Protein AF-0000000078998685 (afdb_homodimer)

Secondary structure (DSSP, 8-state):
--HHHHHHHHHHHHHS-HHHHHHHHTS-HHHHHHHHHHHHHHHTS--EEEETTEEEE-HHHHHHHHHHHHHHHHHHHHHHHHHHHHSSS-PPEEEEEETTS-HHHHHHHHHHHHHHTTTS-EEEEEE-HHHHHHHHHTTS-SEEEEESS-PPTTSEEEEEEEEEEEEEEEE-GGGGGG--EEEEEPTTSTHHHHHHHHHHHTHHHHTT-EEEEESSHHHHHHHHHHTTEEEEEEHHHHHHTTPEEEEEEEEEEEEEEEESS-SS-HHHHHHHHHHS----------/--HHHHHHHHHHHHHS-HHHHHHHHTS-HHHHHHHHHHHHHHHTS--EEEETTEEEE-HHHHHHHHHHHHHHHHHHHHHHHHHHHHSSS-PPEEEEEETTS-HHHHHHHHHHHHHHTTTS-EEEEEE-HHHHHHHHHTTS-SEEEEESS-PPTTSEEEEEEEEEEEEEEEE-GGGGGG--EEEEEPTTSTHHHHHHHHHHHTHHHHTT-EEEEESSHHHHHHHHHHTTEEEEEEHHHHHHTTPEEEEEEEEEEEEEEEESS-SS-HHHHHHHHHHS----------

Sequence (572 aa):
MDIKVLRNLLKTAQMGSLTCAAEEANITIQALAAQLNKAEEYFGFKIFNRNNKGVVLTSEGKDLLPYIMNVVKTSEHLRLKAEQLKKSTTTPIRIALNSTFSVDTNKKIINFMIDKLSDYSVIFSTSESPENLVKIAKDETDIAVVLGGNVPPGFYSIKLTGLNIKVIAACSADSASAATTLVQPLAECPYSASFDKFTARHKPLLQEASVIFSGSELITVSLMKSFSSIGIISQDLAQANGLNILPGFEDVLDVHLIMKEPILTEHDLESFYNNVVHLPEIPLTAMDIKVLRNLLKTAQMGSLTCAAEEANITIQALAAQLNKAEEYFGFKIFNRNNKGVVLTSEGKDLLPYIMNVVKTSEHLRLKAEQLKKSTTTPIRIALNSTFSVDTNKKIINFMIDKLSDYSVIFSTSESPENLVKIAKDETDIAVVLGGNVPPGFYSIKLTGLNIKVIAACSADSASAATTLVQPLAECPYSASFDKFTARHKPLLQEASVIFSGSELITVSLMKSFSSIGIISQDLAQANGLNILPGFEDVLDVHLIMKEPILTEHDLESFYNNVVHLPEIPLTA

Organism: Cronobacter sakazakii (strain ATCC BAA-894) (NCBI:txid290339)

Solvent-accessible surface area (backbone atoms only — not comparable to full-atom values): 30996 Å² total; per-residue (Å²): 134,57,69,66,52,55,50,50,51,52,41,27,63,65,50,29,23,61,63,57,26,13,60,72,67,69,50,50,51,66,58,48,50,50,47,52,50,51,50,22,59,73,71,68,48,64,39,61,45,78,55,98,89,30,35,42,67,29,77,62,22,59,68,45,44,64,56,53,50,48,53,53,17,51,51,48,50,50,54,53,48,51,49,28,66,67,58,82,45,67,73,53,51,31,36,31,39,42,58,85,55,50,55,69,57,46,31,54,52,50,55,50,48,50,61,76,42,60,93,50,54,66,34,42,25,54,36,50,42,59,56,36,54,52,33,43,75,68,67,71,28,51,32,28,30,34,55,36,86,82,69,68,77,75,47,46,72,40,74,43,70,84,48,64,46,50,31,29,38,32,23,35,72,94,24,67,95,56,46,50,27,33,45,40,51,38,83,74,38,63,56,25,63,55,44,52,54,50,48,67,75,41,38,87,80,46,72,80,39,44,76,43,58,22,61,27,70,67,44,39,53,20,47,23,70,70,38,52,18,38,32,64,41,45,47,69,59,38,60,75,67,66,39,38,73,45,83,94,49,74,44,75,33,48,32,28,42,34,18,76,58,50,82,69,53,71,74,73,46,54,63,55,46,72,71,46,72,78,56,77,74,74,74,81,77,127,134,58,68,65,52,55,51,47,52,52,42,28,62,66,51,29,22,62,65,57,27,13,59,74,67,71,50,50,51,67,57,47,50,49,48,53,50,51,50,22,58,71,72,68,46,65,40,60,45,78,54,97,86,30,36,41,68,30,75,60,24,58,68,44,44,63,56,54,48,47,52,54,18,51,50,48,51,49,53,53,50,51,49,29,66,67,57,82,46,67,73,54,51,31,35,30,38,42,58,87,55,50,54,67,56,45,30,54,51,50,54,50,48,49,63,76,42,60,92,50,53,68,34,41,24,54,34,50,42,59,56,34,52,51,33,43,75,69,67,72,30,52,33,29,31,35,56,36,87,80,70,65,76,76,46,46,72,40,71,45,70,83,48,64,46,52,32,28,38,31,24,36,75,93,24,68,96,58,47,49,28,33,44,40,53,38,81,73,38,61,57,25,62,54,44,51,54,49,48,66,75,42,40,88,81,46,70,80,40,43,78,43,58,22,62,27,71,68,43,41,53,18,47,22,70,69,37,53,18,38,32,64,41,45,45,69,59,35,59,75,66,66,38,38,71,46,84,96,50,75,44,75,33,48,32,29,42,34,18,76,59,47,80,69,53,72,75,74,46,53,63,55,48,72,70,46,72,77,57,76,74,72,76,80,77,127

Radius of gyration: 26.83 Å; Cα contacts (8 Å, |Δi|>4): 954; chains: 2; bounding box: 66×77×64 Å

pLDDT: mean 86.34, std 14.98, range [17.3, 98.5]

Structure (mmCIF, N/CA/C/O backbone):
data_AF-0000000078998685-model_v1
#
loop_
_entity.id
_entity.type
_entity.pdbx_description
1 polymer 'HTH lysR-type domain-containing protein'
#
loop_
_atom_site.group_PDB
_atom_site.id
_atom_site.type_symbol
_atom_site.label_atom_id
_atom_site.label_alt_id
_atom_site.label_comp_id
_atom_site.label_asym_id
_atom_site.label_entity_id
_atom_site.label_seq_id
_atom_site.pdbx_PDB_ins_code
_atom_site.Cartn_x
_atom_site.Cartn_y
_atom_site.Cartn_z
_atom_site.occupancy
_atom_site.B_iso_or_equiv
_atom_site.auth_seq_id
_atom_site.auth_comp_id
_atom_site.auth_asym_id
_atom_site.auth_atom_id
_atom_site.pdbx_PDB_model_num
ATOM 1 N N . MET A 1 1 ? -6.52 40 -5.309 1 74.19 1 MET A N 1
ATOM 2 C CA . MET A 1 1 ? -5.547 39.125 -5.922 1 74.19 1 MET A CA 1
ATOM 3 C C . MET A 1 1 ? -6.141 37.719 -6.113 1 74.19 1 MET A C 1
ATOM 5 O O . MET A 1 1 ? -6.871 37.219 -5.25 1 74.19 1 MET A O 1
ATOM 9 N N . ASP A 1 2 ? -5.832 37.125 -7.281 1 83.25 2 ASP A N 1
ATOM 10 C CA . ASP A 1 2 ? -6.355 35.844 -7.684 1 83.25 2 ASP A CA 1
ATOM 11 C C . ASP A 1 2 ? -5.723 34.719 -6.863 1 83.25 2 ASP A C 1
ATOM 13 O O . ASP A 1 2 ? -4.508 34.719 -6.648 1 83.25 2 ASP A O 1
ATOM 17 N N . ILE A 1 3 ? -6.652 33.906 -6.352 1 86.5 3 ILE A N 1
ATOM 18 C CA . ILE A 1 3 ? -6.195 32.781 -5.543 1 86.5 3 ILE A CA 1
ATOM 19 C C . ILE A 1 3 ? -5.16 31.953 -6.324 1 86.5 3 ILE A C 1
ATOM 21 O O . ILE A 1 3 ? -4.238 31.391 -5.734 1 86.5 3 ILE A O 1
ATOM 25 N N . LYS A 1 4 ? -5.258 31.938 -7.598 1 88.06 4 LYS A N 1
ATOM 26 C CA . LYS A 1 4 ? -4.324 31.219 -8.453 1 88.06 4 LYS A CA 1
ATOM 27 C C . LYS A 1 4 ? -2.918 31.797 -8.344 1 88.06 4 LYS A C 1
ATOM 29 O O . LYS A 1 4 ? -1.931 31.062 -8.383 1 88.06 4 LYS A O 1
ATOM 34 N N . VAL A 1 5 ? -2.865 33.094 -8.266 1 89.25 5 VAL A N 1
ATOM 35 C CA . VAL A 1 5 ? -1.575 33.75 -8.141 1 89.25 5 VAL A CA 1
ATOM 36 C C . VAL A 1 5 ? -0.918 33.375 -6.82 1 89.25 5 VAL A C 1
ATOM 38 O O . VAL A 1 5 ? 0.276 33.062 -6.777 1 89.25 5 VAL A O 1
ATOM 41 N N . LEU A 1 6 ? -1.705 33.375 -5.742 1 88.94 6 LEU A N 1
ATOM 42 C CA . LEU A 1 6 ? -1.195 33.031 -4.422 1 88.94 6 LEU A CA 1
ATOM 43 C C . LEU A 1 6 ? -0.735 31.578 -4.395 1 88.94 6 LEU A C 1
ATOM 45 O O . LEU A 1 6 ? 0.296 31.25 -3.797 1 88.94 6 LEU A O 1
ATOM 49 N N . ARG A 1 7 ? -1.451 30.703 -5.082 1 89 7 ARG A N 1
ATOM 50 C CA . ARG A 1 7 ? -1.051 29.312 -5.207 1 89 7 ARG A CA 1
ATOM 51 C C . ARG A 1 7 ? 0.28 29.188 -5.945 1 89 7 ARG A C 1
ATOM 53 O O . ARG A 1 7 ? 1.152 28.422 -5.535 1 89 7 ARG A O 1
ATOM 60 N N . ASN A 1 8 ? 0.403 29.906 -6.957 1 90.19 8 ASN A N 1
ATOM 61 C CA . ASN A 1 8 ? 1.623 29.859 -7.754 1 90.19 8 ASN A CA 1
ATOM 62 C C . ASN A 1 8 ? 2.818 30.422 -6.988 1 90.19 8 ASN A C 1
ATOM 64 O O . ASN A 1 8 ? 3.945 29.953 -7.16 1 90.19 8 ASN A O 1
ATOM 68 N N . LEU A 1 9 ? 2.578 31.469 -6.195 1 91.38 9 LEU A N 1
ATOM 69 C CA . LEU A 1 9 ? 3.619 32 -5.316 1 91.38 9 LEU A CA 1
ATOM 70 C C . LEU A 1 9 ? 4.113 30.922 -4.355 1 91.38 9 LEU A C 1
ATOM 72 O O . LEU A 1 9 ? 5.32 30.734 -4.188 1 91.38 9 LEU A O 1
ATOM 76 N N . LEU A 1 10 ? 3.162 30.203 -3.768 1 87.31 10 LEU A N 1
ATOM 77 C CA . LEU A 1 10 ? 3.512 29.141 -2.836 1 87.31 10 LEU A CA 1
ATOM 78 C C . LEU A 1 10 ? 4.277 28.031 -3.543 1 87.31 10 LEU A C 1
ATOM 80 O O . LEU A 1 10 ? 5.281 27.531 -3.025 1 87.31 10 LEU A O 1
ATOM 84 N N . LYS A 1 11 ? 3.824 27.656 -4.715 1 87.94 11 LYS A N 1
ATOM 85 C CA . LYS A 1 11 ? 4.48 26.609 -5.492 1 87.94 11 LYS A CA 1
ATOM 86 C C . LYS A 1 11 ? 5.902 27.016 -5.871 1 87.94 11 LYS A C 1
ATOM 88 O O . LYS A 1 11 ? 6.82 26.203 -5.828 1 87.94 11 LYS A O 1
ATOM 93 N N . THR A 1 12 ? 6.059 28.234 -6.25 1 89.62 12 THR A N 1
ATOM 94 C CA . THR A 1 12 ? 7.375 28.75 -6.602 1 89.62 12 THR A CA 1
ATOM 95 C C . THR A 1 12 ? 8.32 28.688 -5.402 1 89.62 12 THR A C 1
ATOM 97 O O . THR A 1 12 ? 9.484 28.312 -5.543 1 89.62 12 THR A O 1
ATOM 100 N N . ALA A 1 13 ? 7.828 29.062 -4.285 1 87.69 13 ALA A N 1
ATOM 101 C CA . ALA A 1 13 ? 8.625 29 -3.062 1 87.69 13 ALA A CA 1
ATOM 102 C C . ALA A 1 13 ? 9.039 27.578 -2.748 1 87.69 13 ALA A C 1
ATOM 104 O O . ALA A 1 13 ? 10.164 27.328 -2.316 1 87.69 13 ALA A O 1
ATOM 105 N N . GLN A 1 14 ? 8.117 26.688 -2.98 1 82.88 14 GLN A N 1
ATOM 106 C CA . GLN A 1 14 ? 8.344 25.281 -2.688 1 82.88 14 GLN A CA 1
ATOM 107 C C . GLN A 1 14 ? 9.375 24.688 -3.639 1 82.88 14 GLN A C 1
ATOM 109 O O . GLN A 1 14 ? 10.234 23.906 -3.221 1 82.88 14 GLN A O 1
ATOM 114 N N . MET A 1 15 ? 9.281 25.031 -4.891 1 83.06 15 MET A N 1
ATOM 115 C CA . MET A 1 15 ? 10.109 24.422 -5.922 1 83.06 15 MET A CA 1
ATOM 116 C C . MET A 1 15 ? 11.477 25.094 -5.992 1 83.06 15 MET A C 1
ATOM 118 O O . MET A 1 15 ? 12.453 24.469 -6.422 1 83.06 15 MET A O 1
ATOM 122 N N . GLY A 1 16 ? 11.562 26.281 -5.621 1 86.19 16 GLY A N 1
ATOM 123 C CA . GLY A 1 16 ? 12.797 27.062 -5.707 1 86.19 16 GLY A CA 1
ATOM 124 C C . GLY A 1 16 ? 13.234 27.312 -7.133 1 86.19 16 GLY A C 1
ATOM 125 O O . GLY A 1 16 ? 14.406 27.625 -7.383 1 86.19 16 GLY A O 1
ATOM 126 N N . SER A 1 17 ? 12.375 27.078 -8.07 1 89.5 17 SER A N 1
ATOM 127 C CA . SER A 1 17 ? 12.656 27.219 -9.492 1 89.5 17 SER A CA 1
ATOM 128 C C . SER A 1 17 ? 11.43 27.703 -10.258 1 89.5 17 SER A C 1
ATOM 130 O O . SER A 1 17 ? 10.352 27.141 -10.133 1 89.5 17 SER A O 1
ATOM 132 N N . LEU A 1 18 ? 11.672 28.812 -11.086 1 91.56 18 LEU A N 1
ATOM 133 C CA . LEU A 1 18 ? 10.57 29.344 -11.891 1 91.56 18 LEU A CA 1
ATOM 134 C C . LEU A 1 18 ? 10.141 28.328 -12.945 1 91.56 18 LEU A C 1
ATOM 136 O O . LEU A 1 18 ? 8.945 28.156 -13.211 1 91.56 18 LEU A O 1
ATOM 140 N N . THR A 1 19 ? 11.117 27.672 -13.492 1 91.25 19 THR A N 1
ATOM 141 C CA . THR A 1 19 ? 10.852 26.688 -14.539 1 91.25 19 THR A CA 1
ATOM 142 C C . THR A 1 19 ? 10.023 25.531 -13.992 1 91.25 19 THR A C 1
ATOM 144 O O . THR A 1 19 ? 9 25.172 -14.578 1 91.25 19 THR A O 1
ATOM 147 N N . CYS A 1 20 ? 10.398 25.062 -12.875 1 88.5 20 CYS A N 1
ATOM 148 C CA . CYS A 1 20 ? 9.695 23.922 -12.281 1 88.5 20 CYS A CA 1
ATOM 149 C C . CYS A 1 20 ? 8.297 24.312 -11.82 1 88.5 20 CYS A C 1
ATOM 151 O O . CYS A 1 20 ? 7.344 23.562 -12.016 1 88.5 20 CYS A O 1
ATOM 153 N N . ALA A 1 21 ? 8.266 25.438 -11.281 1 90.56 21 ALA A N 1
ATOM 154 C CA . ALA A 1 21 ? 6.977 25.906 -10.797 1 90.56 21 ALA A CA 1
ATOM 155 C C . ALA A 1 21 ? 6 26.125 -11.953 1 90.56 21 ALA A C 1
ATOM 157 O O . ALA A 1 21 ? 4.816 25.797 -11.844 1 90.56 21 ALA A O 1
ATOM 158 N N . ALA A 1 22 ? 6.441 26.672 -13.055 1 92.94 22 ALA A N 1
ATOM 159 C CA . ALA A 1 22 ? 5.605 26.891 -14.234 1 92.94 22 ALA A CA 1
ATOM 160 C C . ALA A 1 22 ? 5.102 25.562 -14.805 1 92.94 22 ALA A C 1
ATOM 162 O O . ALA A 1 22 ? 3.934 25.438 -15.18 1 92.94 22 ALA A O 1
ATOM 163 N N . GLU A 1 23 ? 5.973 24.609 -14.836 1 89.81 23 GLU A N 1
ATOM 164 C CA . GLU A 1 23 ? 5.613 23.281 -15.312 1 89.81 23 GLU A CA 1
ATOM 165 C C . GLU A 1 23 ? 4.531 22.656 -14.445 1 89.81 23 GLU A C 1
ATOM 167 O O . GLU A 1 23 ? 3.543 22.125 -14.961 1 89.81 23 GLU A O 1
ATOM 172 N N . GLU A 1 24 ? 4.762 22.844 -13.18 1 83.31 24 GLU A N 1
ATOM 173 C CA . GLU A 1 24 ? 3.807 22.281 -12.227 1 83.31 24 GLU A CA 1
ATOM 174 C C . GLU A 1 24 ? 2.449 22.969 -12.336 1 83.31 24 GLU A C 1
ATOM 176 O O . GLU A 1 24 ? 1.407 22.328 -12.172 1 83.31 24 GLU A O 1
ATOM 181 N N . ALA A 1 25 ? 2.494 24.203 -12.594 1 87.19 25 ALA A N 1
ATOM 182 C CA . ALA A 1 25 ? 1.27 25 -12.695 1 87.19 25 ALA A CA 1
ATOM 183 C C . ALA A 1 25 ? 0.682 24.906 -14.102 1 87.19 25 ALA A C 1
ATOM 185 O O . ALA A 1 25 ? -0.416 25.422 -14.352 1 87.19 25 ALA A O 1
ATOM 186 N N . ASN A 1 26 ? 1.418 24.297 -14.984 1 89.44 26 ASN A N 1
ATOM 187 C CA . ASN A 1 26 ? 1.021 24.156 -16.391 1 89.44 26 ASN A CA 1
ATOM 188 C C . ASN A 1 26 ? 0.815 25.516 -17.047 1 89.44 26 ASN A C 1
ATOM 190 O O . ASN A 1 26 ? -0.22 25.75 -17.672 1 89.44 26 ASN A O 1
ATOM 194 N N . ILE A 1 27 ? 1.711 26.453 -16.875 1 90.62 27 ILE A N 1
ATOM 195 C CA . ILE A 1 27 ? 1.747 27.75 -17.531 1 90.62 27 ILE A CA 1
ATOM 196 C C . ILE A 1 27 ? 3.168 28.047 -18.016 1 90.62 27 ILE A C 1
ATOM 198 O O . ILE A 1 27 ? 4.105 27.312 -17.688 1 90.62 27 ILE A O 1
ATOM 202 N N . THR A 1 28 ? 3.338 29.016 -18.781 1 92.75 28 THR A N 1
ATOM 203 C CA . THR A 1 28 ? 4.66 29.391 -19.266 1 92.75 28 THR A CA 1
ATOM 204 C C . THR A 1 28 ? 5.453 30.109 -18.188 1 92.75 28 THR A C 1
ATOM 206 O O . THR A 1 28 ? 4.867 30.703 -17.266 1 92.75 28 THR A O 1
ATOM 209 N N . ILE A 1 29 ? 6.711 29.969 -18.328 1 93.56 29 ILE A N 1
ATOM 210 C CA . ILE A 1 29 ? 7.602 30.656 -17.406 1 93.56 29 ILE A CA 1
ATOM 211 C C . ILE A 1 29 ? 7.309 32.156 -17.422 1 93.56 29 ILE A C 1
ATOM 213 O O . ILE A 1 29 ? 7.316 32.812 -16.375 1 93.56 29 ILE A O 1
ATOM 217 N N . GLN A 1 30 ? 7.02 32.719 -18.547 1 94.06 30 GLN A N 1
ATOM 218 C CA . GLN A 1 30 ? 6.723 34.156 -18.703 1 94.06 30 GLN A CA 1
ATOM 219 C C . GLN A 1 30 ? 5.453 34.531 -17.938 1 94.06 30 GLN A C 1
ATOM 221 O O . GLN A 1 30 ? 5.41 35.562 -17.281 1 94.06 30 GLN A O 1
ATOM 226 N N . ALA A 1 31 ? 4.496 33.688 -18.109 1 93.06 31 ALA A N 1
ATOM 227 C CA . ALA A 1 31 ? 3.227 33.938 -17.422 1 93.06 31 ALA A CA 1
ATOM 228 C C . ALA A 1 31 ? 3.402 33.906 -15.906 1 93.06 31 ALA A C 1
ATOM 230 O O . ALA A 1 31 ? 2.865 34.75 -15.188 1 93.06 31 ALA A O 1
ATOM 231 N N . LEU A 1 32 ? 4.133 32.906 -15.445 1 95.12 32 LEU A N 1
ATOM 232 C CA . LEU A 1 32 ? 4.383 32.781 -14.016 1 95.12 32 LEU A CA 1
ATOM 233 C C . LEU A 1 32 ? 5.164 34 -13.5 1 95.12 32 LEU A C 1
ATOM 235 O O . LEU A 1 32 ? 4.828 34.562 -12.453 1 95.12 32 LEU A O 1
ATOM 239 N N . ALA A 1 33 ? 6.195 34.375 -14.227 1 93.94 33 ALA A N 1
ATOM 240 C CA . ALA A 1 33 ? 7.012 35.531 -13.844 1 93.94 33 ALA A CA 1
ATOM 241 C C . ALA A 1 33 ? 6.164 36.812 -13.758 1 93.94 33 ALA A C 1
ATOM 243 O O . ALA A 1 33 ? 6.316 37.594 -12.828 1 93.94 33 ALA A O 1
ATOM 244 N N . ALA A 1 34 ? 5.309 36.938 -14.711 1 93.94 34 ALA A N 1
ATOM 245 C CA . ALA A 1 34 ? 4.422 38.094 -14.734 1 93.94 34 ALA A CA 1
ATOM 246 C C . ALA A 1 34 ? 3.512 38.125 -13.508 1 93.94 34 ALA A C 1
ATOM 248 O O . ALA A 1 34 ? 3.262 39.156 -12.93 1 93.94 34 ALA A O 1
ATOM 249 N N . GLN A 1 35 ? 2.986 36.969 -13.203 1 93.5 35 GLN A N 1
ATOM 250 C CA . GLN A 1 35 ? 2.141 36.844 -12.023 1 93.5 35 GLN A CA 1
ATOM 251 C C . GLN A 1 35 ? 2.9 37.25 -10.758 1 93.5 35 GLN A C 1
ATOM 253 O O . GLN A 1 35 ? 2.375 37.969 -9.906 1 93.5 35 GLN A O 1
ATOM 258 N N . LEU A 1 36 ? 4.113 36.75 -10.664 1 93.94 36 LEU A N 1
ATOM 259 C CA . LEU A 1 36 ? 4.934 37 -9.484 1 93.94 36 LEU A CA 1
ATOM 260 C C . LEU A 1 36 ? 5.273 38.5 -9.383 1 93.94 36 LEU A C 1
ATOM 262 O O . LEU A 1 36 ? 5.207 39.094 -8.305 1 93.94 36 LEU A O 1
ATOM 266 N N . ASN A 1 37 ? 5.582 39.094 -10.5 1 93.81 37 ASN A N 1
ATOM 267 C CA . ASN A 1 37 ? 5.887 40.5 -10.531 1 93.81 37 ASN A CA 1
ATOM 268 C C . ASN A 1 37 ? 4.68 41.344 -10.109 1 93.81 37 ASN A C 1
ATOM 270 O O . ASN A 1 37 ? 4.816 42.312 -9.344 1 93.81 37 ASN A O 1
ATOM 274 N N . LYS A 1 38 ? 3.611 41 -10.656 1 90.88 38 LYS A N 1
ATOM 275 C CA . LYS A 1 38 ? 2.383 41.719 -10.312 1 90.88 38 LYS A CA 1
ATOM 276 C C . LYS A 1 38 ? 2.074 41.594 -8.82 1 90.88 38 LYS A C 1
ATOM 278 O O . LYS A 1 38 ? 1.61 42.562 -8.203 1 90.88 38 LYS A O 1
ATOM 283 N N . ALA A 1 39 ? 2.234 40.406 -8.297 1 92.5 39 ALA A N 1
ATOM 284 C CA . ALA A 1 39 ? 2.025 40.188 -6.863 1 92.5 39 ALA A CA 1
ATOM 285 C C . ALA A 1 39 ? 2.975 41.062 -6.039 1 92.5 39 ALA A C 1
ATOM 287 O O . ALA A 1 39 ? 2.566 41.656 -5.043 1 92.5 39 ALA A O 1
ATOM 288 N N . GLU A 1 40 ? 4.262 41.125 -6.461 1 93.81 40 GLU A N 1
ATOM 289 C CA . GLU A 1 40 ? 5.254 41.906 -5.75 1 93.81 40 GLU A CA 1
ATOM 290 C C . GLU A 1 40 ? 4.922 43.406 -5.828 1 93.81 40 GLU A C 1
ATOM 292 O O . GLU A 1 40 ? 5.094 44.125 -4.855 1 93.81 40 GLU A O 1
ATOM 297 N N . GLU A 1 41 ? 4.406 43.781 -6.949 1 92.25 41 GLU A N 1
ATOM 298 C CA . GLU A 1 41 ? 3.947 45.156 -7.098 1 92.25 41 GLU A CA 1
ATOM 299 C C . GLU A 1 41 ? 2.771 45.469 -6.172 1 92.25 41 GLU A C 1
ATOM 301 O O . GLU A 1 41 ? 2.709 46.531 -5.559 1 92.25 41 GLU A O 1
ATOM 306 N N . TYR A 1 42 ? 1.879 44.531 -6.145 1 89.25 42 TYR A N 1
ATOM 307 C CA . TYR A 1 42 ? 0.699 44.656 -5.297 1 89.25 42 TYR A CA 1
ATOM 308 C C . TYR A 1 42 ? 1.094 44.812 -3.834 1 89.25 42 TYR A C 1
ATOM 310 O O . TYR A 1 42 ? 0.556 45.688 -3.127 1 89.25 42 TYR A O 1
ATOM 318 N N . PHE A 1 43 ? 2.043 44.031 -3.396 1 90.69 43 PHE A N 1
ATOM 319 C CA . PHE A 1 43 ? 2.449 44.031 -1.996 1 90.69 43 PHE A CA 1
ATOM 320 C C . PHE A 1 43 ? 3.439 45.156 -1.724 1 90.69 43 PHE A C 1
ATOM 322 O O . PHE A 1 43 ? 3.6 45.594 -0.579 1 90.69 43 PHE A O 1
ATOM 329 N N . GLY A 1 44 ? 4.082 45.562 -2.738 1 92.88 44 GLY A N 1
ATOM 330 C CA . GLY A 1 44 ? 4.961 46.688 -2.619 1 92.88 44 GLY A CA 1
ATOM 331 C C . GLY A 1 44 ? 6.391 46.312 -2.266 1 92.88 44 GLY A C 1
ATOM 332 O O . GLY A 1 44 ? 7.191 47.188 -1.907 1 92.88 44 GLY A O 1
ATOM 333 N N . PHE A 1 45 ? 6.68 45.094 -2.219 1 93.12 45 PHE A N 1
ATOM 334 C CA . PHE A 1 45 ? 8.039 44.625 -1.969 1 93.12 45 PHE A CA 1
ATOM 335 C C . PHE A 1 45 ? 8.305 43.312 -2.723 1 93.12 45 PHE A C 1
ATOM 337 O O . PHE A 1 45 ? 7.367 42.625 -3.16 1 93.12 45 PHE A O 1
ATOM 344 N N . LYS A 1 46 ? 9.523 42.969 -2.871 1 94.69 46 LYS A N 1
ATOM 345 C CA . LYS A 1 46 ? 9.922 41.719 -3.52 1 94.69 46 LYS A CA 1
ATOM 346 C C . LYS A 1 46 ? 9.695 40.531 -2.605 1 94.69 46 LYS A C 1
ATOM 348 O O . LYS A 1 46 ? 9.984 40.594 -1.409 1 94.69 46 LYS A O 1
ATOM 353 N N . ILE A 1 47 ? 9.164 39.531 -3.23 1 93.19 47 ILE A N 1
ATOM 354 C CA . ILE A 1 47 ? 8.898 38.312 -2.494 1 93.19 47 ILE A CA 1
ATOM 355 C C . ILE A 1 47 ? 10.016 37.281 -2.766 1 93.19 47 ILE A C 1
ATOM 357 O O . ILE A 1 47 ? 10.391 36.531 -1.881 1 93.19 47 ILE A O 1
ATOM 361 N N . PHE A 1 48 ? 10.586 37.375 -3.971 1 94.69 48 PHE A N 1
ATOM 362 C CA . PHE A 1 48 ? 11.594 36.406 -4.387 1 94.69 48 PHE A CA 1
ATOM 363 C C . PHE A 1 48 ? 12.859 37.125 -4.863 1 94.69 48 PHE A C 1
ATOM 365 O O . PHE A 1 48 ? 12.781 38.188 -5.469 1 94.69 48 PHE A O 1
ATOM 372 N N . ASN A 1 49 ? 13.984 36.562 -4.457 1 92.81 49 ASN A N 1
ATOM 373 C CA . ASN A 1 49 ? 15.25 36.844 -5.129 1 92.81 49 ASN A CA 1
ATOM 374 C C . ASN A 1 49 ? 15.547 35.844 -6.227 1 92.81 49 ASN A C 1
ATOM 376 O O . ASN A 1 49 ? 15.539 34.625 -5.98 1 92.81 49 ASN A O 1
ATOM 380 N N . ARG A 1 50 ? 15.625 36.344 -7.422 1 87.31 50 ARG A N 1
ATOM 381 C CA . ARG A 1 50 ? 15.891 35.5 -8.562 1 87.31 50 ARG A CA 1
ATOM 382 C C . ARG A 1 50 ? 17.359 35.562 -8.977 1 87.31 50 ARG A C 1
ATOM 384 O O . ARG A 1 50 ? 17.891 36.656 -9.203 1 87.31 50 ARG A O 1
ATOM 391 N N . ASN A 1 51 ? 18.062 34.469 -8.766 1 84.19 51 ASN A N 1
ATOM 392 C CA . ASN A 1 51 ? 19.469 34.406 -9.172 1 84.19 51 ASN A CA 1
ATOM 393 C C . ASN A 1 51 ? 19.766 33.188 -10.008 1 84.19 51 ASN A C 1
ATOM 395 O O . ASN A 1 51 ? 18.844 32.469 -10.445 1 84.19 51 ASN A O 1
ATOM 399 N N . ASN A 1 52 ? 21.016 32.938 -10.352 1 82 52 ASN A N 1
ATOM 400 C CA . ASN A 1 52 ? 21.438 31.828 -11.203 1 82 52 ASN A CA 1
ATOM 401 C C . ASN A 1 52 ? 21.203 30.469 -10.539 1 82 52 ASN A C 1
ATOM 403 O O . ASN A 1 52 ? 21.141 29.438 -11.219 1 82 52 ASN A O 1
ATOM 407 N N . LYS A 1 53 ? 21 30.531 -9.273 1 80 53 LYS A N 1
ATOM 408 C CA . LYS A 1 53 ? 20.844 29.281 -8.547 1 80 53 LYS A CA 1
ATOM 409 C C . LYS A 1 53 ? 19.375 28.922 -8.375 1 80 53 LYS A C 1
ATOM 411 O O . LYS A 1 53 ? 19.047 27.828 -7.922 1 80 53 LYS A O 1
ATOM 416 N N . GLY A 1 54 ? 18.562 29.875 -8.758 1 86.88 54 GLY A N 1
ATOM 417 C CA . GLY A 1 54 ? 17.141 29.609 -8.625 1 86.88 54 GLY A CA 1
ATOM 418 C C . GLY A 1 54 ? 16.375 30.781 -8.016 1 86.88 54 GLY A C 1
ATOM 419 O O . GLY A 1 54 ? 16.703 31.938 -8.258 1 86.88 54 GLY A O 1
ATOM 420 N N . VAL A 1 55 ? 15.242 30.484 -7.477 1 90.25 55 VAL A N 1
ATOM 421 C CA . VAL A 1 55 ? 14.359 31.484 -6.867 1 90.25 55 VAL A CA 1
ATOM 422 C C . VAL A 1 55 ? 14.25 31.219 -5.367 1 90.25 55 VAL A C 1
ATOM 424 O O . VAL A 1 55 ? 13.922 30.109 -4.945 1 90.25 55 VAL A O 1
ATOM 427 N N . VAL A 1 56 ? 14.703 32.25 -4.57 1 90.75 56 VAL A N 1
ATOM 428 C CA . VAL A 1 56 ? 14.648 32.094 -3.117 1 90.75 56 VAL A CA 1
ATOM 429 C C . VAL A 1 56 ? 13.812 33.219 -2.523 1 90.75 56 VAL A C 1
ATOM 431 O O . VAL A 1 56 ? 13.805 34.344 -3.053 1 90.75 56 VAL A O 1
ATOM 434 N N . LEU A 1 57 ? 13.203 32.938 -1.415 1 90.62 57 LEU A N 1
ATOM 435 C CA . LEU A 1 57 ? 12.375 33.938 -0.753 1 90.62 57 LEU A CA 1
ATOM 436 C C . LEU A 1 57 ? 13.242 35.062 -0.172 1 90.62 57 LEU A C 1
ATOM 438 O O . LEU A 1 57 ? 14.312 34.781 0.373 1 90.62 57 LEU A O 1
ATOM 442 N N . THR A 1 58 ? 12.789 36.281 -0.265 1 91.31 58 THR A N 1
ATOM 443 C CA . THR A 1 58 ? 13.352 37.375 0.505 1 91.31 58 THR A CA 1
ATOM 444 C C . THR A 1 58 ? 12.938 37.281 1.971 1 91.31 58 THR A C 1
ATOM 446 O O . THR A 1 58 ? 12.148 36.438 2.342 1 91.31 58 THR A O 1
ATOM 449 N N . SER A 1 59 ? 13.539 38.125 2.82 1 91.06 59 SER A N 1
ATOM 450 C CA . SER A 1 59 ? 13.109 38.188 4.215 1 91.06 59 SER A CA 1
ATOM 451 C C . SER A 1 59 ? 11.625 38.531 4.324 1 91.06 59 SER A C 1
ATOM 453 O O . SER A 1 59 ? 10.906 37.906 5.102 1 91.06 59 SER A O 1
ATOM 455 N N . GLU A 1 60 ? 11.211 39.5 3.543 1 90.62 60 GLU A N 1
ATOM 456 C CA . GLU A 1 60 ? 9.797 39.875 3.508 1 90.62 60 GLU A CA 1
ATOM 457 C C . GLU A 1 60 ? 8.938 38.719 2.998 1 90.62 60 GLU A C 1
ATOM 459 O O . GLU A 1 60 ? 7.832 38.5 3.5 1 90.62 60 GLU A O 1
ATOM 464 N N . GLY A 1 61 ? 9.414 38.031 1.969 1 91 61 GLY A N 1
ATOM 465 C CA . GLY A 1 61 ? 8.711 36.875 1.454 1 91 61 GLY A CA 1
ATOM 466 C C . GLY A 1 61 ? 8.5 35.781 2.498 1 91 61 GLY A C 1
ATOM 467 O O . GLY A 1 61 ? 7.414 35.219 2.598 1 91 61 GLY A O 1
ATOM 468 N N . LYS A 1 62 ? 9.531 35.562 3.244 1 89.25 62 LYS A N 1
ATOM 469 C CA . LYS A 1 62 ? 9.461 34.562 4.312 1 89.25 62 LYS A CA 1
ATOM 470 C C . LYS A 1 62 ? 8.406 34.938 5.348 1 89.25 62 LYS A C 1
ATOM 472 O O . LYS A 1 62 ? 7.68 34.094 5.844 1 89.25 62 LYS A O 1
ATOM 477 N N . ASP A 1 63 ? 8.336 36.219 5.648 1 87.94 63 ASP A N 1
ATOM 478 C CA . ASP A 1 63 ? 7.371 36.719 6.629 1 87.94 63 ASP A CA 1
ATOM 479 C C . ASP A 1 63 ? 5.945 36.656 6.086 1 87.94 63 ASP A C 1
ATOM 481 O O . ASP A 1 63 ? 5 36.438 6.844 1 87.94 63 ASP A O 1
ATOM 485 N N . LEU A 1 64 ? 5.785 36.812 4.82 1 87.38 64 LEU A N 1
ATOM 486 C CA . LEU A 1 64 ? 4.473 36.906 4.188 1 87.38 64 LEU A CA 1
ATOM 487 C C . LEU A 1 64 ? 3.92 35.5 3.924 1 87.38 64 LEU A C 1
ATOM 489 O O . LEU A 1 64 ? 2.701 35.312 3.875 1 87.38 64 LEU A O 1
ATOM 493 N N . LEU A 1 65 ? 4.785 34.5 3.773 1 87.75 65 LEU A N 1
ATOM 494 C CA . LEU A 1 65 ? 4.441 33.156 3.275 1 87.75 65 LEU A CA 1
ATOM 495 C C . LEU A 1 65 ? 3.391 32.5 4.164 1 87.75 65 LEU A C 1
ATOM 497 O O . LEU A 1 65 ? 2.412 31.953 3.66 1 87.75 65 LEU A O 1
ATOM 501 N N . PRO A 1 66 ? 3.484 32.688 5.504 1 81.88 66 PRO A N 1
ATOM 502 C CA . PRO A 1 66 ? 2.465 32.031 6.34 1 81.88 66 PRO A CA 1
ATOM 503 C C . PRO A 1 66 ? 1.069 32.625 6.113 1 81.88 66 PRO A C 1
ATOM 505 O O . PRO A 1 66 ? 0.076 31.891 6.191 1 81.88 66 PRO A O 1
ATOM 508 N N . TYR A 1 67 ? 1.01 33.844 5.824 1 83.12 67 TYR A N 1
ATOM 509 C CA . TYR A 1 67 ? -0.273 34.5 5.574 1 83.12 67 TYR A CA 1
ATOM 510 C C . TYR A 1 67 ? -0.845 34.062 4.227 1 83.12 67 TYR A C 1
ATOM 512 O O . TYR A 1 67 ? -2.045 33.812 4.109 1 83.12 67 TYR A O 1
ATOM 520 N N . ILE A 1 68 ? 0.013 34 3.246 1 85.5 68 ILE A N 1
ATOM 521 C CA . ILE A 1 68 ? -0.404 33.531 1.937 1 85.5 68 ILE A CA 1
ATOM 522 C C . ILE A 1 68 ? -0.94 32.094 2.064 1 85.5 68 ILE A C 1
ATOM 524 O O . ILE A 1 68 ? -2.006 31.781 1.531 1 85.5 68 ILE A O 1
ATOM 528 N N . MET A 1 69 ? -0.202 31.281 2.785 1 84.06 69 MET A N 1
ATOM 529 C CA . MET A 1 69 ? -0.595 29.891 3.018 1 84.06 69 MET A CA 1
ATOM 530 C C . MET A 1 69 ? -1.977 29.828 3.658 1 84.06 69 MET A C 1
ATOM 532 O O . MET A 1 69 ? -2.805 29 3.266 1 84.06 69 MET A O 1
ATOM 536 N N . ASN A 1 70 ? -2.229 30.672 4.574 1 81.5 70 ASN A N 1
ATOM 537 C CA . ASN A 1 70 ? -3.514 30.672 5.266 1 81.5 70 ASN A CA 1
ATOM 538 C C . ASN A 1 70 ? -4.66 31.016 4.316 1 81.5 70 ASN A C 1
ATOM 540 O O . ASN A 1 70 ? -5.742 30.438 4.406 1 81.5 70 ASN A O 1
ATOM 544 N N . VAL A 1 71 ? -4.422 32 3.512 1 83.62 71 VAL A N 1
ATOM 545 C CA . VAL A 1 71 ? -5.445 32.375 2.545 1 83.62 71 VAL A CA 1
ATOM 546 C C . VAL A 1 71 ? -5.742 31.219 1.616 1 83.62 71 VAL A C 1
ATOM 548 O O . VAL A 1 71 ? -6.906 30.906 1.353 1 83.62 71 VAL A O 1
ATOM 551 N N . VAL A 1 72 ? -4.695 30.594 1.116 1 85.38 72 VAL A N 1
ATOM 552 C CA . VAL A 1 72 ? -4.863 29.469 0.209 1 85.38 72 VAL A CA 1
ATOM 553 C C . VAL A 1 72 ? -5.57 28.328 0.934 1 85.38 72 VAL A C 1
ATOM 555 O O . VAL A 1 72 ? -6.488 27.703 0.386 1 85.38 72 VAL A O 1
ATOM 558 N N . LYS A 1 73 ? -5.195 28.094 2.143 1 83.75 73 LYS A N 1
ATOM 559 C CA . LYS A 1 73 ? -5.836 27.078 2.973 1 83.75 73 LYS A CA 1
ATOM 560 C C . LYS A 1 73 ? -7.328 27.359 3.129 1 83.75 73 LYS A C 1
ATOM 562 O O . LYS A 1 73 ? -8.156 26.469 2.936 1 83.75 73 LYS A O 1
ATOM 567 N N . THR A 1 74 ? -7.605 28.562 3.49 1 82.38 74 THR A N 1
ATOM 568 C CA . THR A 1 74 ? -8.992 28.938 3.711 1 82.38 74 THR A CA 1
ATOM 569 C C . THR A 1 74 ? -9.805 28.797 2.43 1 82.38 74 THR A C 1
ATOM 571 O O . THR A 1 74 ? -10.969 28.375 2.469 1 82.38 74 THR A O 1
ATOM 574 N N . SER A 1 75 ? -9.211 29.203 1.372 1 81.56 75 SER A N 1
ATOM 575 C CA . SER A 1 75 ? -9.859 29.016 0.079 1 81.56 75 SER A CA 1
ATOM 576 C C . SER A 1 75 ? -10.148 27.547 -0.192 1 81.56 75 SER A C 1
ATOM 578 O O . SER A 1 75 ? -11.203 27.188 -0.728 1 81.56 75 SER A O 1
ATOM 580 N N . GLU A 1 76 ? -9.18 26.719 0.092 1 83.31 76 GLU A N 1
ATOM 581 C CA . GLU A 1 76 ? -9.367 25.281 -0.103 1 83.31 76 GLU A CA 1
ATOM 582 C C . GLU A 1 76 ? -10.492 24.75 0.771 1 83.31 76 GLU A C 1
ATOM 584 O O . GLU A 1 76 ? -11.305 23.938 0.317 1 83.31 76 GLU A O 1
ATOM 589 N N . HIS A 1 77 ? -10.609 25.203 1.949 1 79.06 77 HIS A N 1
ATOM 590 C CA . HIS A 1 77 ? -11.695 24.812 2.836 1 79.06 77 HIS A CA 1
ATOM 591 C C . HIS A 1 77 ? -13.047 25.234 2.266 1 79.06 77 HIS A C 1
ATOM 593 O O . HIS A 1 77 ? -14.031 24.484 2.377 1 79.06 77 HIS A O 1
ATOM 599 N N . LEU A 1 78 ? -13.016 26.391 1.74 1 73.56 78 LEU A N 1
ATOM 600 C CA . LEU A 1 78 ? -14.234 26.859 1.093 1 73.56 78 LEU A CA 1
ATOM 601 C C . LEU A 1 78 ? -14.641 25.922 -0.038 1 73.56 78 LEU A C 1
ATOM 603 O O . LEU A 1 78 ? -15.812 25.547 -0.148 1 73.56 78 LEU A O 1
ATOM 607 N N . ARG A 1 79 ? -13.727 25.578 -0.894 1 78.44 79 ARG A N 1
ATOM 608 C CA . ARG A 1 79 ? -13.984 24.656 -1.996 1 78.44 79 ARG A CA 1
ATOM 609 C C . ARG A 1 79 ? -14.523 23.328 -1.484 1 78.44 79 ARG A C 1
ATOM 611 O O . ARG A 1 79 ? -15.531 22.828 -1.99 1 78.44 79 ARG A O 1
ATOM 618 N N . LEU A 1 80 ? -13.867 22.781 -0.498 1 75.75 80 LEU A N 1
ATOM 619 C CA . LEU A 1 80 ? -14.258 21.5 0.075 1 75.75 80 LEU A CA 1
ATOM 620 C C . LEU A 1 80 ? -15.664 21.578 0.667 1 75.75 80 LEU A C 1
ATOM 622 O O . LEU A 1 80 ? -16.484 20.688 0.468 1 75.75 80 LEU A O 1
ATOM 626 N N . LYS A 1 81 ? -15.938 22.625 1.329 1 75.19 81 LYS A N 1
ATOM 627 C CA . LYS A 1 81 ? -17.25 22.812 1.932 1 75.19 81 LYS A CA 1
ATOM 628 C C . LYS A 1 81 ? -18.328 22.953 0.861 1 75.19 81 LYS A C 1
ATOM 630 O O . LYS A 1 81 ? -19.422 22.391 0.984 1 75.19 81 LYS A O 1
ATOM 635 N N . ALA A 1 82 ? -18.078 23.719 -0.117 1 75.12 82 ALA A N 1
ATOM 636 C CA . ALA A 1 82 ? -19.016 23.891 -1.229 1 75.12 82 ALA A CA 1
ATOM 637 C C . ALA A 1 82 ? -19.344 22.562 -1.88 1 75.12 82 ALA A C 1
ATOM 639 O O . ALA A 1 82 ? -20.5 22.281 -2.197 1 75.12 82 ALA A O 1
ATOM 640 N N . GLU A 1 83 ? -18.297 21.766 -2.102 1 74.88 83 GLU A N 1
ATOM 641 C CA . GLU A 1 83 ? -18.5 20.438 -2.693 1 74.88 83 GLU A CA 1
ATOM 642 C C . GLU A 1 83 ? -19.359 19.547 -1.803 1 74.88 83 GLU A C 1
ATOM 644 O O . GLU A 1 83 ? -20.203 18.797 -2.297 1 74.88 83 GLU A O 1
ATOM 649 N N . GLN A 1 84 ? -19.109 19.672 -0.529 1 70.88 84 GLN A N 1
ATOM 650 C CA . GLN A 1 84 ? -19.891 18.922 0.448 1 70.88 84 GLN A CA 1
ATOM 651 C C . GLN A 1 84 ? -21.375 19.312 0.392 1 70.88 84 GLN A C 1
ATOM 653 O O . GLN A 1 84 ? -22.25 18.453 0.475 1 70.88 84 GLN A O 1
ATOM 658 N N . LEU A 1 85 ? -21.609 20.547 0.247 1 69.56 85 LEU A N 1
ATOM 659 C CA . LEU A 1 85 ? -22.984 21.062 0.254 1 69.56 85 LEU A CA 1
ATOM 660 C C . LEU A 1 85 ? -23.703 20.719 -1.048 1 69.56 85 LEU A C 1
ATOM 662 O O . LEU A 1 85 ? -24.922 20.547 -1.061 1 69.56 85 LEU A O 1
ATOM 666 N N . LYS A 1 86 ? -23.047 20.703 -2.18 1 67.25 86 LYS A N 1
ATOM 667 C CA . LYS A 1 86 ? -23.609 20.375 -3.484 1 67.25 86 LYS A CA 1
ATOM 668 C C . LYS A 1 86 ? -24.062 18.922 -3.539 1 67.25 86 LYS A C 1
ATOM 670 O O . LYS A 1 86 ? -25.125 18.609 -4.094 1 67.25 86 LYS A O 1
ATOM 675 N N . LYS A 1 87 ? -23.094 17.906 -3.426 1 60.94 87 LYS A N 1
ATOM 676 C CA . LYS A 1 87 ? -23.328 16.484 -3.68 1 60.94 87 LYS A CA 1
ATOM 677 C C . LYS A 1 87 ? -24.203 15.859 -2.588 1 60.94 87 LYS A C 1
ATOM 679 O O . LYS A 1 87 ? -24.578 14.695 -2.68 1 60.94 87 LYS A O 1
ATOM 684 N N . SER A 1 88 ? -25.078 16.641 -1.967 1 59.53 88 SER A N 1
ATOM 685 C CA . SER A 1 88 ? -25.828 16.016 -0.888 1 59.53 88 SER A CA 1
ATOM 686 C C . SER A 1 88 ? -25.016 14.898 -0.229 1 59.53 88 SER A C 1
ATOM 688 O O . SER A 1 88 ? -25.469 14.281 0.738 1 59.53 88 SER A O 1
ATOM 690 N N . THR A 1 89 ? -23.875 14.469 -1.011 1 59.16 89 THR A N 1
ATOM 691 C CA . THR A 1 89 ? -23.047 13.445 -0.394 1 59.16 89 THR A CA 1
ATOM 692 C C . THR A 1 89 ? -21.641 13.984 -0.141 1 59.16 89 THR A C 1
ATOM 694 O O . THR A 1 89 ? -21.125 14.789 -0.92 1 59.16 89 THR A O 1
ATOM 697 N N . THR A 1 90 ? -21.203 14.164 1.049 1 63.25 90 THR A N 1
ATOM 698 C CA . THR A 1 90 ? -19.938 14.703 1.54 1 63.25 90 THR A CA 1
ATOM 699 C C . THR A 1 90 ? -18.766 13.891 1.001 1 63.25 90 THR A C 1
ATOM 701 O O . THR A 1 90 ? -18.719 12.672 1.162 1 63.25 90 THR A O 1
ATOM 704 N N . THR A 1 91 ? -18.047 14.422 -0.086 1 80.38 91 THR A N 1
ATOM 705 C CA . THR A 1 91 ? -16.781 13.805 -0.439 1 80.38 91 THR A CA 1
ATOM 706 C C . THR A 1 91 ? -15.805 13.875 0.73 1 80.38 91 THR A C 1
ATOM 708 O O . THR A 1 91 ? -15.484 14.961 1.217 1 80.38 91 THR A O 1
ATOM 711 N N . PRO A 1 92 ? -15.375 12.82 1.263 1 91.19 92 PRO A N 1
ATOM 712 C CA . PRO A 1 92 ? -14.508 12.852 2.445 1 91.19 92 PRO A CA 1
ATOM 713 C C . PRO A 1 92 ? -13.078 13.266 2.117 1 91.19 92 PRO A C 1
ATOM 715 O O . PRO A 1 92 ? -12.641 13.133 0.973 1 91.19 92 PRO A O 1
ATOM 718 N N . ILE A 1 93 ? -12.391 13.906 3.061 1 93.75 93 ILE A N 1
ATOM 719 C CA . ILE A 1 93 ? -10.945 14.094 2.992 1 93.75 93 ILE A CA 1
ATOM 720 C C . ILE A 1 93 ? -10.242 12.766 3.248 1 93.75 93 ILE A C 1
ATOM 722 O O . ILE A 1 93 ? -10.438 12.141 4.293 1 93.75 93 ILE A O 1
ATOM 726 N N . ARG A 1 94 ? -9.484 12.32 2.285 1 96.75 94 ARG A N 1
ATOM 727 C CA . ARG A 1 94 ? -8.758 11.062 2.422 1 96.75 94 ARG A CA 1
ATOM 728 C C . ARG A 1 94 ? -7.367 11.289 2.992 1 96.75 94 ARG A C 1
ATOM 730 O O . ARG A 1 94 ? -6.609 12.117 2.484 1 96.75 94 ARG A O 1
ATOM 737 N N . ILE A 1 95 ? -7.055 10.539 4.062 1 98.06 95 ILE A N 1
ATOM 738 C CA . ILE A 1 95 ? -5.77 10.68 4.742 1 98.06 95 ILE A CA 1
ATOM 739 C C . ILE A 1 95 ? -5.059 9.328 4.773 1 98.06 95 ILE A C 1
ATOM 741 O O . ILE A 1 95 ? -5.551 8.367 5.375 1 98.06 95 ILE A O 1
ATOM 745 N N . ALA A 1 96 ? -3.895 9.211 4.094 1 98.5 96 ALA A N 1
ATOM 746 C CA . ALA A 1 96 ? -3.094 7.988 4.09 1 98.5 96 ALA A CA 1
ATOM 747 C C . ALA A 1 96 ? -1.985 8.055 5.137 1 98.5 96 ALA A C 1
ATOM 749 O O . ALA A 1 96 ? -0.979 8.742 4.941 1 98.5 96 ALA A O 1
ATOM 750 N N . LEU A 1 97 ? -2.146 7.355 6.195 1 98.31 97 LEU A N 1
ATOM 751 C CA . LEU A 1 97 ? -1.106 7.25 7.211 1 98.31 97 LEU A CA 1
ATOM 752 C C . LEU A 1 97 ? -0.013 6.281 6.77 1 98.31 97 LEU A C 1
ATOM 754 O O . LEU A 1 97 ? 0.023 5.867 5.609 1 98.31 97 LEU A O 1
ATOM 758 N N . ASN A 1 98 ? 0.957 6.074 7.617 1 97.88 98 ASN A N 1
ATOM 759 C CA . ASN A 1 98 ? 2.076 5.211 7.258 1 97.88 98 ASN A CA 1
ATOM 760 C C . ASN A 1 98 ? 2.016 3.879 8 1 97.88 98 ASN A C 1
ATOM 762 O O . ASN A 1 98 ? 1.748 3.842 9.203 1 97.88 98 ASN A O 1
ATOM 766 N N . SER A 1 99 ? 2.322 2.812 7.316 1 96.56 99 SER A N 1
ATOM 767 C CA . SER A 1 99 ? 2.131 1.466 7.844 1 96.56 99 SER A CA 1
ATOM 768 C C . SER A 1 99 ? 3.172 1.134 8.906 1 96.56 99 SER A C 1
ATOM 770 O O . SER A 1 99 ? 3.025 0.157 9.641 1 96.56 99 SER A O 1
ATOM 772 N N . THR A 1 100 ? 4.227 1.928 9.047 1 95.19 100 THR A N 1
ATOM 773 C CA . THR A 1 100 ? 5.25 1.701 10.062 1 95.19 100 THR A CA 1
ATOM 774 C C . THR A 1 100 ? 4.734 2.082 11.445 1 95.19 100 THR A C 1
ATOM 776 O O . THR A 1 100 ? 5.293 1.656 12.461 1 95.19 100 THR A O 1
ATOM 779 N N . PHE A 1 101 ? 3.654 2.852 11.516 1 95.56 101 PHE A N 1
ATOM 780 C CA . PHE A 1 101 ? 3.156 3.357 12.789 1 95.56 101 PHE A CA 1
ATOM 781 C C . PHE A 1 101 ? 2.5 2.242 13.594 1 95.56 101 PHE A C 1
ATOM 783 O O . PHE A 1 101 ? 1.819 1.382 13.031 1 95.56 101 PHE A O 1
ATOM 790 N N . SER A 1 102 ? 2.695 2.309 14.891 1 92.62 102 SER A N 1
ATOM 791 C CA . SER A 1 102 ? 1.953 1.44 15.797 1 92.62 102 SER A CA 1
ATOM 792 C C . SER A 1 102 ? 0.478 1.823 15.844 1 92.62 102 SER A C 1
ATOM 794 O O . SER A 1 102 ? 0.101 2.918 15.414 1 92.62 102 SER A O 1
ATOM 796 N N . VAL A 1 103 ? -0.313 0.933 16.359 1 93.06 103 VAL A N 1
ATOM 797 C CA . VAL A 1 103 ? -1.733 1.195 16.578 1 93.06 103 VAL A CA 1
ATOM 798 C C . VAL A 1 103 ? -1.906 2.422 17.469 1 93.06 103 VAL A C 1
ATOM 800 O O . VAL A 1 103 ? -2.752 3.279 17.203 1 93.06 103 VAL A O 1
ATOM 803 N N . ASP A 1 104 ? -1.085 2.557 18.5 1 92 104 ASP A N 1
ATOM 804 C CA . ASP A 1 104 ? -1.171 3.686 19.422 1 92 104 ASP A CA 1
ATOM 805 C C . ASP A 1 104 ? -0.856 5 18.719 1 92 104 ASP A C 1
ATOM 807 O O . ASP A 1 104 ? -1.523 6.012 18.938 1 92 104 ASP A O 1
ATOM 811 N N . THR A 1 105 ? 0.187 5.004 17.922 1 93.88 105 THR A N 1
ATOM 812 C CA . THR A 1 105 ? 0.525 6.191 17.156 1 93.88 105 THR A CA 1
ATOM 813 C C . THR A 1 105 ? -0.612 6.559 16.203 1 93.88 105 THR A C 1
ATOM 815 O O . THR A 1 105 ? -0.983 7.727 16.094 1 93.88 105 THR A O 1
ATOM 818 N N . ASN A 1 106 ? -1.184 5.574 15.508 1 95.88 106 ASN A N 1
ATOM 819 C CA . ASN A 1 106 ? -2.32 5.797 14.625 1 95.88 106 ASN A CA 1
ATOM 820 C C . ASN A 1 106 ? -3.498 6.418 15.367 1 95.88 106 ASN A C 1
ATOM 822 O O . ASN A 1 106 ? -4.109 7.375 14.891 1 95.88 106 ASN A O 1
ATOM 826 N N . LYS A 1 107 ? -3.812 5.895 16.547 1 94.12 107 LYS A N 1
ATOM 827 C CA . LYS A 1 107 ? -4.922 6.414 17.344 1 94.12 107 LYS A CA 1
ATOM 828 C C . LYS A 1 107 ? -4.746 7.902 17.625 1 94.12 107 LYS A C 1
ATOM 830 O O . LYS A 1 107 ? -5.688 8.68 17.484 1 94.12 107 LYS A O 1
ATOM 835 N N . LYS A 1 108 ? -3.562 8.227 18 1 93.5 108 LYS A N 1
ATOM 836 C CA . LYS A 1 108 ? -3.266 9.617 18.344 1 93.5 108 LYS A CA 1
ATOM 837 C C . LYS A 1 108 ? -3.461 10.523 17.125 1 93.5 108 LYS A C 1
ATOM 839 O O . LYS A 1 108 ? -4.086 11.578 17.234 1 93.5 108 LYS A O 1
ATOM 844 N N . ILE A 1 109 ? -2.951 10.109 16 1 95.19 109 ILE A N 1
ATOM 845 C CA . ILE A 1 109 ? -3.041 10.914 14.789 1 95.19 109 ILE A CA 1
ATOM 846 C C . ILE A 1 109 ? -4.496 11 14.328 1 95.19 109 ILE A C 1
ATOM 848 O O . ILE A 1 109 ? -4.98 12.078 13.977 1 95.19 109 ILE A O 1
ATOM 852 N N . ILE A 1 110 ? -5.184 9.867 14.344 1 96.31 110 ILE A N 1
ATOM 853 C CA . ILE A 1 110 ? -6.57 9.789 13.898 1 96.31 110 ILE A CA 1
ATOM 854 C C . ILE A 1 110 ? -7.441 10.711 14.75 1 96.31 110 ILE A C 1
ATOM 856 O O . ILE A 1 110 ? -8.188 11.539 14.219 1 96.31 110 ILE A O 1
ATOM 860 N N . ASN A 1 111 ? -7.344 10.578 16.047 1 93.62 111 ASN A N 1
ATOM 861 C CA . ASN A 1 111 ? -8.141 11.414 16.938 1 93.62 111 ASN A CA 1
ATOM 862 C C . ASN A 1 111 ? -7.84 12.898 16.734 1 93.62 111 ASN A C 1
ATOM 864 O O . ASN A 1 111 ? -8.758 13.719 16.703 1 93.62 111 ASN A O 1
ATOM 868 N N . PHE A 1 112 ? -6.633 13.234 16.594 1 93.75 112 PHE A N 1
ATOM 869 C CA . PHE A 1 112 ? -6.219 14.617 16.375 1 93.75 112 PHE A CA 1
ATOM 870 C C . PHE A 1 112 ? -6.816 15.156 15.078 1 93.75 112 PHE A C 1
ATOM 872 O O . PHE A 1 112 ? -7.359 16.266 15.047 1 93.75 112 PHE A O 1
ATOM 879 N N . MET A 1 113 ? -6.703 14.391 13.984 1 94.88 113 MET A N 1
ATOM 880 C CA . MET A 1 113 ? -7.164 14.828 12.672 1 94.88 113 MET A CA 1
ATOM 881 C C . MET A 1 113 ? -8.688 14.969 12.648 1 94.88 113 MET A C 1
ATOM 883 O O . MET A 1 113 ? -9.219 15.891 12.023 1 94.88 113 MET A O 1
ATOM 887 N N . ILE A 1 114 ? -9.352 14.008 13.281 1 93.75 114 ILE A N 1
ATOM 888 C CA . ILE A 1 114 ? -10.805 14.078 13.352 1 93.75 114 ILE A CA 1
ATOM 889 C C . ILE A 1 114 ? -11.234 15.367 14.055 1 93.75 114 ILE A C 1
ATOM 891 O O . ILE A 1 114 ? -12.18 16.031 13.633 1 93.75 114 ILE A O 1
ATOM 895 N N . ASP A 1 115 ? -10.531 15.703 15.094 1 92.38 115 ASP A N 1
ATOM 896 C CA . ASP A 1 115 ? -10.82 16.922 15.836 1 92.38 115 ASP A CA 1
ATOM 897 C C . ASP A 1 115 ? -10.531 18.156 14.984 1 92.38 115 ASP A C 1
ATOM 899 O O . ASP A 1 115 ? -11.352 19.078 14.906 1 92.38 115 ASP A O 1
ATOM 903 N N . LYS A 1 116 ? -9.406 18.219 14.328 1 91.25 116 LYS A N 1
ATOM 904 C CA . LYS A 1 116 ? -8.961 19.375 13.562 1 91.25 116 LYS A CA 1
ATOM 905 C C . LYS A 1 116 ? -9.812 19.562 12.305 1 91.25 116 LYS A C 1
ATOM 907 O O . LYS A 1 116 ? -10 20.688 11.836 1 91.25 116 LYS A O 1
ATOM 912 N N . LEU A 1 117 ? -10.266 18.453 11.758 1 92.69 117 LEU A N 1
ATOM 913 C CA . LEU A 1 117 ? -11.055 18.469 10.531 1 92.69 117 LEU A CA 1
ATOM 914 C C . LEU A 1 117 ? -12.516 18.109 10.812 1 92.69 117 LEU A C 1
ATOM 916 O O . LEU A 1 117 ? -13.133 17.375 10.039 1 92.69 117 LEU A O 1
ATOM 920 N N . SER A 1 118 ? -13.07 18.562 11.875 1 90.88 118 SER A N 1
ATOM 921 C CA . SER A 1 118 ? -14.383 18.172 12.375 1 90.88 118 SER A CA 1
ATOM 922 C C . SER A 1 118 ? -15.492 18.609 11.422 1 90.88 118 SER A C 1
ATOM 924 O O . SER A 1 118 ? -16.594 18.062 11.445 1 90.88 118 SER A O 1
ATOM 926 N N . ASP A 1 119 ? -15.258 19.547 10.586 1 86.19 119 ASP A N 1
ATOM 927 C CA . ASP A 1 119 ? -16.266 20.062 9.648 1 86.19 119 ASP A CA 1
ATOM 928 C C . ASP A 1 119 ? -16.375 19.156 8.422 1 86.19 119 ASP A C 1
ATOM 930 O O . ASP A 1 119 ? -17.266 19.344 7.59 1 86.19 119 ASP A O 1
ATOM 934 N N . TYR A 1 120 ? -15.508 18.172 8.367 1 87.25 120 TYR A N 1
ATOM 935 C CA . TYR A 1 120 ? -15.445 17.312 7.191 1 87.25 120 TYR A CA 1
ATOM 936 C C . TYR A 1 120 ? -15.555 15.852 7.578 1 87.25 120 TYR A C 1
ATOM 938 O O . TYR A 1 120 ? -15.266 15.477 8.719 1 87.25 120 TYR A O 1
ATOM 946 N N . SER A 1 121 ? -16.031 15.086 6.617 1 90.12 121 SER A N 1
ATOM 947 C CA . SER A 1 121 ? -15.844 13.648 6.738 1 90.12 121 SER A CA 1
ATOM 948 C C . SER A 1 121 ? -14.43 13.234 6.348 1 90.12 121 SER A C 1
ATOM 950 O O . SER A 1 121 ? -13.859 13.766 5.391 1 90.12 121 SER A O 1
ATOM 952 N N . VAL A 1 122 ? -13.875 12.359 7.168 1 94.31 122 VAL A N 1
ATOM 953 C CA . VAL A 1 122 ? -12.5 11.93 6.91 1 94.31 122 VAL A CA 1
ATOM 954 C C . VAL A 1 122 ? -12.445 10.414 6.773 1 94.31 122 VAL A C 1
ATOM 956 O O . VAL A 1 122 ? -13.148 9.695 7.492 1 94.31 122 VAL A O 1
ATOM 959 N N . ILE A 1 123 ? -11.664 9.898 5.852 1 96.81 123 ILE A N 1
ATOM 960 C CA . ILE A 1 123 ? -11.383 8.477 5.699 1 96.81 123 ILE A CA 1
ATOM 961 C C . ILE A 1 123 ? -9.875 8.234 5.797 1 96.81 123 ILE A C 1
ATOM 963 O O . ILE A 1 123 ? -9.094 8.883 5.098 1 96.81 123 ILE A O 1
ATOM 967 N N . PHE A 1 124 ? -9.508 7.312 6.672 1 98.12 124 PHE A N 1
ATOM 968 C CA . PHE A 1 124 ? -8.094 7.016 6.879 1 98.12 124 PHE A CA 1
ATOM 969 C C . PHE A 1 124 ? -7.715 5.703 6.203 1 98.12 124 PHE A C 1
ATOM 971 O O . PHE A 1 124 ? -8.531 4.781 6.121 1 98.12 124 PHE A O 1
ATOM 978 N N . SER A 1 125 ? -6.492 5.605 5.75 1 98 125 SER A N 1
ATOM 979 C CA . SER A 1 125 ? -5.832 4.395 5.27 1 98 125 SER A CA 1
ATOM 980 C C . SER A 1 125 ? -4.359 4.371 5.668 1 98 125 SER A C 1
ATOM 982 O O . SER A 1 125 ? -3.855 5.328 6.262 1 98 125 SER A O 1
ATOM 984 N N . THR A 1 126 ? -3.672 3.256 5.426 1 96.94 126 THR A N 1
ATOM 985 C CA . THR A 1 126 ? -2.232 3.223 5.66 1 96.94 126 THR A CA 1
ATOM 986 C C . THR A 1 126 ? -1.517 2.508 4.516 1 96.94 126 THR A C 1
ATOM 988 O O . THR A 1 126 ? -2.072 1.594 3.904 1 96.94 126 THR A O 1
ATOM 991 N N . SER A 1 127 ? -0.388 2.898 4.172 1 96.94 127 SER A N 1
ATOM 992 C CA . SER A 1 127 ? 0.58 2.287 3.266 1 96.94 127 SER A CA 1
ATOM 993 C C . SER A 1 127 ? 1.996 2.77 3.562 1 96.94 127 SER A C 1
ATOM 995 O O . SER A 1 127 ? 2.205 3.57 4.477 1 96.94 127 SER A O 1
ATOM 997 N N . GLU A 1 128 ? 2.963 2.209 2.857 1 97.19 128 GLU A N 1
ATOM 998 C CA . GLU A 1 128 ? 4.328 2.707 3.016 1 97.19 128 GLU A CA 1
ATOM 999 C C . GLU A 1 128 ? 4.547 3.979 2.201 1 97.19 128 GLU A C 1
ATOM 1001 O O . GLU A 1 128 ? 3.732 4.324 1.345 1 97.19 128 GLU A O 1
ATOM 1006 N N . SER A 1 129 ? 5.625 4.656 2.469 1 97.25 129 SER A N 1
ATOM 1007 C CA . SER A 1 129 ? 5.895 5.977 1.912 1 97.25 129 SER A CA 1
ATOM 1008 C C . SER A 1 129 ? 5.859 5.949 0.387 1 97.25 129 SER A C 1
ATOM 1010 O O . SER A 1 129 ? 5.227 6.805 -0.239 1 97.25 129 SER A O 1
ATOM 1012 N N . PRO A 1 130 ? 6.508 4.945 -0.289 1 95.5 130 PRO A N 1
ATOM 1013 C CA . PRO A 1 130 ? 6.465 4.977 -1.753 1 95.5 130 PRO A CA 1
ATOM 1014 C C . PRO A 1 130 ? 5.047 4.859 -2.305 1 95.5 130 PRO A C 1
ATOM 1016 O O . PRO A 1 130 ? 4.699 5.547 -3.27 1 95.5 130 PRO A O 1
ATOM 1019 N N . GLU A 1 131 ? 4.238 4.059 -1.687 1 96 131 GLU A N 1
ATOM 1020 C CA . GLU A 1 131 ? 2.854 3.916 -2.125 1 96 131 GLU A CA 1
ATOM 1021 C C . GLU A 1 131 ? 2.055 5.184 -1.846 1 96 131 GLU A C 1
ATOM 1023 O O . GLU A 1 131 ? 1.223 5.594 -2.66 1 96 131 GLU A O 1
ATOM 1028 N N . ASN A 1 132 ? 2.254 5.766 -0.683 1 97.06 132 ASN A N 1
ATOM 1029 C CA . ASN A 1 132 ? 1.566 7.008 -0.335 1 97.06 132 ASN A CA 1
ATOM 1030 C C . ASN A 1 132 ? 1.892 8.125 -1.321 1 97.06 132 ASN A C 1
ATOM 1032 O O . ASN A 1 132 ? 1.021 8.922 -1.668 1 97.06 132 ASN A O 1
ATOM 1036 N N . LEU A 1 133 ? 3.141 8.164 -1.769 1 95.75 133 LEU A N 1
ATOM 1037 C CA . LEU A 1 133 ? 3.557 9.18 -2.734 1 95.75 133 LEU A CA 1
ATOM 1038 C C . LEU A 1 133 ? 2.854 8.977 -4.07 1 95.75 133 LEU A C 1
ATOM 1040 O O . LEU A 1 133 ? 2.449 9.945 -4.719 1 95.75 133 LEU A O 1
ATOM 1044 N N . VAL A 1 134 ? 2.705 7.723 -4.43 1 93.88 134 VAL A N 1
ATOM 1045 C CA . VAL A 1 134 ? 1.996 7.41 -5.668 1 93.88 134 VAL A CA 1
ATOM 1046 C C . VAL A 1 134 ? 0.529 7.816 -5.535 1 93.88 134 VAL A C 1
ATOM 1048 O O . VAL A 1 134 ? -0.028 8.453 -6.438 1 93.88 134 VAL A O 1
ATOM 1051 N N . LYS A 1 135 ? -0.128 7.5 -4.406 1 95.75 135 LYS A N 1
ATOM 1052 C CA . LYS A 1 135 ? -1.541 7.785 -4.172 1 95.75 135 LYS A CA 1
ATOM 1053 C C . LYS A 1 135 ? -1.817 9.281 -4.234 1 95.75 135 LYS A C 1
ATOM 1055 O O . LYS A 1 135 ? -2.799 9.719 -4.84 1 95.75 135 LYS A O 1
ATOM 1060 N N . ILE A 1 136 ? -0.94 10.047 -3.631 1 95.56 136 ILE A N 1
ATOM 1061 C CA . ILE A 1 136 ? -1.208 11.477 -3.574 1 95.56 136 ILE A CA 1
ATOM 1062 C C . ILE A 1 136 ? -0.945 12.109 -4.941 1 95.56 136 ILE A C 1
ATOM 1064 O O . ILE A 1 136 ? -1.635 13.047 -5.344 1 95.56 136 ILE A O 1
ATOM 1068 N N . ALA A 1 137 ? 0.065 11.602 -5.633 1 92.25 137 ALA A N 1
ATOM 1069 C CA . ALA A 1 137 ? 0.358 12.094 -6.977 1 92.25 137 ALA A CA 1
ATOM 1070 C C . ALA A 1 137 ? -0.813 11.844 -7.922 1 92.25 137 ALA A C 1
ATOM 1072 O O . ALA A 1 137 ? -1.084 12.648 -8.812 1 92.25 137 ALA A O 1
ATOM 1073 N N . LYS A 1 138 ? -1.561 10.789 -7.672 1 91.56 138 LYS A N 1
ATOM 1074 C CA . LYS A 1 138 ? -2.668 10.391 -8.539 1 91.56 138 LYS A CA 1
ATOM 1075 C C . LYS A 1 138 ? -4 10.891 -7.984 1 91.56 138 LYS A C 1
ATOM 1077 O O . LYS A 1 138 ? -5.066 10.461 -8.438 1 91.56 138 LYS A O 1
ATOM 1082 N N . ASP A 1 139 ? -4.02 11.664 -6.969 1 93.06 139 ASP A N 1
ATOM 1083 C CA . ASP A 1 139 ? -5.199 12.258 -6.34 1 93.06 139 ASP A CA 1
ATOM 1084 C C . ASP A 1 139 ? -6.074 11.18 -5.699 1 93.06 139 ASP A C 1
ATOM 1086 O O . ASP A 1 139 ? -7.301 11.297 -5.691 1 93.06 139 ASP A O 1
ATOM 1090 N N . GLU A 1 140 ? -5.414 10.133 -5.262 1 94.25 140 GLU A N 1
ATOM 1091 C CA . GLU A 1 140 ? -6.145 9.07 -4.582 1 94.25 140 GLU A CA 1
ATOM 1092 C C . GLU A 1 140 ? -6.172 9.297 -3.074 1 94.25 140 GLU A C 1
ATOM 1094 O O . GLU A 1 140 ? -6.863 8.578 -2.348 1 94.25 140 GLU A O 1
ATOM 1099 N N . THR A 1 141 ? -5.422 10.266 -2.572 1 96.38 141 THR A N 1
ATOM 1100 C CA . THR A 1 141 ? -5.453 10.742 -1.194 1 96.38 141 THR A CA 1
ATOM 1101 C C . THR A 1 141 ? -5.18 12.242 -1.136 1 96.38 141 THR A C 1
ATOM 1103 O O . THR A 1 141 ? -4.547 12.797 -2.033 1 96.38 141 THR A O 1
ATOM 1106 N N . ASP A 1 142 ? -5.719 12.898 -0.146 1 95.38 142 ASP A N 1
ATOM 1107 C CA . ASP A 1 142 ? -5.605 14.352 -0.026 1 95.38 142 ASP A CA 1
ATOM 1108 C C . ASP A 1 142 ? -4.453 14.742 0.896 1 95.38 142 ASP A C 1
ATOM 1110 O O . ASP A 1 142 ? -3.84 15.797 0.721 1 95.38 142 ASP A O 1
ATOM 1114 N N . ILE A 1 143 ? -4.223 13.961 1.896 1 96.62 143 ILE A N 1
ATOM 1115 C CA . ILE A 1 143 ? -3.119 14.102 2.842 1 96.62 143 ILE A CA 1
ATOM 1116 C C . ILE A 1 143 ? -2.387 12.766 2.98 1 96.62 143 ILE A C 1
ATOM 1118 O O . ILE A 1 143 ? -3.018 11.711 3.109 1 96.62 143 ILE A O 1
ATOM 1122 N N . ALA A 1 144 ? -1.101 12.75 2.91 1 97.75 144 ALA A N 1
ATOM 1123 C CA . ALA A 1 144 ? -0.317 11.531 3.064 1 97.75 144 ALA A CA 1
ATOM 1124 C C . ALA A 1 144 ? 0.805 11.727 4.082 1 97.75 144 ALA A C 1
ATOM 1126 O O . ALA A 1 144 ? 1.37 12.812 4.191 1 97.75 144 ALA A O 1
ATOM 1127 N N . VAL A 1 145 ? 1.14 10.68 4.789 1 97.5 145 VAL A N 1
ATOM 1128 C CA . VAL A 1 145 ? 2.27 10.672 5.711 1 97.5 145 VAL A CA 1
ATOM 1129 C C . VAL A 1 145 ? 3.445 9.93 5.082 1 97.5 145 VAL A C 1
ATOM 1131 O O . VAL A 1 145 ? 3.301 8.781 4.645 1 97.5 145 VAL A O 1
ATOM 1134 N N . VAL A 1 146 ? 4.562 10.555 5.035 1 97.56 146 VAL A N 1
ATOM 1135 C CA . VAL A 1 146 ? 5.762 9.93 4.484 1 97.56 146 VAL A CA 1
ATOM 1136 C C . VAL A 1 146 ? 6.914 10.062 5.477 1 97.56 146 VAL A C 1
ATOM 1138 O O . VAL A 1 146 ? 6.922 10.969 6.312 1 97.56 146 VAL A O 1
ATOM 1141 N N . LEU A 1 147 ? 7.812 9.109 5.375 1 97.44 147 LEU A N 1
ATOM 1142 C CA . LEU A 1 147 ? 8.984 9.086 6.242 1 97.44 147 LEU A CA 1
ATOM 1143 C C . LEU A 1 147 ? 10.211 9.625 5.512 1 97.44 147 LEU A C 1
ATOM 1145 O O . LEU A 1 147 ? 10.344 9.445 4.297 1 97.44 147 LEU A O 1
ATOM 1149 N N . GLY A 1 148 ? 11.062 10.203 6.246 1 91.31 148 GLY A N 1
ATOM 1150 C CA . GLY A 1 148 ? 12.328 10.656 5.707 1 91.31 148 GLY A CA 1
ATOM 1151 C C . GLY A 1 148 ? 12.258 12.047 5.102 1 91.31 148 GLY A C 1
ATOM 1152 O O . GLY A 1 148 ? 11.203 12.68 5.125 1 91.31 148 GLY A O 1
ATOM 1153 N N . GLY A 1 149 ? 13.375 12.57 4.625 1 79.5 149 GLY A N 1
ATOM 1154 C CA . GLY A 1 149 ? 13.5 13.953 4.195 1 79.5 149 GLY A CA 1
ATOM 1155 C C . GLY A 1 149 ? 13.312 14.133 2.701 1 79.5 149 GLY A C 1
ATOM 1156 O O . GLY A 1 149 ? 13.305 15.266 2.205 1 79.5 149 GLY A O 1
ATOM 1157 N N . ASN A 1 150 ? 13.055 13.078 1.987 1 77.81 150 ASN A N 1
ATOM 1158 C CA . ASN A 1 150 ? 12.992 13.211 0.536 1 77.81 150 ASN A CA 1
ATOM 1159 C C . ASN A 1 150 ? 11.547 13.344 0.049 1 77.81 150 ASN A C 1
ATOM 1161 O O . ASN A 1 150 ? 11.047 12.469 -0.655 1 77.81 150 ASN A O 1
ATOM 1165 N N . VAL A 1 151 ? 10.922 14.414 0.374 1 81.25 151 VAL A N 1
ATOM 1166 C CA . VAL A 1 151 ? 9.586 14.711 -0.143 1 81.25 151 VAL A CA 1
ATOM 1167 C C . VAL A 1 151 ? 9.695 15.32 -1.537 1 81.25 151 VAL A C 1
ATOM 1169 O O . VAL A 1 151 ? 10.422 16.297 -1.735 1 81.25 151 VAL A O 1
ATOM 1172 N N . PRO A 1 152 ? 9.07 14.711 -2.451 1 80.56 152 PRO A N 1
ATOM 1173 C CA . PRO A 1 152 ? 9.133 15.281 -3.801 1 80.56 152 PRO A CA 1
ATOM 1174 C C . PRO A 1 152 ? 8.625 16.719 -3.859 1 80.56 152 PRO A C 1
ATOM 1176 O O . PRO A 1 152 ? 7.77 17.109 -3.059 1 80.56 152 PRO A O 1
ATOM 1179 N N . PRO A 1 153 ? 9.172 17.469 -4.773 1 77.25 153 PRO A N 1
ATOM 1180 C CA . PRO A 1 153 ? 8.68 18.844 -4.945 1 77.25 153 PRO A CA 1
ATOM 1181 C C . PRO A 1 153 ? 7.219 18.891 -5.375 1 77.25 153 PRO A C 1
ATOM 1183 O O . PRO A 1 153 ? 6.699 17.906 -5.918 1 77.25 153 PRO A O 1
ATOM 1186 N N . GLY A 1 154 ? 6.578 19.984 -5.07 1 76.44 154 GLY A N 1
ATOM 1187 C CA . GLY A 1 154 ? 5.227 20.188 -5.566 1 76.44 154 GLY A CA 1
ATOM 1188 C C . GLY A 1 154 ? 4.16 19.922 -4.52 1 76.44 154 GLY A C 1
ATOM 1189 O O . GLY A 1 154 ? 2.973 20.141 -4.77 1 76.44 154 GLY A O 1
ATOM 1190 N N . PHE A 1 155 ? 4.652 19.406 -3.445 1 85.94 155 PHE A N 1
ATOM 1191 C CA . PHE A 1 155 ? 3.711 19.156 -2.359 1 85.94 155 PHE A CA 1
ATOM 1192 C C . PHE A 1 155 ? 3.947 20.125 -1.204 1 85.94 155 PHE A C 1
ATOM 1194 O O . PHE A 1 155 ? 5.086 20.531 -0.948 1 85.94 155 PHE A O 1
ATOM 1201 N N . TYR A 1 156 ? 2.848 20.547 -0.562 1 84 156 TYR A N 1
ATOM 1202 C CA . TYR A 1 156 ? 2.975 21.188 0.739 1 84 156 TYR A CA 1
ATOM 1203 C C . TYR A 1 156 ? 3.359 20.188 1.815 1 84 156 TYR A C 1
ATOM 1205 O O . TYR A 1 156 ? 2.73 19.125 1.94 1 84 156 TYR A O 1
ATOM 1213 N N . SER A 1 157 ? 4.395 20.453 2.469 1 88.81 157 SER A N 1
ATOM 1214 C CA . SER A 1 157 ? 4.914 19.5 3.443 1 88.81 157 SER A CA 1
ATOM 1215 C C . SER A 1 157 ? 5.023 20.125 4.828 1 88.81 157 SER A C 1
ATOM 1217 O O . SER A 1 157 ? 5.461 21.266 4.965 1 88.81 157 SER A O 1
ATOM 1219 N N . ILE A 1 158 ? 4.508 19.391 5.875 1 88.69 158 ILE A N 1
ATOM 1220 C CA . ILE A 1 158 ? 4.664 19.781 7.273 1 88.69 158 ILE A CA 1
ATOM 1221 C C . ILE A 1 158 ? 5.375 18.672 8.039 1 88.69 158 ILE A C 1
ATOM 1223 O O . ILE A 1 158 ? 4.914 17.531 8.055 1 88.69 158 ILE A O 1
ATOM 1227 N N . LYS A 1 159 ? 6.496 18.984 8.617 1 90.12 159 LYS A N 1
ATOM 1228 C CA . LYS A 1 159 ? 7.164 18.031 9.484 1 90.12 159 LYS A CA 1
ATOM 1229 C C . LYS A 1 159 ? 6.395 17.844 10.789 1 90.12 159 LYS A C 1
ATOM 1231 O O . LYS A 1 159 ? 6.004 18.812 11.43 1 90.12 159 LYS A O 1
ATOM 1236 N N . LEU A 1 160 ? 6.023 16.656 11.102 1 91.19 160 LEU A N 1
ATOM 1237 C CA . LEU A 1 160 ? 5.414 16.359 12.398 1 91.19 160 LEU A CA 1
ATOM 1238 C C . LEU A 1 160 ? 6.477 16.297 13.492 1 91.19 160 LEU A C 1
ATOM 1240 O O . LEU A 1 160 ? 7.008 15.227 13.789 1 91.19 160 LEU A O 1
ATOM 1244 N N . THR A 1 161 ? 6.582 17.469 14.109 1 85.94 161 THR A N 1
ATOM 1245 C CA . THR A 1 161 ? 7.625 17.578 15.125 1 85.94 161 THR A CA 1
ATOM 1246 C C . THR A 1 161 ? 7.289 16.734 16.344 1 85.94 161 THR A C 1
ATOM 1248 O O . THR A 1 161 ? 6.141 16.688 16.781 1 85.94 161 THR A O 1
ATOM 1251 N N . GLY A 1 162 ? 8.109 15.906 16.797 1 83.81 162 GLY A N 1
ATOM 1252 C CA . GLY A 1 162 ? 7.895 15.047 17.953 1 83.81 162 GLY A CA 1
ATOM 1253 C C . GLY A 1 162 ? 7.652 13.594 17.578 1 83.81 162 GLY A C 1
ATOM 1254 O O . GLY A 1 162 ? 7.605 12.719 18.438 1 83.81 162 GLY A O 1
ATOM 1255 N N . LEU A 1 163 ? 7.223 13.438 16.375 1 91.5 163 LEU A N 1
ATOM 1256 C CA . LEU A 1 163 ? 7.051 12.078 15.883 1 91.5 163 LEU A CA 1
ATOM 1257 C C . LEU A 1 163 ? 8.195 11.688 14.945 1 91.5 163 LEU A C 1
ATOM 1259 O O . LEU A 1 163 ? 8.469 12.391 13.969 1 91.5 163 LEU A O 1
ATOM 1263 N N . ASN A 1 164 ? 8.914 10.734 15.281 1 94.88 164 ASN A N 1
ATOM 1264 C CA . ASN A 1 164 ? 9.984 10.211 14.445 1 94.88 164 ASN A CA 1
ATOM 1265 C C . ASN A 1 164 ? 10.039 8.688 14.5 1 94.88 164 ASN A C 1
ATOM 1267 O O . ASN A 1 164 ? 9.414 8.062 15.359 1 94.88 164 ASN A O 1
ATOM 1271 N N . ILE A 1 165 ? 10.625 8.102 13.539 1 96.81 165 ILE A N 1
ATOM 1272 C CA . ILE A 1 165 ? 10.82 6.66 13.484 1 96.81 165 ILE A CA 1
ATOM 1273 C C . ILE A 1 165 ? 12.281 6.332 13.781 1 96.81 165 ILE A C 1
ATOM 1275 O O . ILE A 1 165 ? 13.18 6.742 13.039 1 96.81 165 ILE A O 1
ATOM 1279 N N . LYS A 1 166 ? 12.523 5.656 14.922 1 97.06 166 LYS A N 1
ATOM 1280 C CA . LYS A 1 166 ? 13.859 5.145 15.203 1 97.06 166 LYS A CA 1
ATOM 1281 C C . LYS A 1 166 ? 14.164 3.904 14.375 1 97.06 166 LYS A C 1
ATOM 1283 O O . LYS A 1 166 ? 13.422 2.92 14.422 1 97.06 166 LYS A O 1
ATOM 1288 N N . VAL A 1 167 ? 15.172 3.977 13.609 1 97.88 167 VAL A N 1
ATOM 1289 C CA . VAL A 1 167 ? 15.586 2.902 12.719 1 97.88 167 VAL A CA 1
ATOM 1290 C C . VAL A 1 167 ? 16.891 2.277 13.227 1 97.88 167 VAL A C 1
ATOM 1292 O O . VAL A 1 167 ? 17.797 2.986 13.648 1 97.88 167 VAL A O 1
ATOM 1295 N N . ILE A 1 168 ? 16.984 0.906 13.203 1 97.62 168 ILE A N 1
ATOM 1296 C CA . ILE A 1 168 ? 18.125 0.188 13.781 1 97.62 168 ILE A CA 1
ATOM 1297 C C . ILE A 1 168 ? 18.547 -0.938 12.844 1 97.62 168 ILE A C 1
ATOM 1299 O O . ILE A 1 168 ? 17.828 -1.285 11.906 1 97.62 168 ILE A O 1
ATOM 1303 N N . ALA A 1 169 ? 19.75 -1.429 13.031 1 95.94 169 ALA A N 1
ATOM 1304 C CA . ALA A 1 169 ? 20.188 -2.686 12.438 1 95.94 169 ALA A CA 1
ATOM 1305 C C . ALA A 1 169 ? 19.828 -3.873 13.32 1 95.94 169 ALA A C 1
ATOM 1307 O O . ALA A 1 169 ? 19.984 -3.814 14.547 1 95.94 169 ALA A O 1
ATOM 1308 N N . ALA A 1 170 ? 19.25 -4.863 12.727 1 95.69 170 ALA A N 1
ATOM 1309 C CA . ALA A 1 170 ? 18.828 -6.023 13.516 1 95.69 170 ALA A CA 1
ATOM 1310 C C . ALA A 1 170 ? 19.109 -7.324 12.766 1 95.69 170 ALA A C 1
ATOM 1312 O O . ALA A 1 170 ? 19.422 -7.309 11.57 1 95.69 170 ALA A O 1
ATOM 1313 N N . CYS A 1 171 ? 19.125 -8.406 13.477 1 93.62 171 CYS A N 1
ATOM 1314 C CA . CYS A 1 171 ? 19.266 -9.75 12.922 1 93.62 171 CYS A CA 1
ATOM 1315 C C . CYS A 1 171 ? 18.469 -10.758 13.742 1 93.62 171 CYS A C 1
ATOM 1317 O O . CYS A 1 171 ? 17.953 -10.422 14.812 1 93.62 171 CYS A O 1
ATOM 1319 N N . SER A 1 172 ? 18.219 -11.906 13.18 1 88.44 172 SER A N 1
ATOM 1320 C CA . SER A 1 172 ? 17.531 -12.938 13.938 1 88.44 172 SER A CA 1
ATOM 1321 C C . SER A 1 172 ? 18.453 -13.602 14.945 1 88.44 172 SER A C 1
ATOM 1323 O O . SER A 1 172 ? 19.688 -13.531 14.812 1 88.44 172 SER A O 1
ATOM 1325 N N . ALA A 1 173 ? 18.109 -13.961 16.328 1 65.62 173 ALA A N 1
ATOM 1326 C CA . ALA A 1 173 ? 18.797 -14.438 17.516 1 65.62 173 ALA A CA 1
ATOM 1327 C C . ALA A 1 173 ? 20.031 -15.266 17.156 1 65.62 173 ALA A C 1
ATOM 1329 O O . ALA A 1 173 ? 21.109 -15.086 17.734 1 65.62 173 ALA A O 1
ATOM 1330 N N . ASP A 1 174 ? 19.938 -16.312 16.5 1 59.47 174 ASP A N 1
ATOM 1331 C CA . ASP A 1 174 ? 21 -17.312 16.469 1 59.47 174 ASP A CA 1
ATOM 1332 C C . ASP A 1 174 ? 22.156 -16.859 15.594 1 59.47 174 ASP A C 1
ATOM 1334 O O . ASP A 1 174 ? 23.219 -17.484 15.57 1 59.47 174 ASP A O 1
ATOM 1338 N N . SER A 1 175 ? 22.109 -15.68 14.898 1 55.19 175 SER A N 1
ATOM 1339 C CA . SER A 1 175 ? 22.922 -15.617 13.695 1 55.19 175 SER A CA 1
ATOM 1340 C C . SER A 1 175 ? 23.812 -14.375 13.703 1 55.19 175 SER A C 1
ATOM 1342 O O . SER A 1 175 ? 24.484 -14.078 12.703 1 55.19 175 SER A O 1
ATOM 1344 N N . ALA A 1 176 ? 23.906 -13.453 14.742 1 55.22 176 ALA A N 1
ATOM 1345 C CA . ALA A 1 176 ? 24.641 -12.211 14.477 1 55.22 176 ALA A CA 1
ATOM 1346 C C . ALA A 1 176 ? 26.047 -12.5 13.969 1 55.22 176 ALA A C 1
ATOM 1348 O O . ALA A 1 176 ? 26.5 -11.867 13.016 1 55.22 176 ALA A O 1
ATOM 1349 N N . SER A 1 177 ? 26.688 -13.258 14.75 1 56.03 177 SER A N 1
ATOM 1350 C CA . SER A 1 177 ? 28.078 -13.516 14.414 1 56.03 177 SER A CA 1
ATOM 1351 C C . SER A 1 177 ? 28.203 -14.234 13.078 1 56.03 177 SER A C 1
ATOM 1353 O O . SER A 1 177 ? 29.281 -14.273 12.484 1 56.03 177 SER A O 1
ATOM 1355 N N . ALA A 1 178 ? 27.016 -14.547 12.5 1 62.88 178 ALA A N 1
ATOM 1356 C CA . ALA A 1 178 ? 27.109 -15.445 11.352 1 62.88 178 ALA A CA 1
ATOM 1357 C C . ALA A 1 178 ? 26.312 -14.898 10.164 1 62.88 178 ALA A C 1
ATOM 1359 O O . ALA A 1 178 ? 26.062 -15.617 9.195 1 62.88 178 ALA A O 1
ATOM 1360 N N . ALA A 1 179 ? 26.141 -13.516 10.258 1 69.94 179 ALA A N 1
ATOM 1361 C CA . ALA A 1 179 ? 25.297 -13.078 9.148 1 69.94 179 ALA A CA 1
ATOM 1362 C C . ALA A 1 179 ? 26.094 -12.984 7.852 1 69.94 179 ALA A C 1
ATOM 1364 O O . ALA A 1 179 ? 27.141 -12.336 7.809 1 69.94 179 ALA A O 1
ATOM 1365 N N . THR A 1 180 ? 25.641 -13.711 6.902 1 78.69 180 THR A N 1
ATOM 1366 C CA . THR A 1 180 ? 26.312 -13.781 5.605 1 78.69 180 THR A CA 1
ATOM 1367 C C . THR A 1 180 ? 25.531 -12.992 4.555 1 78.69 180 THR A C 1
ATOM 1369 O O . THR A 1 180 ? 26 -12.844 3.42 1 78.69 180 THR A O 1
ATOM 1372 N N . THR A 1 181 ? 24.422 -12.375 4.969 1 90.44 181 THR A N 1
ATOM 1373 C CA . THR A 1 181 ? 23.578 -11.695 3.984 1 90.44 181 THR A CA 1
ATOM 1374 C C . THR A 1 181 ? 23.031 -10.398 4.555 1 90.44 181 THR A C 1
ATOM 1376 O O . THR A 1 181 ? 22.734 -10.312 5.75 1 90.44 181 THR A O 1
ATOM 1379 N N . LEU A 1 182 ? 22.984 -9.367 3.715 1 93.06 182 LEU A N 1
ATOM 1380 C CA . LEU A 1 182 ? 22.344 -8.102 4.059 1 93.06 182 LEU A CA 1
ATOM 1381 C C . LEU A 1 182 ? 21.031 -7.941 3.311 1 93.06 182 LEU A C 1
ATOM 1383 O O . LEU A 1 182 ? 20.953 -8.234 2.115 1 93.06 182 LEU A O 1
ATOM 1387 N N . VAL A 1 183 ? 20.016 -7.578 4.023 1 95.88 183 VAL A N 1
ATOM 1388 C CA . VAL A 1 183 ? 18.75 -7.258 3.381 1 95.88 183 VAL A CA 1
ATOM 1389 C C . VAL A 1 183 ? 18.703 -5.77 3.047 1 95.88 183 VAL A C 1
ATOM 1391 O O . VAL A 1 183 ? 18.625 -4.93 3.945 1 95.88 183 VAL A O 1
ATOM 1394 N N . GLN A 1 184 ? 18.797 -5.438 1.831 1 96.06 184 GLN A N 1
ATOM 1395 C CA . GLN A 1 184 ? 18.828 -4.047 1.394 1 96.06 184 GLN A CA 1
ATOM 1396 C C . GLN A 1 184 ? 17.438 -3.568 0.976 1 96.06 184 GLN A C 1
ATOM 1398 O O . GLN A 1 184 ? 16.828 -4.133 0.065 1 96.06 184 GLN A O 1
ATOM 1403 N N . PRO A 1 185 ? 16.875 -2.502 1.672 1 97.56 185 PRO A N 1
ATOM 1404 C CA . PRO A 1 185 ? 15.641 -1.908 1.166 1 97.56 185 PRO A CA 1
ATOM 1405 C C . PRO A 1 185 ? 15.797 -1.318 -0.234 1 97.56 185 PRO A C 1
ATOM 1407 O O . PRO A 1 185 ? 16.891 -0.872 -0.602 1 97.56 185 PRO A O 1
ATOM 1410 N N . LEU A 1 186 ? 14.695 -1.351 -1.024 1 96.44 186 LEU A N 1
ATOM 1411 C CA . LEU A 1 186 ? 14.719 -0.711 -2.336 1 96.44 186 LEU A CA 1
ATOM 1412 C C . LEU A 1 186 ? 14.992 0.783 -2.205 1 96.44 186 LEU A C 1
ATOM 1414 O O . LEU A 1 186 ? 14.742 1.377 -1.154 1 96.44 186 LEU A O 1
ATOM 1418 N N . ALA A 1 187 ? 15.438 1.339 -3.281 1 94.38 187 ALA A N 1
ATOM 1419 C CA . ALA A 1 187 ? 15.93 2.711 -3.277 1 94.38 187 ALA A CA 1
ATOM 1420 C C . ALA A 1 187 ? 14.828 3.695 -2.895 1 94.38 187 ALA A C 1
ATOM 1422 O O . ALA A 1 187 ? 15.094 4.723 -2.266 1 94.38 187 ALA A O 1
ATOM 1423 N N . GLU A 1 188 ? 13.562 3.383 -3.238 1 93.94 188 GLU A N 1
ATOM 1424 C CA . GLU A 1 188 ? 12.461 4.305 -2.984 1 93.94 188 GLU A CA 1
ATOM 1425 C C . GLU A 1 188 ? 12.016 4.25 -1.524 1 93.94 188 GLU A C 1
ATOM 1427 O O . GLU A 1 188 ? 11.25 5.102 -1.067 1 93.94 188 GLU A O 1
ATOM 1432 N N . CYS A 1 189 ? 12.484 3.236 -0.846 1 95.94 189 CYS A N 1
ATOM 1433 C CA . CYS A 1 189 ? 12.172 3.105 0.572 1 95.94 189 CYS A CA 1
ATOM 1434 C C . CYS A 1 189 ? 12.984 4.09 1.403 1 95.94 189 CYS A C 1
ATOM 1436 O O . CYS A 1 189 ? 14.203 4.164 1.264 1 95.94 189 CYS A O 1
ATOM 1438 N N . PRO A 1 190 ? 12.352 4.797 2.334 1 96.44 190 PRO A N 1
ATOM 1439 C CA . PRO A 1 190 ? 13.07 5.766 3.168 1 96.44 190 PRO A CA 1
ATOM 1440 C C . PRO A 1 190 ? 14.188 5.121 3.986 1 96.44 190 PRO A C 1
ATOM 1442 O O . PRO A 1 190 ? 15.133 5.805 4.398 1 96.44 190 PRO A O 1
ATOM 1445 N N . TYR A 1 191 ? 14.133 3.807 4.227 1 97.25 191 TYR A N 1
ATOM 1446 C CA . TYR A 1 191 ? 15.133 3.111 5.023 1 97.25 191 TYR A CA 1
ATOM 1447 C C . TYR A 1 191 ? 16.406 2.895 4.227 1 97.25 191 TYR A C 1
ATOM 1449 O O . TYR A 1 191 ? 17.438 2.51 4.785 1 97.25 191 TYR A O 1
ATOM 1457 N N . SER A 1 192 ? 16.344 3.119 2.873 1 96.75 192 SER A N 1
ATOM 1458 C CA . SER A 1 192 ? 17.516 2.898 2.012 1 96.75 192 SER A CA 1
ATOM 1459 C C . SER A 1 192 ? 18.688 3.773 2.43 1 96.75 192 SER A C 1
ATOM 1461 O O . SER A 1 192 ? 19.828 3.322 2.432 1 96.75 192 SER A O 1
ATOM 1463 N N . ALA A 1 193 ? 18.422 5.066 2.803 1 95.44 193 ALA A N 1
ATOM 1464 C CA . ALA A 1 193 ? 19.484 5.969 3.24 1 95.44 193 ALA A CA 1
ATOM 1465 C C . ALA A 1 193 ? 20.125 5.473 4.535 1 95.44 193 ALA A C 1
ATOM 1467 O O . ALA A 1 193 ? 21.344 5.562 4.703 1 95.44 193 ALA A O 1
ATOM 1468 N N . SER A 1 194 ? 19.328 4.973 5.457 1 97 194 SER A N 1
ATOM 1469 C CA . SER A 1 194 ? 19.844 4.418 6.703 1 97 194 SER A CA 1
ATOM 1470 C C . SER A 1 194 ? 20.703 3.184 6.445 1 97 194 SER A C 1
ATOM 1472 O O . SER A 1 194 ? 21.719 2.975 7.117 1 97 194 SER A O 1
ATOM 1474 N N . PHE A 1 195 ? 20.266 2.342 5.523 1 96.56 195 PHE A N 1
ATOM 1475 C CA . PHE A 1 195 ? 21.047 1.172 5.129 1 96.56 195 PHE A CA 1
ATOM 1476 C C . PHE A 1 195 ? 22.422 1.581 4.613 1 96.56 195 PHE A C 1
ATOM 1478 O O . PHE A 1 195 ? 23.438 0.986 4.988 1 96.56 195 PHE A O 1
ATOM 1485 N N . ASP A 1 196 ? 22.453 2.643 3.764 1 95.25 196 ASP A N 1
ATOM 1486 C CA . ASP A 1 196 ? 23.703 3.15 3.221 1 95.25 196 ASP A CA 1
ATOM 1487 C C . ASP A 1 196 ? 24.625 3.641 4.336 1 95.25 196 ASP A C 1
ATOM 1489 O O . ASP A 1 196 ? 25.844 3.377 4.312 1 95.25 196 ASP A O 1
ATOM 1493 N N . LYS A 1 197 ? 24.062 4.336 5.289 1 95.19 197 LYS A N 1
ATOM 1494 C CA . LYS A 1 197 ? 24.844 4.809 6.43 1 95.19 197 LYS A CA 1
ATOM 1495 C C . LYS A 1 197 ? 25.438 3.643 7.219 1 95.19 197 LYS A C 1
ATOM 1497 O O . LYS A 1 197 ? 26.594 3.682 7.617 1 95.19 197 LYS A O 1
ATOM 1502 N N . PHE A 1 198 ? 24.656 2.607 7.418 1 95.19 198 PHE A N 1
ATOM 1503 C CA . PHE A 1 198 ? 25.094 1.435 8.172 1 95.19 198 PHE A CA 1
ATOM 1504 C C . PHE A 1 198 ? 26.234 0.732 7.457 1 95.19 198 PHE A C 1
ATOM 1506 O O . PHE A 1 198 ? 27.25 0.4 8.078 1 95.19 198 PHE A O 1
ATOM 1513 N N . THR A 1 199 ? 26 0.493 6.152 1 92.38 199 THR A N 1
ATOM 1514 C CA . THR A 1 199 ? 26.984 -0.259 5.398 1 92.38 199 THR A CA 1
ATOM 1515 C C . THR A 1 199 ? 28.281 0.536 5.277 1 92.38 199 THR A C 1
ATOM 1517 O O . THR A 1 199 ? 29.375 -0.042 5.254 1 92.38 199 THR A O 1
ATOM 1520 N N . ALA A 1 200 ? 28.234 1.852 5.137 1 91.06 200 ALA A N 1
ATOM 1521 C CA . ALA A 1 200 ? 29.422 2.699 5.078 1 91.06 200 ALA A CA 1
ATOM 1522 C C . ALA A 1 200 ? 30.203 2.635 6.387 1 91.06 200 ALA A C 1
ATOM 1524 O O . ALA A 1 200 ? 31.438 2.641 6.379 1 91.06 200 ALA A O 1
ATOM 1525 N N . ARG A 1 201 ? 29.547 2.535 7.488 1 89.12 201 ARG A N 1
ATOM 1526 C CA . ARG A 1 201 ? 30.156 2.521 8.812 1 89.12 201 ARG A CA 1
ATOM 1527 C C . ARG A 1 201 ? 30.766 1.156 9.117 1 89.12 201 ARG A C 1
ATOM 1529 O O . ARG A 1 201 ? 31.75 1.06 9.859 1 89.12 201 ARG A O 1
ATOM 1536 N N . HIS A 1 202 ? 30.172 0.085 8.508 1 85.19 202 HIS A N 1
ATOM 1537 C CA . HIS A 1 202 ? 30.578 -1.269 8.859 1 85.19 202 HIS A CA 1
ATOM 1538 C C . HIS A 1 202 ? 31.219 -1.971 7.664 1 85.19 202 HIS A C 1
ATOM 1540 O O . HIS A 1 202 ? 31.203 -3.201 7.578 1 85.19 202 HIS A O 1
ATOM 1546 N N . LYS A 1 203 ? 31.734 -1.322 6.75 1 76.5 203 LYS A N 1
ATOM 1547 C CA . LYS A 1 203 ? 32.281 -1.789 5.477 1 76.5 203 LYS A CA 1
ATOM 1548 C C . LYS A 1 203 ? 33.156 -3.016 5.672 1 76.5 203 LYS A C 1
ATOM 1550 O O . LYS A 1 203 ? 33.031 -4.008 4.949 1 76.5 203 LYS A O 1
ATOM 1555 N N . PRO A 1 204 ? 34.125 -3.049 6.539 1 67.62 204 PRO A N 1
ATOM 1556 C CA . PRO A 1 204 ? 35 -4.207 6.641 1 67.62 204 PRO A CA 1
ATOM 1557 C C . PRO A 1 204 ? 34.25 -5.504 6.934 1 67.62 204 PRO A C 1
ATOM 1559 O O . PRO A 1 204 ? 34.625 -6.562 6.41 1 67.62 204 PRO A O 1
ATOM 1562 N N . LEU A 1 205 ? 33.188 -5.488 7.637 1 63.78 205 LEU A N 1
ATOM 1563 C CA . LEU A 1 205 ? 32.438 -6.656 8.07 1 63.78 205 LEU A CA 1
ATOM 1564 C C . LEU A 1 205 ? 31.469 -7.109 6.988 1 63.78 205 LEU A C 1
ATOM 1566 O O . LEU A 1 205 ? 31.109 -8.289 6.922 1 63.78 205 LEU A O 1
ATOM 1570 N N . LEU A 1 206 ? 31.297 -6.16 6.078 1 68.94 206 LEU A N 1
ATOM 1571 C CA . LEU A 1 206 ? 30.156 -6.434 5.195 1 68.94 206 LEU A CA 1
ATOM 1572 C C . LEU A 1 206 ? 30.641 -6.629 3.758 1 68.94 206 LEU A C 1
ATOM 1574 O O . LEU A 1 206 ? 29.828 -6.859 2.857 1 68.94 206 LEU A O 1
ATOM 1578 N N . GLN A 1 207 ? 31.875 -6.578 3.584 1 67.75 207 GLN A N 1
ATOM 1579 C CA . GLN A 1 207 ? 32.469 -6.621 2.244 1 67.75 207 GLN A CA 1
ATOM 1580 C C . GLN A 1 207 ? 32.094 -7.922 1.533 1 67.75 207 GLN A C 1
ATOM 1582 O O . GLN A 1 207 ? 31.906 -7.938 0.315 1 67.75 207 GLN A O 1
ATOM 1587 N N . GLU A 1 208 ? 31.891 -8.961 2.273 1 76.06 208 GLU A N 1
ATOM 1588 C CA . GLU A 1 208 ? 31.672 -10.234 1.604 1 76.06 208 GLU A CA 1
ATOM 1589 C C . GLU A 1 208 ? 30.219 -10.672 1.741 1 76.06 208 GLU A C 1
ATOM 1591 O O . GLU A 1 208 ? 29.844 -11.773 1.316 1 76.06 208 GLU A O 1
ATOM 1596 N N . ALA A 1 209 ? 29.469 -9.766 2.209 1 82 209 ALA A N 1
ATOM 1597 C CA . ALA A 1 209 ? 28.094 -10.195 2.449 1 82 209 ALA A CA 1
ATOM 1598 C C . ALA A 1 209 ? 27.266 -10.148 1.164 1 82 209 ALA A C 1
ATOM 1600 O O . ALA A 1 209 ? 27.422 -9.234 0.352 1 82 209 ALA A O 1
ATOM 1601 N N . SER A 1 210 ? 26.531 -11.195 0.924 1 88.75 210 SER A N 1
ATOM 1602 C CA . SER A 1 210 ? 25.562 -11.156 -0.159 1 88.75 210 SER A CA 1
ATOM 1603 C C . SER A 1 210 ? 24.406 -10.211 0.17 1 88.75 210 SER A C 1
ATOM 1605 O O . SER A 1 210 ? 24.172 -9.906 1.34 1 88.75 210 SER A O 1
ATOM 1607 N N . VAL A 1 211 ? 23.797 -9.711 -0.868 1 91.38 211 VAL A N 1
ATOM 1608 C CA . VAL A 1 211 ? 22.734 -8.742 -0.665 1 91.38 211 VAL A CA 1
ATOM 1609 C C . VAL A 1 211 ? 21.422 -9.289 -1.233 1 91.38 211 VAL A C 1
ATOM 1611 O O . VAL A 1 211 ? 21.406 -9.844 -2.336 1 91.38 211 VAL A O 1
ATOM 1614 N N . ILE A 1 212 ? 20.391 -9.273 -0.458 1 93.5 212 ILE A N 1
ATOM 1615 C CA . ILE A 1 212 ? 19.031 -9.562 -0.914 1 93.5 212 ILE A CA 1
ATOM 1616 C C . ILE A 1 212 ? 18.156 -8.32 -0.786 1 93.5 212 ILE A C 1
ATOM 1618 O O . ILE A 1 212 ? 18.188 -7.641 0.245 1 93.5 212 ILE A O 1
ATOM 1622 N N . PHE A 1 213 ? 17.375 -7.992 -1.821 1 95.88 213 PHE A N 1
ATOM 1623 C CA . PHE A 1 213 ? 16.578 -6.773 -1.841 1 95.88 213 PHE A CA 1
ATOM 1624 C C . PHE A 1 213 ? 15.195 -7.02 -1.236 1 95.88 213 PHE A C 1
ATOM 1626 O O . PHE A 1 213 ? 14.641 -8.109 -1.368 1 95.88 213 PHE A O 1
ATOM 1633 N N . SER A 1 214 ? 14.711 -6.023 -0.552 1 97.44 214 SER A N 1
ATOM 1634 C CA . SER A 1 214 ? 13.391 -6.066 0.071 1 97.44 214 SER A CA 1
ATOM 1635 C C . SER A 1 214 ? 12.562 -4.836 -0.298 1 97.44 214 SER A C 1
ATOM 1637 O O . SER A 1 214 ? 13.055 -3.709 -0.218 1 97.44 214 SER A O 1
ATOM 1639 N N . GLY A 1 215 ? 11.289 -5.055 -0.64 1 97.25 215 GLY A N 1
ATOM 1640 C CA . GLY A 1 215 ? 10.43 -3.959 -1.055 1 97.25 215 GLY A CA 1
ATOM 1641 C C . GLY A 1 215 ? 9.555 -3.432 0.066 1 97.25 215 GLY A C 1
ATOM 1642 O O . GLY A 1 215 ? 8.781 -2.49 -0.133 1 97.25 215 GLY A O 1
ATOM 1643 N N . SER A 1 216 ? 9.578 -4.047 1.236 1 97.5 216 SER A N 1
ATOM 1644 C CA . SER A 1 216 ? 8.766 -3.627 2.371 1 97.5 216 SER A CA 1
ATOM 1645 C C . SER A 1 216 ? 9.422 -4.008 3.693 1 97.5 216 SER A C 1
ATOM 1647 O O . SER A 1 216 ? 10.211 -4.949 3.75 1 97.5 216 SER A O 1
ATOM 1649 N N . GLU A 1 217 ? 9.055 -3.273 4.672 1 96.94 217 GLU A N 1
ATOM 1650 C CA . GLU A 1 217 ? 9.664 -3.508 5.98 1 96.94 217 GLU A CA 1
ATOM 1651 C C . GLU A 1 217 ? 9.305 -4.891 6.512 1 96.94 217 GLU A C 1
ATOM 1653 O O . GLU A 1 217 ? 10.164 -5.594 7.059 1 96.94 217 GLU A O 1
ATOM 1658 N N . LEU A 1 218 ? 8.055 -5.301 6.352 1 96.19 218 LEU A N 1
ATOM 1659 C CA . LEU A 1 218 ? 7.621 -6.613 6.816 1 96.19 218 LEU A CA 1
ATOM 1660 C C . LEU A 1 218 ? 8.375 -7.723 6.094 1 96.19 218 LEU A C 1
ATOM 1662 O O . LEU A 1 218 ? 8.672 -8.766 6.688 1 96.19 218 LEU A O 1
ATOM 1666 N N . ILE A 1 219 ? 8.641 -7.531 4.84 1 97.62 219 ILE A N 1
ATOM 1667 C CA . ILE A 1 219 ? 9.422 -8.492 4.066 1 97.62 219 ILE A CA 1
ATOM 1668 C C . ILE A 1 219 ? 10.836 -8.578 4.633 1 97.62 219 ILE A C 1
ATOM 1670 O O . ILE A 1 219 ? 11.406 -9.672 4.738 1 97.62 219 ILE A O 1
ATOM 1674 N N . THR A 1 220 ? 11.406 -7.457 5.004 1 97.56 220 THR A N 1
ATOM 1675 C CA . THR A 1 220 ? 12.742 -7.441 5.605 1 97.56 220 THR A CA 1
ATOM 1676 C C . THR A 1 220 ? 12.781 -8.328 6.844 1 97.56 220 THR A C 1
ATOM 1678 O O . THR A 1 220 ? 13.703 -9.133 7.004 1 97.56 220 THR A O 1
ATOM 1681 N N . VAL A 1 221 ? 11.805 -8.219 7.684 1 96.75 221 VAL A N 1
ATOM 1682 C CA . VAL A 1 221 ? 11.727 -9.031 8.891 1 96.75 221 VAL A CA 1
ATOM 1683 C C . VAL A 1 221 ? 11.641 -10.508 8.516 1 96.75 221 VAL A C 1
ATOM 1685 O O . VAL A 1 221 ? 12.344 -11.352 9.086 1 96.75 221 VAL A O 1
ATOM 1688 N N . SER A 1 222 ? 10.766 -10.812 7.562 1 96.25 222 SER A N 1
ATOM 1689 C CA . SER A 1 222 ? 10.562 -12.195 7.145 1 96.25 222 SER A CA 1
ATOM 1690 C C . SER A 1 222 ? 11.844 -12.797 6.578 1 96.25 222 SER A C 1
ATOM 1692 O O . SER A 1 222 ? 12.172 -13.953 6.855 1 96.25 222 SER A O 1
ATOM 1694 N N . LEU A 1 223 ? 12.555 -11.969 5.797 1 95.44 223 LEU A N 1
ATOM 1695 C CA . LEU A 1 223 ? 13.82 -12.422 5.223 1 95.44 223 LEU A CA 1
ATOM 1696 C C . LEU A 1 223 ? 14.859 -12.672 6.312 1 95.44 223 LEU A C 1
ATOM 1698 O O . LEU A 1 223 ? 15.594 -13.656 6.266 1 95.44 223 LEU A O 1
ATOM 1702 N N . MET A 1 224 ? 14.938 -11.789 7.289 1 93.81 224 MET A N 1
ATOM 1703 C CA . MET A 1 224 ? 15.891 -11.945 8.383 1 93.81 224 MET A CA 1
ATOM 1704 C C . MET A 1 224 ? 15.609 -13.219 9.172 1 93.81 224 MET A C 1
ATOM 1706 O O . MET A 1 224 ? 16.531 -13.875 9.656 1 93.81 224 MET A O 1
ATOM 1710 N N . LYS A 1 225 ? 14.375 -13.547 9.32 1 92.5 225 LYS A N 1
ATOM 1711 C CA . LYS A 1 225 ? 14.008 -14.742 10.078 1 92.5 225 LYS A CA 1
ATOM 1712 C C . LYS A 1 225 ? 14.164 -16 9.242 1 92.5 225 LYS A C 1
ATOM 1714 O O . LYS A 1 225 ? 14.203 -17.109 9.773 1 92.5 225 LYS A O 1
ATOM 1719 N N . SER A 1 226 ? 14.18 -15.859 7.941 1 89.31 226 SER A N 1
ATOM 1720 C CA . SER A 1 226 ? 14.352 -16.984 7.035 1 89.31 226 SER A CA 1
ATOM 1721 C C . SER A 1 226 ? 15.828 -17.297 6.809 1 89.31 226 SER A C 1
ATOM 1723 O O . SER A 1 226 ? 16.188 -18.438 6.555 1 89.31 226 SER A O 1
ATOM 1725 N N . PHE A 1 227 ? 16.578 -16.156 6.754 1 85.62 227 PHE A N 1
ATOM 1726 C CA . PHE A 1 227 ? 18 -16.25 6.438 1 85.62 227 PHE A CA 1
ATOM 1727 C C . PHE A 1 227 ? 18.828 -15.617 7.543 1 85.62 227 PHE A C 1
ATOM 1729 O O . PHE A 1 227 ? 18.359 -14.742 8.273 1 85.62 227 PHE A O 1
ATOM 1736 N N . SER A 1 228 ? 20.078 -16.188 7.738 1 85.69 228 SER A N 1
ATOM 1737 C CA . SER A 1 228 ? 21.031 -15.461 8.578 1 85.69 228 SER A CA 1
ATOM 1738 C C . SER A 1 228 ? 21.438 -14.133 7.945 1 85.69 228 SER A C 1
ATOM 1740 O O . SER A 1 228 ? 22.375 -14.078 7.152 1 85.69 228 SER A O 1
ATOM 1742 N N . SER A 1 229 ? 20.688 -13.109 8.258 1 91.75 229 SER A N 1
ATOM 1743 C CA . SER A 1 229 ? 20.891 -11.828 7.582 1 91.75 229 SER A CA 1
ATOM 1744 C C . SER A 1 229 ? 20.719 -10.664 8.547 1 91.75 229 SER A C 1
ATOM 1746 O O . SER A 1 229 ? 20.188 -10.828 9.648 1 91.75 229 SER A O 1
ATOM 1748 N N . ILE A 1 230 ? 21.312 -9.562 8.133 1 93.62 230 ILE A N 1
ATOM 1749 C CA . ILE A 1 230 ? 21.156 -8.281 8.82 1 93.62 230 ILE A CA 1
ATOM 1750 C C . ILE A 1 230 ? 20.266 -7.352 7.996 1 93.62 230 ILE A C 1
ATOM 1752 O O . ILE A 1 230 ? 20.406 -7.281 6.773 1 93.62 230 ILE A O 1
ATOM 1756 N N . GLY A 1 231 ? 19.312 -6.719 8.602 1 95.75 231 GLY A N 1
ATOM 1757 C CA . GLY A 1 231 ? 18.453 -5.746 7.941 1 95.75 231 GLY A CA 1
ATOM 1758 C C . GLY A 1 231 ? 18.281 -4.469 8.734 1 95.75 231 GLY A C 1
ATOM 1759 O O . GLY A 1 231 ? 18.641 -4.414 9.914 1 95.75 231 GLY A O 1
ATOM 1760 N N . ILE A 1 232 ? 17.891 -3.393 8.078 1 97.25 232 ILE A N 1
ATOM 1761 C CA . ILE A 1 232 ? 17.547 -2.111 8.688 1 97.25 232 ILE A CA 1
ATOM 1762 C C . ILE A 1 232 ? 16.031 -1.975 8.805 1 97.25 232 ILE A C 1
ATOM 1764 O O . ILE A 1 232 ? 15.32 -1.999 7.797 1 97.25 232 ILE A O 1
ATOM 1768 N N . ILE A 1 233 ? 15.516 -1.842 9.984 1 98.06 233 ILE A N 1
ATOM 1769 C CA . ILE A 1 233 ? 14.078 -1.768 10.227 1 98.06 233 ILE A CA 1
ATOM 1770 C C . ILE A 1 233 ? 13.805 -0.83 11.398 1 98.06 233 ILE A C 1
ATOM 1772 O O . ILE A 1 233 ? 14.727 -0.372 12.07 1 98.06 233 ILE A O 1
ATOM 1776 N N . SER A 1 234 ? 12.523 -0.446 11.539 1 97.75 234 SER A N 1
ATOM 1777 C CA . SER A 1 234 ? 12.148 0.348 12.703 1 97.75 234 SER A CA 1
ATOM 1778 C C . SER A 1 234 ? 12.398 -0.417 13.992 1 97.75 234 SER A C 1
ATOM 1780 O O . SER A 1 234 ? 12.195 -1.632 14.055 1 97.75 234 SER A O 1
ATOM 1782 N N . GLN A 1 235 ? 12.836 0.252 15.055 1 96.94 235 GLN A N 1
ATOM 1783 C CA . GLN A 1 235 ? 13.055 -0.363 16.359 1 96.94 235 GLN A CA 1
ATOM 1784 C C . GLN A 1 235 ? 11.789 -1.045 16.859 1 96.94 235 GLN A C 1
ATOM 1786 O O . GLN A 1 235 ? 11.844 -2.146 17.422 1 96.94 235 GLN A O 1
ATOM 1791 N N . ASP A 1 236 ? 10.633 -0.383 16.703 1 94.81 236 ASP A N 1
ATOM 1792 C CA . ASP A 1 236 ? 9.352 -0.929 17.156 1 94.81 236 ASP A CA 1
ATOM 1793 C C . ASP A 1 236 ? 9.086 -2.293 16.531 1 94.81 236 ASP A C 1
ATOM 1795 O O . ASP A 1 236 ? 8.664 -3.229 17.219 1 94.81 236 ASP A O 1
ATOM 1799 N N . LEU A 1 237 ? 9.336 -2.389 15.242 1 95.31 237 LEU A N 1
ATOM 1800 C CA . LEU A 1 237 ? 9.07 -3.641 14.539 1 95.31 237 LEU A CA 1
ATOM 1801 C C . LEU A 1 237 ? 10.062 -4.719 14.969 1 95.31 237 LEU A C 1
ATOM 1803 O O . LEU A 1 237 ? 9.703 -5.891 15.086 1 95.31 237 LEU A O 1
ATOM 1807 N N . ALA A 1 238 ? 11.367 -4.34 15.133 1 96.12 238 ALA A N 1
ATOM 1808 C CA . ALA A 1 238 ? 12.367 -5.293 15.609 1 96.12 238 ALA A CA 1
ATOM 1809 C C . ALA A 1 238 ? 11.953 -5.895 16.953 1 96.12 238 ALA A C 1
ATOM 1811 O O . ALA A 1 238 ? 12.008 -7.113 17.125 1 96.12 238 ALA A O 1
ATOM 1812 N N . GLN A 1 239 ? 11.508 -5.039 17.859 1 94.56 239 GLN A N 1
ATOM 1813 C CA . GLN A 1 239 ? 11.109 -5.465 19.188 1 94.56 239 GLN A CA 1
ATOM 1814 C C . GLN A 1 239 ? 9.859 -6.336 19.141 1 94.56 239 GLN A C 1
ATOM 1816 O O . GLN A 1 239 ? 9.789 -7.367 19.812 1 94.56 239 GLN A O 1
ATOM 1821 N N . ALA A 1 240 ? 8.914 -5.93 18.344 1 91.88 240 ALA A N 1
ATOM 1822 C CA . ALA A 1 240 ? 7.652 -6.66 18.234 1 91.88 240 ALA A CA 1
ATOM 1823 C C . ALA A 1 240 ? 7.883 -8.062 17.688 1 91.88 240 ALA A C 1
ATOM 1825 O O . ALA A 1 240 ? 7.082 -8.969 17.922 1 91.88 240 ALA A O 1
ATOM 1826 N N . ASN A 1 241 ? 8.977 -8.25 16.969 1 93.62 241 ASN A N 1
ATOM 1827 C CA . ASN A 1 241 ? 9.203 -9.547 16.328 1 93.62 241 ASN A CA 1
ATOM 1828 C C . ASN A 1 241 ? 10.367 -10.289 16.984 1 93.62 241 ASN A C 1
ATOM 1830 O O . ASN A 1 241 ? 10.844 -11.289 16.438 1 93.62 241 ASN A O 1
ATOM 1834 N N . GLY A 1 242 ? 10.891 -9.812 18.094 1 93.38 242 GLY A N 1
ATOM 1835 C CA . GLY A 1 242 ? 11.906 -10.492 18.875 1 93.38 242 GLY A CA 1
ATOM 1836 C C . GLY A 1 242 ? 13.25 -10.562 18.172 1 93.38 242 GLY A C 1
ATOM 1837 O O . GLY A 1 242 ? 13.977 -11.547 18.312 1 93.38 242 GLY A O 1
ATOM 1838 N N . LEU A 1 243 ? 13.555 -9.641 17.359 1 94.88 243 LEU A N 1
ATOM 1839 C CA . LEU A 1 243 ? 14.852 -9.609 16.672 1 94.88 243 LEU A CA 1
ATOM 1840 C C . LEU A 1 243 ? 15.93 -9.055 17.594 1 94.88 243 LEU A C 1
ATOM 1842 O O . LEU A 1 243 ? 15.641 -8.305 18.531 1 94.88 243 LEU A O 1
ATOM 1846 N N . ASN A 1 244 ? 17.156 -9.469 17.375 1 94.5 244 ASN A N 1
ATOM 1847 C CA . ASN A 1 244 ? 18.297 -8.922 18.094 1 94.5 244 ASN A CA 1
ATOM 1848 C C . ASN A 1 244 ? 18.75 -7.594 17.484 1 94.5 244 ASN A C 1
ATOM 1850 O O . ASN A 1 244 ? 19.031 -7.516 16.297 1 94.5 244 ASN A O 1
ATOM 1854 N N . ILE A 1 245 ? 18.812 -6.629 18.297 1 94.88 245 ILE A N 1
ATOM 1855 C CA . ILE A 1 245 ? 19.266 -5.32 17.844 1 94.88 245 ILE A CA 1
ATOM 1856 C C . ILE A 1 245 ? 20.797 -5.266 17.875 1 94.88 245 ILE A C 1
ATOM 1858 O O . ILE A 1 245 ? 21.406 -5.574 18.891 1 94.88 245 ILE A O 1
ATOM 1862 N N . LEU A 1 246 ? 21.375 -4.965 16.75 1 91.75 246 LEU A N 1
ATOM 1863 C CA . LEU A 1 246 ? 22.828 -4.832 16.688 1 91.75 246 LEU A CA 1
ATOM 1864 C C . LEU A 1 246 ? 23.281 -3.49 17.266 1 91.75 246 LEU A C 1
ATOM 1866 O O . LEU A 1 246 ? 22.781 -2.439 16.844 1 91.75 246 LEU A O 1
ATOM 1870 N N . PRO A 1 247 ? 24.188 -3.561 18.188 1 90 247 PRO A N 1
ATOM 1871 C CA . PRO A 1 247 ? 24.641 -2.299 18.766 1 90 247 PRO A CA 1
ATOM 1872 C C . PRO A 1 247 ? 25.453 -1.454 17.781 1 90 247 PRO A C 1
ATOM 1874 O O . PRO A 1 247 ? 25.969 -1.979 16.797 1 90 247 PRO A O 1
ATOM 1877 N N . GLY A 1 248 ? 25.5 -0.153 18 1 88.69 248 GLY A N 1
ATOM 1878 C CA . GLY A 1 248 ? 26.406 0.722 17.281 1 88.69 248 GLY A CA 1
ATOM 1879 C C . GLY A 1 248 ? 25.766 1.433 16.109 1 88.69 248 GLY A C 1
ATOM 1880 O O . GLY A 1 248 ? 26.422 2.156 15.367 1 88.69 248 GLY A O 1
ATOM 1881 N N . PHE A 1 249 ? 24.516 1.104 15.867 1 94.19 249 PHE A N 1
ATOM 1882 C CA . PHE A 1 249 ? 23.891 1.847 14.781 1 94.19 249 PHE A CA 1
ATOM 1883 C C . PHE A 1 249 ? 22.453 2.215 15.141 1 94.19 249 PHE A C 1
ATOM 1885 O O . PHE A 1 249 ? 21.641 1.345 15.484 1 94.19 249 PHE A O 1
ATOM 1892 N N . GLU A 1 250 ? 22.109 3.416 14.984 1 96 250 GLU A N 1
ATOM 1893 C CA . GLU A 1 250 ? 20.766 3.979 15.102 1 96 250 GLU A CA 1
ATOM 1894 C C . GLU A 1 250 ? 20.594 5.184 14.188 1 96 250 GLU A C 1
ATOM 1896 O O . GLU A 1 250 ? 21.531 5.969 13.992 1 96 250 GLU A O 1
ATOM 1901 N N . ASP A 1 251 ? 19.5 5.223 13.586 1 96.75 251 ASP A N 1
ATOM 1902 C CA . ASP A 1 251 ? 19.125 6.367 12.758 1 96.75 251 ASP A CA 1
ATOM 1903 C C . ASP A 1 251 ? 17.703 6.812 13.055 1 96.75 251 ASP A C 1
ATOM 1905 O O . ASP A 1 251 ? 16.938 6.086 13.703 1 96.75 251 ASP A O 1
ATOM 1909 N N . VAL A 1 252 ? 17.422 8.055 12.781 1 96.56 252 VAL A N 1
ATOM 1910 C CA . VAL A 1 252 ? 16.094 8.602 13.039 1 96.56 252 VAL A CA 1
ATOM 1911 C C . VAL A 1 252 ? 15.531 9.219 11.758 1 96.56 252 VAL A C 1
ATOM 1913 O O . VAL A 1 252 ? 16.203 10.008 11.094 1 96.56 252 VAL A O 1
ATOM 1916 N N . LEU A 1 253 ? 14.383 8.797 11.398 1 96.69 253 LEU A N 1
ATOM 1917 C CA . LEU A 1 253 ? 13.695 9.359 10.234 1 96.69 253 LEU A CA 1
ATOM 1918 C C . LEU A 1 253 ? 12.586 10.312 10.672 1 96.69 253 LEU A C 1
ATOM 1920 O O . LEU A 1 253 ? 11.75 9.961 11.508 1 96.69 253 LEU A O 1
ATOM 1924 N N . ASP A 1 254 ? 12.602 11.492 10.086 1 95.31 254 ASP A N 1
ATOM 1925 C CA . ASP A 1 254 ? 11.523 12.453 10.312 1 95.31 254 ASP A CA 1
ATOM 1926 C C . ASP A 1 254 ? 10.227 11.977 9.656 1 95.31 254 ASP A C 1
ATOM 1928 O O . ASP A 1 254 ? 10.258 11.164 8.734 1 95.31 254 ASP A O 1
ATOM 1932 N N . VAL A 1 255 ? 9.109 12.445 10.172 1 96.12 255 VAL A N 1
ATOM 1933 C CA . VAL A 1 255 ? 7.785 12.156 9.633 1 96.12 255 VAL A CA 1
ATOM 1934 C C . VAL A 1 255 ? 7.176 13.438 9.062 1 96.12 255 VAL A C 1
ATOM 1936 O O . VAL A 1 255 ? 7.191 14.484 9.711 1 96.12 255 VAL A O 1
ATOM 1939 N N . HIS A 1 256 ? 6.664 13.367 7.832 1 95.44 256 HIS A N 1
ATOM 1940 C CA . HIS A 1 256 ? 6.09 14.539 7.176 1 95.44 256 HIS A CA 1
ATOM 1941 C C . HIS A 1 256 ? 4.652 14.273 6.742 1 95.44 256 HIS A C 1
ATOM 1943 O O . HIS A 1 256 ? 4.332 13.18 6.266 1 95.44 256 HIS A O 1
ATOM 1949 N N . LEU A 1 257 ? 3.824 15.25 6.969 1 95.19 257 LEU A N 1
ATOM 1950 C CA . LEU A 1 257 ? 2.529 15.336 6.297 1 95.19 257 LEU A CA 1
ATOM 1951 C C . LEU A 1 257 ? 2.652 16.062 4.965 1 95.19 257 LEU A C 1
ATOM 1953 O O . LEU A 1 257 ? 3.146 17.188 4.918 1 95.19 257 LEU A O 1
ATOM 1957 N N . ILE A 1 258 ? 2.238 15.43 3.904 1 95 258 ILE A N 1
ATOM 1958 C CA . ILE A 1 258 ? 2.322 16.094 2.609 1 95 258 ILE A CA 1
ATOM 1959 C C . ILE A 1 258 ? 0.922 16.25 2.02 1 95 258 ILE A C 1
ATOM 1961 O O . ILE A 1 258 ? 0.059 15.398 2.217 1 95 258 ILE A O 1
ATOM 1965 N N . MET A 1 259 ? 0.698 17.328 1.286 1 92.69 259 MET A N 1
ATOM 1966 C CA . MET A 1 259 ? -0.588 17.672 0.685 1 92.69 259 MET A CA 1
ATOM 1967 C C . MET A 1 259 ? -0.392 18.375 -0.653 1 92.69 259 MET A C 1
ATOM 1969 O O . MET A 1 259 ? 0.602 19.078 -0.851 1 92.69 259 MET A O 1
ATOM 1973 N N . LYS A 1 260 ? -1.321 18.172 -1.577 1 83.44 260 LYS A N 1
ATOM 1974 C CA . LYS A 1 260 ? -1.274 18.953 -2.816 1 83.44 260 LYS A CA 1
ATOM 1975 C C . LYS A 1 260 ? -1.751 20.391 -2.588 1 83.44 260 LYS A C 1
ATOM 1977 O O . LYS A 1 260 ? -1.219 21.328 -3.184 1 83.44 260 LYS A O 1
ATOM 1982 N N . GLU A 1 261 ? -2.818 20.469 -1.777 1 80.19 261 GLU A N 1
ATOM 1983 C CA . GLU A 1 261 ? -3.338 21.75 -1.316 1 80.19 261 GLU A CA 1
ATOM 1984 C C . GLU A 1 261 ? -3.24 21.875 0.202 1 80.19 261 GLU A C 1
ATOM 1986 O O . GLU A 1 261 ? -3.436 20.891 0.922 1 80.19 261 GLU A O 1
ATOM 1991 N N . PRO A 1 262 ? -2.939 23.078 0.649 1 83.06 262 PRO A N 1
ATOM 1992 C CA . PRO A 1 262 ? -2.736 23.219 2.092 1 83.06 262 PRO A CA 1
ATOM 1993 C C . PRO A 1 262 ? -4.043 23.156 2.881 1 83.06 262 PRO A C 1
ATOM 1995 O O . PRO A 1 262 ? -4.605 24.203 3.229 1 83.06 262 PRO A O 1
ATOM 1998 N N . ILE A 1 263 ? -4.469 22.016 3.227 1 85.94 263 ILE A N 1
ATOM 1999 C CA . ILE A 1 263 ? -5.645 21.781 4.059 1 85.94 263 ILE A CA 1
ATOM 2000 C C . ILE A 1 263 ? -5.309 22.078 5.52 1 85.94 263 ILE A C 1
ATOM 2002 O O . ILE A 1 263 ? -6.168 22.531 6.281 1 85.94 263 ILE A O 1
ATOM 2006 N N . LEU A 1 264 ? -4.113 21.781 5.871 1 89 264 LEU A N 1
ATOM 2007 C CA . LEU A 1 264 ? -3.543 22.047 7.191 1 89 264 LEU A CA 1
ATOM 2008 C C . LEU A 1 264 ? -2.26 22.859 7.074 1 89 264 LEU A C 1
ATOM 2010 O O . LEU A 1 264 ? -1.565 22.797 6.059 1 89 264 LEU A O 1
ATOM 2014 N N . THR A 1 265 ? -1.994 23.625 8.109 1 84.44 265 THR A N 1
ATOM 2015 C CA . THR A 1 265 ? -0.732 24.344 8.211 1 84.44 265 THR A CA 1
ATOM 2016 C C . THR A 1 265 ? 0.006 23.969 9.492 1 84.44 265 THR A C 1
ATOM 2018 O O . THR A 1 265 ? -0.529 23.234 10.328 1 84.44 265 THR A O 1
ATOM 2021 N N . GLU A 1 266 ? 1.229 24.438 9.586 1 82.25 266 GLU A N 1
ATOM 2022 C CA . GLU A 1 266 ? 2.027 24.172 10.781 1 82.25 266 GLU A CA 1
ATOM 2023 C C . GLU A 1 266 ? 1.312 24.656 12.039 1 82.25 266 GLU A C 1
ATOM 2025 O O . GLU A 1 266 ? 1.412 24.016 13.094 1 82.25 266 GLU A O 1
ATOM 2030 N N . HIS A 1 267 ? 0.59 25.688 11.922 1 81.69 267 HIS A N 1
ATOM 2031 C CA . HIS A 1 267 ? -0.126 26.25 13.062 1 81.69 267 HIS A CA 1
ATOM 2032 C C . HIS A 1 267 ? -1.206 25.297 13.562 1 81.69 267 HIS A C 1
ATOM 2034 O O . HIS A 1 267 ? -1.44 25.203 14.766 1 81.69 267 HIS A O 1
ATOM 2040 N N . ASP A 1 268 ? -1.877 24.641 12.664 1 85.94 268 ASP A N 1
ATOM 2041 C CA . ASP A 1 268 ? -2.924 23.688 13.023 1 85.94 268 ASP A CA 1
ATOM 2042 C C . ASP A 1 268 ? -2.352 22.531 13.828 1 85.94 268 ASP A C 1
ATOM 2044 O O . ASP A 1 268 ? -3.066 21.891 14.602 1 85.94 268 ASP A O 1
ATOM 2048 N N . LEU A 1 269 ? -1.075 22.234 13.625 1 86.94 269 LEU A N 1
ATOM 2049 C CA . LEU A 1 269 ? -0.473 21.047 14.211 1 86.94 269 LEU A CA 1
ATOM 2050 C C . LEU A 1 269 ? 0.194 21.375 15.539 1 86.94 269 LEU A C 1
ATOM 2052 O O . LEU A 1 269 ? 0.678 20.484 16.234 1 86.94 269 LEU A O 1
ATOM 2056 N N . GLU A 1 270 ? 0.26 22.594 16 1 81.19 270 GLU A N 1
ATOM 2057 C CA . GLU A 1 270 ? 0.918 23.016 17.234 1 81.19 270 GLU A CA 1
ATOM 2058 C C . GLU A 1 270 ? 0.352 22.281 18.438 1 81.19 270 GLU A C 1
ATOM 2060 O O . GLU A 1 270 ? 1.094 21.922 19.359 1 81.19 270 GLU A O 1
ATOM 2065 N N . SER A 1 271 ? -0.978 22.031 18.438 1 77.62 271 SER A N 1
ATOM 2066 C CA . SER A 1 271 ? -1.623 21.375 19.578 1 77.62 271 SER A CA 1
ATOM 2067 C C . SER A 1 271 ? -1.311 19.891 19.594 1 77.62 271 SER A C 1
ATOM 2069 O O . SER A 1 271 ? -1.482 19.219 20.625 1 77.62 271 SER A O 1
ATOM 2071 N N . PHE A 1 272 ? -0.936 19.328 18.438 1 81.12 272 PHE A N 1
ATOM 2072 C CA . PHE A 1 272 ? -0.548 17.938 18.359 1 81.12 272 PHE A CA 1
ATOM 2073 C C . PHE A 1 272 ? 0.689 17.672 19.219 1 81.12 272 PHE A C 1
ATOM 2075 O O . PHE A 1 272 ? 0.767 16.656 19.906 1 81.12 272 PHE A O 1
ATOM 2082 N N . TYR A 1 273 ? 1.632 18.562 19.203 1 69.88 273 TYR A N 1
ATOM 2083 C CA . TYR A 1 273 ? 2.926 18.453 19.875 1 69.88 273 TYR A CA 1
ATOM 2084 C C . TYR A 1 273 ? 2.787 18.641 21.375 1 69.88 273 TYR A C 1
ATOM 2086 O O . TYR A 1 273 ? 3.553 18.078 22.156 1 69.88 273 TYR A O 1
ATOM 2094 N N . ASN A 1 274 ? 1.869 19.5 21.719 1 58.5 274 ASN A N 1
ATOM 2095 C CA . ASN A 1 274 ? 1.674 19.766 23.141 1 58.5 274 ASN A CA 1
ATOM 2096 C C . ASN A 1 274 ? 1.043 18.578 23.859 1 58.5 274 ASN A C 1
ATOM 2098 O O . ASN A 1 274 ? 1.268 18.391 25.062 1 58.5 274 ASN A O 1
ATOM 2102 N N . ASN A 1 275 ? 0.161 17.859 23.234 1 48.44 275 ASN A N 1
ATOM 2103 C CA . ASN A 1 275 ? -0.5 16.703 23.828 1 48.44 275 ASN A CA 1
ATOM 2104 C C . ASN A 1 275 ? 0.324 15.43 23.656 1 48.44 275 ASN A C 1
ATOM 2106 O O . ASN A 1 275 ? -0.006 14.383 24.234 1 48.44 275 ASN A O 1
ATOM 2110 N N . VAL A 1 276 ? 1.141 15.297 22.656 1 43.16 276 VAL A N 1
ATOM 2111 C CA . VAL A 1 276 ? 2.051 14.172 22.484 1 43.16 276 VAL A CA 1
ATOM 2112 C C . VAL A 1 276 ? 3.23 14.305 23.438 1 43.16 276 VAL A C 1
ATOM 2114 O O . VAL A 1 276 ? 3.977 15.281 23.375 1 43.16 276 VAL A O 1
ATOM 2117 N N . VAL A 1 277 ? 3.23 13.789 24.609 1 34.97 277 VAL A N 1
ATOM 2118 C CA . VAL A 1 277 ? 4.328 13.727 25.562 1 34.97 277 VAL A CA 1
ATOM 2119 C C . VAL A 1 277 ? 5.656 13.617 24.828 1 34.97 277 VAL A C 1
ATOM 2121 O O . VAL A 1 277 ? 5.73 13.023 23.75 1 34.97 277 VAL A O 1
ATOM 2124 N N . HIS A 1 278 ? 6.727 14.391 25.312 1 33.38 278 HIS A N 1
ATOM 2125 C CA . HIS A 1 278 ? 8.148 14.398 24.984 1 33.38 278 HIS A CA 1
ATOM 2126 C C . HIS A 1 278 ? 8.641 13 24.625 1 33.38 278 HIS A C 1
ATOM 2128 O O . HIS A 1 278 ? 8.617 12.094 25.469 1 33.38 278 HIS A O 1
ATOM 2134 N N . LEU A 1 279 ? 8.43 12.5 23.547 1 31.64 279 LEU A N 1
ATOM 2135 C CA . LEU A 1 279 ? 9.422 11.445 23.344 1 31.64 279 LEU A CA 1
ATOM 2136 C C . LEU A 1 279 ? 10.812 11.93 23.75 1 31.64 279 LEU A C 1
ATOM 2138 O O . LEU A 1 279 ? 11.156 13.094 23.516 1 31.64 279 LEU A O 1
ATOM 2142 N N . PRO A 1 280 ? 11.438 11.359 24.766 1 27.36 280 PRO A N 1
ATOM 2143 C CA . PRO A 1 280 ? 12.719 11.914 25.203 1 27.36 280 PRO A CA 1
ATOM 2144 C C . PRO A 1 280 ? 13.602 12.328 24.016 1 27.36 280 PRO A C 1
ATOM 2146 O O . PRO A 1 280 ? 13.656 11.625 23.016 1 27.36 280 PRO A O 1
ATOM 2149 N N . GLU A 1 281 ? 13.797 13.609 23.844 1 29.23 281 GLU A N 1
ATOM 2150 C CA . GLU A 1 281 ? 14.898 14.125 23.047 1 29.23 281 GLU A CA 1
ATOM 2151 C C . GLU A 1 281 ? 16.172 13.336 23.281 1 29.23 281 GLU A C 1
ATOM 2153 O O . GLU A 1 281 ? 16.672 13.25 24.406 1 29.23 281 GLU A O 1
ATOM 2158 N N . ILE A 1 282 ? 16.312 12.211 22.797 1 26.31 282 ILE A N 1
ATOM 2159 C CA . ILE A 1 282 ? 17.703 11.797 23.016 1 26.31 282 ILE A CA 1
ATOM 2160 C C . ILE A 1 282 ? 18.656 12.836 22.438 1 26.31 282 ILE A C 1
ATOM 2162 O O . ILE A 1 282 ? 18.594 13.133 21.234 1 26.31 282 ILE A O 1
ATOM 2166 N N . PRO A 1 283 ? 19.234 13.602 23.344 1 25.73 283 PRO A N 1
ATOM 2167 C CA . PRO A 1 283 ? 20.234 14.594 22.969 1 25.73 283 PRO A CA 1
ATOM 2168 C C . PRO A 1 283 ? 21.297 14.039 22.016 1 25.73 283 PRO A C 1
ATOM 2170 O O . PRO A 1 283 ? 21.844 12.961 22.25 1 25.73 283 PRO A O 1
ATOM 2173 N N . LEU A 1 284 ? 21.141 14.18 20.766 1 21.11 284 LEU A N 1
ATOM 2174 C CA . LEU A 1 284 ? 22.328 13.938 19.953 1 21.11 284 LEU A CA 1
ATOM 2175 C C . LEU A 1 284 ? 23.469 14.836 20.406 1 21.11 284 LEU A C 1
ATOM 2177 O O . LEU A 1 284 ? 23.391 16.062 20.281 1 21.11 284 LEU A O 1
ATOM 2181 N N . THR A 1 285 ? 24.031 14.641 21.641 1 19.22 285 THR A N 1
ATOM 2182 C CA . THR A 1 285 ? 25.359 15.18 21.906 1 19.22 285 THR A CA 1
ATOM 2183 C C . THR A 1 285 ? 26.344 14.797 20.812 1 19.22 285 THR A C 1
ATOM 2185 O O . THR A 1 285 ? 26.531 13.617 20.516 1 19.22 285 THR A O 1
ATOM 2188 N N . ALA A 1 286 ? 26.641 15.758 19.969 1 17.3 286 ALA A N 1
ATOM 2189 C CA . ALA A 1 286 ? 28.031 15.875 19.547 1 17.3 286 ALA A CA 1
ATOM 2190 C C . ALA A 1 286 ? 28.859 16.625 20.562 1 17.3 286 ALA A C 1
ATOM 2192 O O . ALA A 1 286 ? 28.391 17.594 21.172 1 17.3 286 ALA A O 1
ATOM 2193 N N . MET B 1 1 ? 2.232 -22.922 -34.188 1 73.69 1 MET B N 1
ATOM 2194 C CA . MET B 1 1 ? 1.244 -21.938 -33.719 1 73.69 1 MET B CA 1
ATOM 2195 C C . MET B 1 1 ? 1.915 -20.797 -32.969 1 73.69 1 MET B C 1
ATOM 2197 O O . MET B 1 1 ? 2.854 -21.031 -32.219 1 73.69 1 MET B O 1
ATOM 2201 N N . ASP B 1 2 ? 1.428 -19.594 -33.25 1 83.12 2 ASP B N 1
ATOM 2202 C CA . ASP B 1 2 ? 1.974 -18.359 -32.688 1 83.12 2 ASP B CA 1
ATOM 2203 C C . ASP B 1 2 ? 1.634 -18.234 -31.203 1 83.12 2 ASP B C 1
ATOM 2205 O O . ASP B 1 2 ? 0.5 -18.5 -30.797 1 83.12 2 ASP B O 1
ATOM 2209 N N . ILE B 1 3 ? 2.717 -17.953 -30.469 1 86.56 3 ILE B N 1
ATOM 2210 C CA . ILE B 1 3 ? 2.547 -17.812 -29.031 1 86.56 3 ILE B CA 1
ATOM 2211 C C . ILE B 1 3 ? 1.448 -16.797 -28.734 1 86.56 3 ILE B C 1
ATOM 2213 O O . ILE B 1 3 ? 0.731 -16.906 -27.734 1 86.56 3 ILE B O 1
ATOM 2217 N N . LYS B 1 4 ? 1.271 -15.844 -29.578 1 88.12 4 LYS B N 1
ATOM 2218 C CA . LYS B 1 4 ? 0.247 -14.812 -29.406 1 88.12 4 LYS B CA 1
ATOM 2219 C C . LYS B 1 4 ? -1.152 -15.422 -29.469 1 88.12 4 LYS B C 1
ATOM 2221 O O . LYS B 1 4 ? -2.051 -14.984 -28.734 1 88.12 4 LYS B O 1
ATOM 2226 N N . VAL B 1 5 ? -1.312 -16.344 -30.328 1 89.25 5 VAL B N 1
ATOM 2227 C CA . VAL B 1 5 ? -2.602 -17.016 -30.469 1 89.25 5 VAL B CA 1
ATOM 2228 C C . VAL B 1 5 ? -2.922 -17.781 -29.172 1 89.25 5 VAL B C 1
ATOM 2230 O O . VAL B 1 5 ? -4.047 -17.719 -28.672 1 89.25 5 VAL B O 1
ATOM 2233 N N . LEU B 1 6 ? -1.927 -18.5 -28.656 1 88.81 6 LEU B N 1
ATOM 2234 C CA . LEU B 1 6 ? -2.107 -19.266 -27.422 1 88.81 6 LEU B CA 1
ATOM 2235 C C . LEU B 1 6 ? -2.416 -18.344 -26.25 1 88.81 6 LEU B C 1
ATOM 2237 O O . LEU B 1 6 ? -3.266 -18.656 -25.406 1 88.81 6 LEU B O 1
ATOM 2241 N N . ARG B 1 7 ? -1.78 -17.188 -26.219 1 89.06 7 ARG B N 1
ATOM 2242 C CA . ARG B 1 7 ? -2.068 -16.172 -25.203 1 89.06 7 ARG B CA 1
ATOM 2243 C C . ARG B 1 7 ? -3.508 -15.68 -25.312 1 89.06 7 ARG B C 1
ATOM 2245 O O . ARG B 1 7 ? -4.199 -15.531 -24.297 1 89.06 7 ARG B O 1
ATOM 2252 N N . ASN B 1 8 ? -3.912 -15.453 -26.469 1 90.31 8 ASN B N 1
ATOM 2253 C CA . ASN B 1 8 ? -5.266 -14.953 -26.703 1 90.31 8 ASN B CA 1
ATOM 2254 C C . ASN B 1 8 ? -6.316 -16 -26.344 1 90.31 8 ASN B C 1
ATOM 2256 O O . ASN B 1 8 ? -7.406 -15.664 -25.875 1 90.31 8 ASN B O 1
ATOM 2260 N N . LEU B 1 9 ? -6.012 -17.281 -26.656 1 91.5 9 LEU B N 1
ATOM 2261 C CA . LEU B 1 9 ? -6.887 -18.359 -26.234 1 91.5 9 LEU B CA 1
ATOM 2262 C C . LEU B 1 9 ? -7.066 -18.375 -24.719 1 91.5 9 LEU B C 1
ATOM 2264 O O . LEU B 1 9 ? -8.188 -18.484 -24.219 1 91.5 9 LEU B O 1
ATOM 2268 N N . LEU B 1 10 ? -5.961 -18.219 -24.016 1 87.38 10 LEU B N 1
ATOM 2269 C CA . LEU B 1 10 ? -6.004 -18.203 -22.547 1 87.38 10 LEU B CA 1
ATOM 2270 C C . LEU B 1 10 ? -6.797 -17 -22.047 1 87.38 10 LEU B C 1
ATOM 2272 O O . LEU B 1 10 ? -7.617 -17.141 -21.141 1 87.38 10 LEU B O 1
ATOM 2276 N N . LYS B 1 11 ? -6.559 -15.859 -22.641 1 88 11 LYS B N 1
ATOM 2277 C CA . LYS B 1 11 ? -7.266 -14.641 -22.25 1 88 11 LYS B CA 1
ATOM 2278 C C . LYS B 1 11 ? -8.766 -14.773 -22.5 1 88 11 LYS B C 1
ATOM 2280 O O . LYS B 1 11 ? -9.57 -14.328 -21.672 1 88 11 LYS B O 1
ATOM 2285 N N . THR B 1 12 ? -9.109 -15.336 -23.578 1 89.75 12 THR B N 1
ATOM 2286 C CA . THR B 1 12 ? -10.516 -15.547 -23.922 1 89.75 12 THR B CA 1
ATOM 2287 C C . THR B 1 12 ? -11.18 -16.469 -22.891 1 89.75 12 THR B C 1
ATOM 2289 O O . THR B 1 12 ? -12.305 -16.219 -22.453 1 89.75 12 THR B O 1
ATOM 2292 N N . ALA B 1 13 ? -10.508 -17.5 -22.531 1 87.81 13 ALA B N 1
ATOM 2293 C CA . ALA B 1 13 ? -11.023 -18.406 -21.516 1 87.81 13 ALA B CA 1
ATOM 2294 C C . ALA B 1 13 ? -11.219 -17.703 -20.188 1 87.81 13 ALA B C 1
ATOM 2296 O O . ALA B 1 13 ? -12.203 -17.938 -19.484 1 87.81 13 ALA B O 1
ATOM 2297 N N . GLN B 1 14 ? -10.289 -16.859 -19.891 1 83.06 14 GLN B N 1
ATOM 2298 C CA . GLN B 1 14 ? -10.32 -16.125 -18.625 1 83.06 14 GLN B CA 1
ATOM 2299 C C . GLN B 1 14 ? -11.469 -15.117 -18.594 1 83.06 14 GLN B C 1
ATOM 2301 O O . GLN B 1 14 ? -12.141 -14.969 -17.578 1 83.06 14 GLN B O 1
ATOM 2306 N N . MET B 1 15 ? -11.672 -14.43 -19.688 1 83.19 15 MET B N 1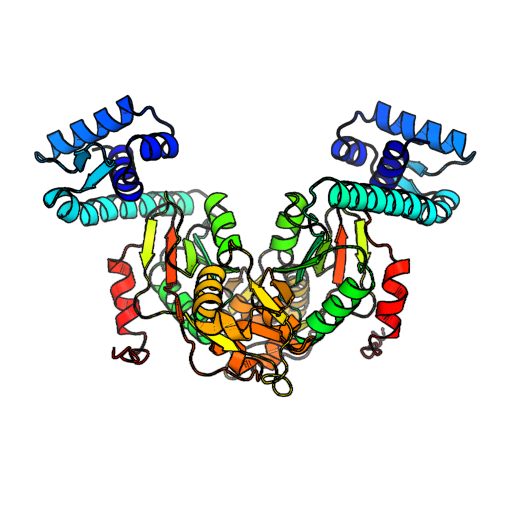
ATOM 2307 C CA . MET B 1 15 ? -12.641 -13.336 -19.75 1 83.19 15 MET B CA 1
ATOM 2308 C C . MET B 1 15 ? -14.047 -13.859 -20 1 83.19 15 MET B C 1
ATOM 2310 O O . MET B 1 15 ? -15.031 -13.211 -19.625 1 83.19 15 MET B O 1
ATOM 2314 N N . GLY B 1 16 ? -14.156 -14.953 -20.609 1 86.44 16 GLY B N 1
ATOM 2315 C CA . GLY B 1 16 ? -15.445 -15.531 -20.953 1 86.44 16 GLY B CA 1
ATOM 2316 C C . GLY B 1 16 ? -16.203 -14.711 -21.984 1 86.44 16 GLY B C 1
ATOM 2317 O O . GLY B 1 16 ? -17.422 -14.844 -22.125 1 86.44 16 GLY B O 1
ATOM 2318 N N . SER B 1 17 ? -15.531 -13.797 -22.609 1 89.62 17 SER B N 1
ATOM 2319 C CA . SER B 1 17 ? -16.125 -12.883 -23.578 1 89.62 17 SER B CA 1
ATOM 2320 C C . SER B 1 17 ? -15.133 -12.547 -24.703 1 89.62 17 SER B C 1
ATOM 2322 O O . SER B 1 17 ? -14 -12.141 -24.422 1 89.62 17 SER B O 1
ATOM 2324 N N . LEU B 1 18 ? -15.641 -12.727 -25.984 1 91.62 18 LEU B N 1
ATOM 2325 C CA . LEU B 1 18 ? -14.789 -12.398 -27.125 1 91.62 18 LEU B CA 1
ATOM 2326 C C . LEU B 1 18 ? -14.5 -10.898 -27.172 1 91.62 18 LEU B C 1
ATOM 2328 O O . LEU B 1 18 ? -13.375 -10.492 -27.484 1 91.62 18 LEU B O 1
ATOM 2332 N N . THR B 1 19 ? -15.508 -10.156 -26.844 1 91.25 19 THR B N 1
ATOM 2333 C CA . THR B 1 19 ? -15.383 -8.703 -26.875 1 91.25 19 THR B CA 1
ATOM 2334 C C . THR B 1 19 ? -14.344 -8.234 -25.859 1 91.25 19 THR B C 1
ATOM 2336 O O . THR B 1 19 ? -13.438 -7.469 -26.188 1 91.25 19 THR B O 1
ATOM 2339 N N . CYS B 1 20 ? -14.422 -8.75 -24.703 1 88.69 20 CYS B N 1
ATOM 2340 C CA . CYS B 1 20 ? -13.516 -8.344 -23.625 1 88.69 20 CYS B CA 1
ATOM 2341 C C . CYS B 1 20 ? -12.094 -8.82 -23.922 1 88.69 20 CYS B C 1
ATOM 2343 O O . CYS B 1 20 ? -11.133 -8.086 -23.703 1 88.69 20 CYS B O 1
ATOM 2345 N N . ALA B 1 21 ? -12.047 -9.969 -24.391 1 90.62 21 ALA B N 1
ATOM 2346 C CA . ALA B 1 21 ? -10.734 -10.531 -24.688 1 90.62 21 ALA B CA 1
ATOM 2347 C C . ALA B 1 21 ? -10.055 -9.75 -25.812 1 90.62 21 ALA B C 1
ATOM 2349 O O . ALA B 1 21 ? -8.844 -9.492 -25.75 1 90.62 21 ALA B O 1
ATOM 2350 N N . ALA B 1 22 ? -10.766 -9.359 -26.828 1 92.94 22 ALA B N 1
ATOM 2351 C CA . ALA B 1 22 ? -10.219 -8.57 -27.938 1 92.94 22 ALA B CA 1
ATOM 2352 C C . ALA B 1 22 ? -9.727 -7.211 -27.453 1 92.94 22 ALA B C 1
ATOM 2354 O O . ALA B 1 22 ? -8.664 -6.75 -27.859 1 92.94 22 ALA B O 1
ATOM 2355 N N . GLU B 1 23 ? -10.5 -6.629 -26.609 1 89.81 23 GLU B N 1
ATOM 2356 C CA . GLU B 1 23 ? -10.125 -5.34 -26.031 1 89.81 23 GLU B CA 1
ATOM 2357 C C . GLU B 1 23 ? -8.828 -5.441 -25.234 1 89.81 23 GLU B C 1
ATOM 2359 O O . GLU B 1 23 ? -7.93 -4.613 -25.406 1 89.81 23 GLU B O 1
ATOM 2364 N N . GLU B 1 24 ? -8.805 -6.504 -24.5 1 83.56 24 GLU B N 1
ATOM 2365 C CA . GLU B 1 24 ? -7.621 -6.719 -23.672 1 83.56 24 GLU B CA 1
ATOM 2366 C C . GLU B 1 24 ? -6.387 -6.98 -24.531 1 83.56 24 GLU B C 1
ATOM 2368 O O . GLU B 1 24 ? -5.281 -6.566 -24.172 1 83.56 24 GLU B O 1
ATOM 2373 N N . ALA B 1 25 ? -6.602 -7.652 -25.578 1 87.38 25 ALA B N 1
ATOM 2374 C CA . ALA B 1 25 ? -5.508 -8 -26.484 1 87.38 25 ALA B CA 1
ATOM 2375 C C . ALA B 1 25 ? -5.23 -6.871 -27.469 1 87.38 25 ALA B C 1
ATOM 2377 O O . ALA B 1 25 ? -4.266 -6.93 -28.234 1 87.38 25 ALA B O 1
ATOM 2378 N N . ASN B 1 26 ? -6.082 -5.879 -27.453 1 89.56 26 ASN B N 1
ATOM 2379 C CA . ASN B 1 26 ? -5.98 -4.73 -28.344 1 89.56 26 ASN B CA 1
ATOM 2380 C C . ASN B 1 26 ? -6.047 -5.156 -29.812 1 89.56 26 ASN B C 1
ATOM 2382 O O . ASN B 1 26 ? -5.191 -4.77 -30.609 1 89.56 26 ASN B O 1
ATOM 2386 N N . ILE B 1 27 ? -6.965 -6 -30.188 1 90.88 27 ILE B N 1
ATOM 2387 C CA . ILE B 1 27 ? -7.258 -6.414 -31.547 1 90.88 27 ILE B CA 1
ATOM 2388 C C . ILE B 1 27 ? -8.766 -6.402 -31.781 1 90.88 27 ILE B C 1
ATOM 2390 O O . ILE B 1 27 ? -9.547 -6.223 -30.828 1 90.88 27 ILE B O 1
ATOM 2394 N N . THR B 1 28 ? -9.188 -6.5 -32.938 1 92.81 28 THR B N 1
ATOM 2395 C CA . THR B 1 28 ? -10.609 -6.523 -33.25 1 92.81 28 THR B CA 1
ATOM 2396 C C . THR B 1 28 ? -11.219 -7.879 -32.906 1 92.81 28 THR B C 1
ATOM 2398 O O . THR B 1 28 ? -10.516 -8.891 -32.844 1 92.81 28 THR B O 1
ATOM 2401 N N . ILE B 1 29 ? -12.461 -7.797 -32.625 1 93.62 29 ILE B N 1
ATOM 2402 C CA . ILE B 1 29 ? -13.195 -9.023 -32.344 1 93.62 29 ILE B CA 1
ATOM 2403 C C . ILE B 1 29 ? -13.055 -10 -33.5 1 93.62 29 ILE B C 1
ATOM 2405 O O . ILE B 1 29 ? -12.898 -11.203 -33.281 1 93.62 29 ILE B O 1
ATOM 2409 N N . GLN B 1 30 ? -13.078 -9.539 -34.719 1 94 30 GLN B N 1
ATOM 2410 C CA . GLN B 1 30 ? -12.961 -10.367 -35.906 1 94 30 GLN B CA 1
ATOM 2411 C C . GLN B 1 30 ? -11.602 -11.062 -35.969 1 94 30 GLN B C 1
ATOM 2413 O O . GLN B 1 30 ? -11.516 -12.25 -36.281 1 94 30 GLN B O 1
ATOM 2418 N N . ALA B 1 31 ? -10.609 -10.297 -35.656 1 93.06 31 ALA B N 1
ATOM 2419 C CA . ALA B 1 31 ? -9.25 -10.844 -35.656 1 93.06 31 ALA B CA 1
ATOM 2420 C C . ALA B 1 31 ? -9.102 -11.93 -34.594 1 93.06 31 ALA B C 1
ATOM 2422 O O . ALA B 1 31 ? -8.508 -12.977 -34.844 1 93.06 31 ALA B O 1
ATOM 2423 N N . LEU B 1 32 ? -9.609 -11.656 -33.438 1 95.19 32 LEU B N 1
ATOM 2424 C CA . LEU B 1 32 ? -9.539 -12.641 -32.375 1 95.19 32 LEU B CA 1
ATOM 2425 C C . LEU B 1 32 ? -10.305 -13.906 -32.719 1 95.19 32 LEU B C 1
ATOM 2427 O O . LEU B 1 32 ? -9.812 -15.016 -32.531 1 95.19 32 LEU B O 1
ATOM 2431 N N . ALA B 1 33 ? -11.5 -13.727 -33.25 1 93.94 33 ALA B N 1
ATOM 2432 C CA . ALA B 1 33 ? -12.32 -14.867 -33.656 1 93.94 33 ALA B CA 1
ATOM 2433 C C . ALA B 1 33 ? -11.602 -15.711 -34.688 1 93.94 33 ALA B C 1
ATOM 2435 O O . ALA B 1 33 ? -11.625 -16.938 -34.625 1 93.94 33 ALA B O 1
ATOM 2436 N N . ALA B 1 34 ? -10.992 -15.031 -35.625 1 93.75 34 ALA B N 1
ATOM 2437 C CA . ALA B 1 34 ? -10.242 -15.727 -36.656 1 93.75 34 ALA B CA 1
ATOM 2438 C C . ALA B 1 34 ? -9.102 -16.547 -36.062 1 93.75 34 ALA B C 1
ATOM 2440 O O . ALA B 1 34 ? -8.828 -17.672 -36.5 1 93.75 34 ALA B O 1
ATOM 2441 N N . GLN B 1 35 ? -8.406 -15.953 -35.156 1 93.5 35 GLN B N 1
ATOM 2442 C CA . GLN B 1 35 ? -7.324 -16.656 -34.469 1 93.5 35 GLN B CA 1
ATOM 2443 C C . GLN B 1 35 ? -7.836 -17.906 -33.75 1 93.5 35 GLN B C 1
ATOM 2445 O O . GLN B 1 35 ? -7.215 -18.969 -33.844 1 93.5 35 GLN B O 1
ATOM 2450 N N . LEU B 1 36 ? -8.938 -17.734 -33.062 1 94 36 LEU B N 1
ATOM 2451 C CA . LEU B 1 36 ? -9.516 -18.859 -32.312 1 94 36 LEU B CA 1
ATOM 2452 C C . LEU B 1 36 ? -9.969 -19.969 -33.25 1 94 36 LEU B C 1
ATOM 2454 O O . LEU B 1 36 ? -9.734 -21.141 -33 1 94 36 LEU B O 1
ATOM 2458 N N . ASN B 1 37 ? -10.578 -19.578 -34.344 1 93.81 37 ASN B N 1
ATOM 2459 C CA . ASN B 1 37 ? -11.023 -20.562 -35.344 1 93.81 37 ASN B CA 1
ATOM 2460 C C . ASN B 1 37 ? -9.844 -21.328 -35.938 1 93.81 37 ASN B C 1
ATOM 2462 O O . ASN B 1 37 ? -9.906 -22.547 -36.094 1 93.81 37 ASN B O 1
ATOM 2466 N N . LYS B 1 38 ? -8.875 -20.609 -36.281 1 90.88 38 LYS B N 1
ATOM 2467 C CA . LYS B 1 38 ? -7.676 -21.234 -36.812 1 90.88 38 LYS B CA 1
ATOM 2468 C C . LYS B 1 38 ? -7.047 -22.203 -35.812 1 90.88 38 LYS B C 1
ATOM 2470 O O . LYS B 1 38 ? -6.559 -23.266 -36.219 1 90.88 38 LYS B O 1
ATOM 2475 N N . ALA B 1 39 ? -6.984 -21.797 -34.594 1 92.56 39 ALA B N 1
ATOM 2476 C CA . ALA B 1 39 ? -6.457 -22.672 -33.531 1 92.56 39 ALA B CA 1
ATOM 2477 C C . ALA B 1 39 ? -7.289 -23.938 -33.438 1 92.56 39 ALA B C 1
ATOM 2479 O O . ALA B 1 39 ? -6.738 -25.047 -33.281 1 92.56 39 ALA B O 1
ATOM 2480 N N . GLU B 1 40 ? -8.633 -23.797 -33.469 1 93.81 40 GLU B N 1
ATOM 2481 C CA . GLU B 1 40 ? -9.523 -24.938 -33.344 1 93.81 40 GLU B CA 1
ATOM 2482 C C . GLU B 1 40 ? -9.359 -25.875 -34.562 1 93.81 40 GLU B C 1
ATOM 2484 O O . GLU B 1 40 ? -9.391 -27.094 -34.406 1 93.81 40 GLU B O 1
ATOM 2489 N N . GLU B 1 41 ? -9.133 -25.266 -35.688 1 92.31 41 GLU B N 1
ATOM 2490 C CA . GLU B 1 41 ? -8.852 -26.062 -36.875 1 92.31 41 GLU B CA 1
ATOM 2491 C C . GLU B 1 41 ? -7.543 -26.828 -36.75 1 92.31 41 GLU B C 1
ATOM 2493 O O . GLU B 1 41 ? -7.457 -28 -37.125 1 92.31 41 GLU B O 1
ATOM 2498 N N . TYR B 1 42 ? -6.574 -26.141 -36.25 1 89.12 42 TYR B N 1
ATOM 2499 C CA . TYR B 1 42 ? -5.258 -26.734 -36.031 1 89.12 42 TYR B CA 1
ATOM 2500 C C . TYR B 1 42 ? -5.348 -27.938 -35.125 1 89.12 42 TYR B C 1
ATOM 2502 O O . TYR B 1 42 ? -4.762 -28.984 -35.375 1 89.12 42 TYR B O 1
ATOM 2510 N N . PHE B 1 43 ? -6.098 -27.812 -34.031 1 90.75 43 PHE B N 1
ATOM 2511 C CA . PHE B 1 43 ? -6.191 -28.859 -33.031 1 90.75 43 PHE B CA 1
ATOM 2512 C C . PHE B 1 43 ? -7.207 -29.922 -33.469 1 90.75 43 PHE B C 1
ATOM 2514 O O . PHE B 1 43 ? -7.16 -31.062 -33 1 90.75 43 PHE B O 1
ATOM 2521 N N . GLY B 1 44 ? -8.086 -29.5 -34.25 1 92.88 44 GLY B N 1
ATOM 2522 C CA . GLY B 1 44 ? -9.031 -30.453 -34.844 1 92.88 44 GLY B CA 1
ATOM 2523 C C . GLY B 1 44 ? -10.312 -30.578 -34.031 1 92.88 44 GLY B C 1
ATOM 2524 O O . GLY B 1 44 ? -11.102 -31.5 -34.25 1 92.88 44 GLY B O 1
ATOM 2525 N N . PHE B 1 45 ? -10.461 -29.797 -33.031 1 93.12 45 PHE B N 1
ATOM 2526 C CA . PHE B 1 45 ? -11.68 -29.781 -32.25 1 93.12 45 PHE B CA 1
ATOM 2527 C C . PHE B 1 45 ? -11.977 -28.375 -31.75 1 93.12 45 PHE B C 1
ATOM 2529 O O . PHE B 1 45 ? -11.102 -27.516 -31.75 1 93.12 45 PHE B O 1
ATOM 2536 N N . LYS B 1 46 ? -13.156 -28.156 -31.328 1 94.69 46 LYS B N 1
ATOM 2537 C CA . LYS B 1 46 ? -13.57 -26.875 -30.766 1 94.69 46 LYS B CA 1
ATOM 2538 C C . LYS B 1 46 ? -13.031 -26.688 -29.344 1 94.69 46 LYS B C 1
ATOM 2540 O O . LYS B 1 46 ? -13.078 -27.625 -28.547 1 94.69 46 LYS B O 1
ATOM 2545 N N . ILE B 1 47 ? -12.555 -25.516 -29.156 1 93.25 47 ILE B N 1
ATOM 2546 C CA . ILE B 1 47 ? -12.023 -25.188 -27.828 1 93.25 47 ILE B CA 1
ATOM 2547 C C . ILE B 1 47 ? -13.07 -24.406 -27.047 1 93.25 47 ILE B C 1
ATOM 2549 O O . ILE B 1 47 ? -13.172 -24.547 -25.812 1 93.25 47 ILE B O 1
ATOM 2553 N N . PHE B 1 48 ? -13.906 -23.625 -27.766 1 94.81 48 PHE B N 1
ATOM 2554 C CA . PHE B 1 48 ? -14.891 -22.766 -27.125 1 94.81 48 PHE B CA 1
ATOM 2555 C C . PHE B 1 48 ? -16.281 -23.031 -27.688 1 94.81 48 PHE B C 1
ATOM 2557 O O . PHE B 1 48 ? -16.438 -23.312 -28.875 1 94.81 48 PHE B O 1
ATOM 2564 N N . ASN B 1 49 ? -17.25 -23.031 -26.781 1 92.75 49 ASN B N 1
ATOM 2565 C CA . ASN B 1 49 ? -18.641 -22.859 -27.156 1 92.75 49 ASN B CA 1
ATOM 2566 C C . ASN B 1 49 ? -19.062 -21.391 -27.078 1 92.75 49 ASN B C 1
ATOM 2568 O O . ASN B 1 49 ? -18.906 -20.75 -26.031 1 92.75 49 ASN B O 1
ATOM 2572 N N . ARG B 1 50 ? -19.438 -20.906 -28.219 1 87.5 50 ARG B N 1
ATOM 2573 C CA . ARG B 1 50 ? -19.859 -19.5 -28.297 1 87.5 50 ARG B CA 1
ATOM 2574 C C . ARG B 1 50 ? -21.375 -19.391 -28.297 1 87.5 50 ARG B C 1
ATOM 2576 O O . ARG B 1 50 ? -22.047 -20.016 -29.125 1 87.5 50 ARG B O 1
ATOM 2583 N N . ASN B 1 51 ? -21.922 -18.844 -27.219 1 84.25 51 ASN B N 1
ATOM 2584 C CA . ASN B 1 51 ? -23.359 -18.656 -27.156 1 84.25 51 ASN B CA 1
ATOM 2585 C C . ASN B 1 51 ? -23.703 -17.219 -26.734 1 84.25 51 ASN B C 1
ATOM 2587 O O . ASN B 1 51 ? -22.844 -16.344 -26.703 1 84.25 51 ASN B O 1
ATOM 2591 N N . ASN B 1 52 ? -24.984 -16.922 -26.516 1 82.19 52 ASN B N 1
ATOM 2592 C CA . ASN B 1 52 ? -25.469 -15.586 -26.172 1 82.19 52 ASN B CA 1
ATOM 2593 C C . ASN B 1 52 ? -24.969 -15.125 -24.812 1 82.19 52 ASN B C 1
ATOM 2595 O O . ASN B 1 52 ? -24.969 -13.93 -24.516 1 82.19 52 ASN B O 1
ATOM 2599 N N . LYS B 1 53 ? -24.516 -16.078 -24.062 1 80.25 53 LYS B N 1
ATOM 2600 C CA . LYS B 1 53 ? -24.094 -15.727 -22.719 1 80.25 53 LYS B CA 1
ATOM 2601 C C . LYS B 1 53 ? -22.594 -15.484 -22.656 1 80.25 53 LYS B C 1
ATOM 2603 O O . LYS B 1 53 ? -22.062 -15.039 -21.625 1 80.25 53 LYS B O 1
ATOM 2608 N N . GLY B 1 54 ? -21.969 -15.773 -23.766 1 87.12 54 GLY B N 1
ATOM 2609 C CA . GLY B 1 54 ? -20.516 -15.562 -23.797 1 87.12 54 GLY B CA 1
ATOM 2610 C C . GLY B 1 54 ? -19.766 -16.719 -24.406 1 87.12 54 GLY B C 1
ATOM 2611 O O . GLY B 1 54 ? -20.25 -17.375 -25.328 1 87.12 54 GLY B O 1
ATOM 2612 N N . VAL B 1 55 ? -18.516 -16.812 -24.094 1 90.44 55 VAL B N 1
ATOM 2613 C CA . VAL B 1 55 ? -17.625 -17.844 -24.594 1 90.44 55 VAL B CA 1
ATOM 2614 C C . VAL B 1 55 ? -17.172 -18.75 -23.453 1 90.44 55 VAL B C 1
ATOM 2616 O O . VAL B 1 55 ? -16.656 -18.266 -22.438 1 90.44 55 VAL B O 1
ATOM 2619 N N . VAL B 1 56 ? -17.562 -20.078 -23.547 1 90.94 56 VAL B N 1
ATOM 2620 C CA . VAL B 1 56 ? -17.188 -21.016 -22.516 1 90.94 56 VAL B CA 1
ATOM 2621 C C . VAL B 1 56 ? -16.359 -22.156 -23.125 1 90.94 56 VAL B C 1
ATOM 2623 O O . VAL B 1 56 ? -16.578 -22.531 -24.281 1 90.94 56 VAL B O 1
ATOM 2626 N N . LEU B 1 57 ? -15.492 -22.688 -22.312 1 90.75 57 LEU B N 1
ATOM 2627 C CA . LEU B 1 57 ? -14.641 -23.766 -22.781 1 90.75 57 LEU B CA 1
ATOM 2628 C C . LEU B 1 57 ? -15.469 -25.031 -23.031 1 90.75 57 LEU B C 1
ATOM 2630 O O . LEU B 1 57 ? -16.375 -25.344 -22.25 1 90.75 57 LEU B O 1
ATOM 2634 N N . THR B 1 58 ? -15.156 -25.766 -24.094 1 91.31 58 THR B N 1
ATOM 2635 C CA . THR B 1 58 ? -15.656 -27.125 -24.266 1 91.31 58 THR B CA 1
ATOM 2636 C C . THR B 1 58 ? -14.93 -28.094 -23.328 1 91.31 58 THR B C 1
ATOM 2638 O O . THR B 1 58 ? -14 -27.703 -22.625 1 91.31 58 THR B O 1
ATOM 2641 N N . SER B 1 59 ? -15.422 -29.344 -23.234 1 91.12 59 SER B N 1
ATOM 2642 C CA . SER B 1 59 ? -14.719 -30.359 -22.469 1 91.12 59 SER B CA 1
ATOM 2643 C C . SER B 1 59 ? -13.281 -30.516 -22.953 1 91.12 59 SER B C 1
ATOM 2645 O O . SER B 1 59 ? -12.352 -30.594 -22.141 1 91.12 59 SER B O 1
ATOM 2647 N N . GLU B 1 60 ? -13.125 -30.594 -24.25 1 90.56 60 GLU B N 1
ATOM 2648 C CA . GLU B 1 60 ? -11.797 -30.688 -24.844 1 90.56 60 GLU B CA 1
ATOM 2649 C C . GLU B 1 60 ? -10.961 -29.453 -24.531 1 90.56 60 GLU B C 1
ATOM 2651 O O . GLU B 1 60 ? -9.758 -29.562 -24.297 1 90.56 60 GLU B O 1
ATOM 2656 N N . GLY B 1 61 ? -11.57 -28.297 -24.609 1 91.06 61 GLY B N 1
ATOM 2657 C CA . GLY B 1 61 ? -10.883 -27.062 -24.266 1 91.06 61 GLY B CA 1
ATOM 2658 C C . GLY B 1 61 ? -10.352 -27.062 -22.844 1 91.06 61 GLY B C 1
ATOM 2659 O O . GLY B 1 61 ? -9.219 -26.641 -22.594 1 91.06 61 GLY B O 1
ATOM 2660 N N . LYS B 1 62 ? -11.172 -27.531 -21.953 1 89.25 62 LYS B N 1
ATOM 2661 C CA . LYS B 1 62 ? -10.781 -27.625 -20.547 1 89.25 62 LYS B CA 1
ATOM 2662 C C . LYS B 1 62 ? -9.57 -28.531 -20.375 1 89.25 62 LYS B C 1
ATOM 2664 O O . LYS B 1 62 ? -8.672 -28.234 -19.594 1 89.25 62 LYS B O 1
ATOM 2669 N N . ASP B 1 63 ? -9.562 -29.625 -21.125 1 87.81 63 ASP B N 1
ATOM 2670 C CA . ASP B 1 63 ? -8.469 -30.594 -21.047 1 87.81 63 ASP B CA 1
ATOM 2671 C C . ASP B 1 63 ? -7.191 -30.016 -21.656 1 87.81 63 ASP B C 1
ATOM 2673 O O . ASP B 1 63 ? -6.09 -30.328 -21.203 1 87.81 63 ASP B O 1
ATOM 2677 N N . LEU B 1 64 ? -7.32 -29.188 -22.625 1 87.25 64 LEU B N 1
ATOM 2678 C CA . LEU B 1 64 ? -6.184 -28.672 -23.375 1 87.25 64 LEU B CA 1
ATOM 2679 C C . LEU B 1 64 ? -5.57 -27.469 -22.656 1 87.25 64 LEU B C 1
ATOM 2681 O O . LEU B 1 64 ? -4.375 -27.203 -22.797 1 87.25 64 LEU B O 1
ATOM 2685 N N . LEU B 1 65 ? -6.352 -26.781 -21.844 1 87.75 65 LEU B N 1
ATOM 2686 C CA . LEU B 1 65 ? -6 -25.484 -21.281 1 87.75 65 LEU B CA 1
ATOM 2687 C C . LEU B 1 65 ? -4.723 -25.578 -20.438 1 87.75 65 LEU B C 1
ATOM 2689 O O . LEU B 1 65 ? -3.824 -24.75 -20.578 1 87.75 65 LEU B O 1
ATOM 2693 N N . PRO B 1 66 ? -4.547 -26.672 -19.688 1 81.69 66 PRO B N 1
ATOM 2694 C CA . PRO B 1 66 ? -3.316 -26.75 -18.891 1 81.69 66 PRO B CA 1
ATOM 2695 C C . PRO B 1 66 ? -2.061 -26.844 -19.75 1 81.69 66 PRO B C 1
ATOM 2697 O O . PRO B 1 66 ? -1.01 -26.312 -19.375 1 81.69 66 PRO B O 1
ATOM 2700 N N . TYR B 1 67 ? -2.182 -27.469 -20.828 1 82.62 67 TYR B N 1
ATOM 2701 C CA . TYR B 1 67 ? -1.048 -27.609 -21.734 1 82.62 67 TYR B CA 1
ATOM 2702 C C . TYR B 1 67 ? -0.735 -26.281 -22.422 1 82.62 67 TYR B C 1
ATOM 2704 O O . TYR B 1 67 ? 0.431 -25.922 -22.562 1 82.62 67 TYR B O 1
ATOM 2712 N N . ILE B 1 68 ? -1.771 -25.609 -22.844 1 85.25 68 ILE B N 1
ATOM 2713 C CA . ILE B 1 68 ? -1.594 -24.281 -23.422 1 85.25 68 ILE B CA 1
ATOM 2714 C C . ILE B 1 68 ? -0.912 -23.359 -22.422 1 85.25 68 ILE B C 1
ATOM 2716 O O . ILE B 1 68 ? 0.042 -22.656 -22.766 1 85.25 68 ILE B O 1
ATOM 2720 N N . MET B 1 69 ? -1.403 -23.406 -21.203 1 84.12 69 MET B N 1
ATOM 2721 C CA . MET B 1 69 ? -0.842 -22.594 -20.125 1 84.12 69 MET B CA 1
ATOM 2722 C C . MET B 1 69 ? 0.645 -22.875 -19.953 1 84.12 69 MET B C 1
ATOM 2724 O O . MET B 1 69 ? 1.444 -21.953 -19.781 1 84.12 69 MET B O 1
ATOM 2728 N N . ASN B 1 70 ? 1.003 -24.094 -20.016 1 81.06 70 ASN B N 1
ATOM 2729 C CA . ASN B 1 70 ? 2.4 -24.484 -19.844 1 81.06 70 ASN B CA 1
ATOM 2730 C C . ASN B 1 70 ? 3.279 -23.922 -20.953 1 81.06 70 ASN B C 1
ATOM 2732 O O . ASN B 1 70 ? 4.406 -23.5 -20.703 1 81.06 70 ASN B O 1
ATOM 2736 N N . VAL B 1 71 ? 2.787 -24.031 -22.141 1 83.12 71 VAL B N 1
ATOM 2737 C CA . VAL B 1 71 ? 3.545 -23.5 -23.281 1 83.12 71 VAL B CA 1
ATOM 2738 C C . VAL B 1 71 ? 3.748 -22 -23.094 1 83.12 71 VAL B C 1
ATOM 2740 O O . VAL B 1 71 ? 4.855 -21.484 -23.281 1 83.12 71 VAL B O 1
ATOM 2743 N N . VAL B 1 72 ? 2.688 -21.297 -22.75 1 85 72 VAL B N 1
ATOM 2744 C CA . VAL B 1 72 ? 2.768 -19.859 -22.562 1 85 72 VAL B CA 1
ATOM 2745 C C . VAL B 1 72 ? 3.713 -19.547 -21.406 1 85 72 VAL B C 1
ATOM 2747 O O . VAL B 1 72 ? 4.547 -18.641 -21.516 1 85 72 VAL B O 1
ATOM 2750 N N . LYS B 1 73 ? 3.619 -20.312 -20.359 1 83.25 73 LYS B N 1
ATOM 2751 C CA . LYS B 1 73 ? 4.516 -20.156 -19.219 1 83.25 73 LYS B CA 1
ATOM 2752 C C . LYS B 1 73 ? 5.973 -20.328 -19.641 1 83.25 73 LYS B C 1
ATOM 2754 O O . LYS B 1 73 ? 6.82 -19.5 -19.297 1 83.25 73 LYS B O 1
ATOM 2759 N N . THR B 1 74 ? 6.219 -21.375 -20.328 1 81.25 74 THR B N 1
ATOM 2760 C CA . THR B 1 74 ? 7.582 -21.672 -20.75 1 81.25 74 THR B CA 1
ATOM 2761 C C . THR B 1 74 ? 8.117 -20.562 -21.656 1 81.25 74 THR B C 1
ATOM 2763 O O . THR B 1 74 ? 9.297 -20.219 -21.594 1 81.25 74 THR B O 1
ATOM 2766 N N . SER B 1 75 ? 7.27 -20.141 -22.531 1 80.81 75 SER B N 1
ATOM 2767 C CA . SER B 1 75 ? 7.652 -19.016 -23.375 1 80.81 75 SER B CA 1
ATOM 2768 C C . SER B 1 75 ? 8.016 -17.797 -22.547 1 80.81 75 SER B C 1
ATOM 2770 O O . SER B 1 75 ? 8.961 -17.078 -22.875 1 80.81 75 SER B O 1
ATOM 2772 N N . GLU B 1 76 ? 7.215 -17.531 -21.562 1 82.81 76 GLU B N 1
ATOM 2773 C CA . GLU B 1 76 ? 7.488 -16.391 -20.688 1 82.81 76 GLU B CA 1
ATOM 2774 C C . GLU B 1 76 ? 8.82 -16.562 -19.969 1 82.81 76 GLU B C 1
ATOM 2776 O O . GLU B 1 76 ? 9.594 -15.609 -19.844 1 82.81 76 GLU B O 1
ATOM 2781 N N . HIS B 1 77 ? 9.125 -17.719 -19.531 1 78.19 77 HIS B N 1
ATOM 2782 C CA . HIS B 1 77 ? 10.414 -18 -18.906 1 78.19 77 HIS B CA 1
ATOM 2783 C C . HIS B 1 77 ? 11.562 -17.75 -19.875 1 78.19 77 HIS B C 1
ATOM 2785 O O . HIS B 1 77 ? 12.609 -17.234 -19.469 1 78.19 77 HIS B O 1
ATOM 2791 N N . LEU B 1 78 ? 11.312 -18.156 -21.047 1 72.94 78 LEU B N 1
ATOM 2792 C CA . LEU B 1 78 ? 12.32 -17.906 -22.078 1 72.94 78 LEU B CA 1
ATOM 2793 C C . LEU B 1 78 ? 12.57 -16.406 -22.219 1 72.94 78 LEU B C 1
ATOM 2795 O O . LEU B 1 78 ? 13.727 -15.969 -22.266 1 72.94 78 LEU B O 1
ATOM 2799 N N . ARG B 1 79 ? 11.531 -15.633 -22.344 1 78.06 79 ARG B N 1
ATOM 2800 C CA . ARG B 1 79 ? 11.641 -14.18 -22.453 1 78.06 79 ARG B CA 1
ATOM 2801 C C . ARG B 1 79 ? 12.398 -13.594 -21.266 1 78.06 79 ARG B C 1
ATOM 2803 O O . ARG B 1 79 ? 13.312 -12.789 -21.438 1 78.06 79 ARG B O 1
ATOM 2810 N N . LEU B 1 80 ? 12.031 -14.008 -20.094 1 75.62 80 LEU B N 1
ATOM 2811 C CA . LEU B 1 80 ? 12.656 -13.516 -18.859 1 75.62 80 LEU B CA 1
ATOM 2812 C C . LEU B 1 80 ? 14.141 -13.867 -18.828 1 75.62 80 LEU B C 1
ATOM 2814 O O . LEU B 1 80 ? 14.977 -13.031 -18.484 1 75.62 80 LEU B O 1
ATOM 2818 N N . LYS B 1 81 ? 14.438 -15.031 -19.203 1 74.56 81 LYS B N 1
ATOM 2819 C CA . LYS B 1 81 ? 15.828 -15.477 -19.234 1 74.56 81 LYS B CA 1
ATOM 2820 C C . LYS B 1 81 ? 16.641 -14.703 -20.266 1 74.56 81 LYS B C 1
ATOM 2822 O O . LYS B 1 81 ? 17.781 -14.305 -20 1 74.56 81 LYS B O 1
ATOM 2827 N N . ALA B 1 82 ? 16.109 -14.531 -21.406 1 74.5 82 ALA B N 1
ATOM 2828 C CA . ALA B 1 82 ? 16.766 -13.758 -22.469 1 74.5 82 ALA B CA 1
ATOM 2829 C C . ALA B 1 82 ? 17.078 -12.344 -21.984 1 74.5 82 ALA B C 1
ATOM 2831 O O . ALA B 1 82 ? 18.156 -11.82 -22.25 1 74.5 82 ALA B O 1
ATOM 2832 N N . GLU B 1 83 ? 16.109 -11.742 -21.328 1 74.31 83 GLU B N 1
ATOM 2833 C CA . GLU B 1 83 ? 16.297 -10.391 -20.797 1 74.31 83 GLU B CA 1
ATOM 2834 C C . GLU B 1 83 ? 17.406 -10.359 -19.766 1 74.31 83 GLU B C 1
ATOM 2836 O O . GLU B 1 83 ? 18.188 -9.406 -19.719 1 74.31 83 GLU B O 1
ATOM 2841 N N . GLN B 1 84 ? 17.422 -11.375 -18.953 1 70.5 84 GLN B N 1
ATOM 2842 C CA . GLN B 1 84 ? 18.469 -11.5 -17.938 1 70.5 84 GLN B CA 1
ATOM 2843 C C . GLN B 1 84 ? 19.844 -11.594 -18.578 1 70.5 84 GLN B C 1
ATOM 2845 O O . GLN B 1 84 ? 20.812 -10.992 -18.078 1 70.5 84 GLN B O 1
ATOM 2850 N N . LEU B 1 85 ? 19.938 -12.305 -19.594 1 68.69 85 LEU B N 1
ATOM 2851 C CA . LEU B 1 85 ? 21.203 -12.539 -20.266 1 68.69 85 LEU B CA 1
ATOM 2852 C C . LEU B 1 85 ? 21.656 -11.297 -21.031 1 68.69 85 LEU B C 1
ATOM 2854 O O . LEU B 1 85 ? 22.859 -11.055 -21.172 1 68.69 85 LEU B O 1
ATOM 2858 N N . LYS B 1 86 ? 20.781 -10.508 -21.609 1 67.06 86 LYS B N 1
ATOM 2859 C CA . LYS B 1 86 ? 21.094 -9.281 -22.344 1 67.06 86 LYS B CA 1
ATOM 2860 C C . LYS B 1 86 ? 21.656 -8.219 -21.422 1 67.06 86 LYS B C 1
ATOM 2862 O O . LYS B 1 86 ? 22.594 -7.504 -21.781 1 67.06 86 LYS B O 1
ATOM 2867 N N . LYS B 1 87 ? 20.844 -7.707 -20.375 1 60.84 87 LYS B N 1
ATOM 2868 C CA . LYS B 1 87 ? 21.141 -6.539 -19.547 1 60.84 87 LYS B CA 1
ATOM 2869 C C . LYS B 1 87 ? 22.281 -6.832 -18.578 1 60.84 87 LYS B C 1
ATOM 2871 O O . LYS B 1 87 ? 22.75 -5.934 -17.875 1 60.84 87 LYS B O 1
ATOM 2876 N N . SER B 1 88 ? 23.188 -7.719 -18.922 1 59.38 88 SER B N 1
ATOM 2877 C CA . SER B 1 88 ? 24.203 -8.023 -17.922 1 59.38 88 SER B CA 1
ATOM 2878 C C . SER B 1 88 ? 23.672 -7.859 -16.516 1 59.38 88 SER B C 1
ATOM 2880 O O . SER B 1 88 ? 24.359 -8.148 -15.539 1 59.38 88 SER B O 1
ATOM 2882 N N . THR B 1 89 ? 22.438 -7.082 -16.453 1 59.25 89 THR B N 1
ATOM 2883 C CA . THR B 1 89 ? 21.859 -6.941 -15.117 1 59.25 89 THR B CA 1
ATOM 2884 C C . THR B 1 89 ? 20.484 -7.609 -15.055 1 59.25 89 THR B C 1
ATOM 2886 O O . THR B 1 89 ? 19.734 -7.609 -16.031 1 59.25 89 THR B O 1
ATOM 2889 N N . THR B 1 90 ? 20.312 -8.648 -14.312 1 63.62 90 THR B N 1
ATOM 2890 C CA . THR B 1 90 ? 19.125 -9.477 -14.125 1 63.62 90 THR B CA 1
ATOM 2891 C C . THR B 1 90 ? 17.953 -8.641 -13.625 1 63.62 90 THR B C 1
ATOM 2893 O O . THR B 1 90 ? 18.047 -7.965 -12.602 1 63.62 90 THR B O 1
ATOM 2896 N N . THR B 1 91 ? 16.984 -8.266 -14.562 1 80.25 91 THR B N 1
ATOM 2897 C CA . THR B 1 91 ? 15.742 -7.699 -14.07 1 80.25 91 THR B CA 1
ATOM 2898 C C . THR B 1 91 ? 15.023 -8.688 -13.156 1 80.25 91 THR B C 1
ATOM 2900 O O . THR B 1 91 ? 14.719 -9.805 -13.562 1 80.25 91 THR B O 1
ATOM 2903 N N . PRO B 1 92 ? 14.812 -8.383 -11.953 1 91.25 92 PRO B N 1
ATOM 2904 C CA . PRO B 1 92 ? 14.211 -9.344 -11.016 1 91.25 92 PRO B CA 1
ATOM 2905 C C . PRO B 1 92 ? 12.711 -9.523 -11.242 1 91.25 92 PRO B C 1
ATOM 2907 O O . PRO B 1 92 ? 12.055 -8.648 -11.805 1 91.25 92 PRO B O 1
ATOM 2910 N N . ILE B 1 93 ? 12.172 -10.727 -10.93 1 93.88 93 ILE B N 1
ATOM 2911 C CA . ILE B 1 93 ? 10.734 -10.938 -10.805 1 93.88 93 ILE B CA 1
ATOM 2912 C C . ILE B 1 93 ? 10.227 -10.281 -9.523 1 93.88 93 ILE B C 1
ATOM 2914 O O . ILE B 1 93 ? 10.695 -10.609 -8.43 1 93.88 93 ILE B O 1
ATOM 2918 N N . ARG B 1 94 ? 9.336 -9.375 -9.68 1 96.81 94 ARG B N 1
ATOM 2919 C CA . ARG B 1 94 ? 8.773 -8.68 -8.523 1 96.81 94 ARG B CA 1
ATOM 2920 C C . ARG B 1 94 ? 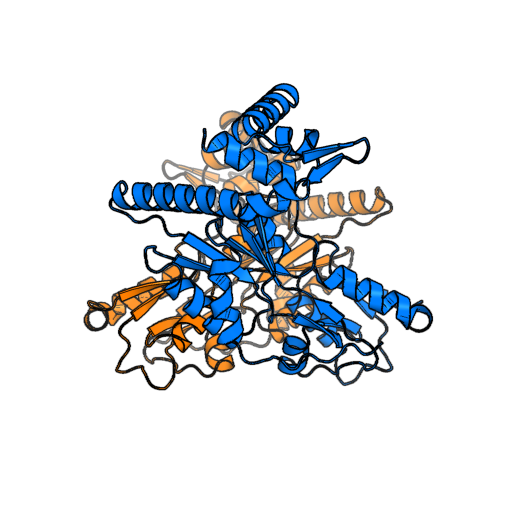7.516 -9.375 -8.023 1 96.81 94 ARG B C 1
ATOM 2922 O O . ARG B 1 94 ? 6.59 -9.625 -8.797 1 96.81 94 ARG B O 1
ATOM 2929 N N . ILE B 1 95 ? 7.512 -9.648 -6.715 1 98.12 95 ILE B N 1
ATOM 2930 C CA . ILE B 1 95 ? 6.387 -10.359 -6.105 1 98.12 95 ILE B CA 1
ATOM 2931 C C . ILE B 1 95 ? 5.824 -9.531 -4.949 1 98.12 95 ILE B C 1
ATOM 2933 O O . ILE B 1 95 ? 6.52 -9.281 -3.961 1 98.12 95 ILE B O 1
ATOM 2937 N N . ALA B 1 96 ? 4.559 -9.062 -5.059 1 98.5 96 ALA B N 1
ATOM 2938 C CA . ALA B 1 96 ? 3.887 -8.305 -4.004 1 98.5 96 ALA B CA 1
ATOM 2939 C C . ALA B 1 96 ? 3.021 -9.219 -3.137 1 98.5 96 ALA B C 1
ATOM 2941 O O . ALA B 1 96 ? 1.938 -9.633 -3.555 1 98.5 96 ALA B O 1
ATOM 2942 N N . LEU B 1 97 ? 3.475 -9.5 -1.968 1 98.31 97 LEU B N 1
ATOM 2943 C CA . LEU B 1 97 ? 2.684 -10.266 -1.011 1 98.31 97 LEU B CA 1
ATOM 2944 C C . LEU B 1 97 ? 1.613 -9.391 -0.367 1 98.31 97 LEU B C 1
ATOM 2946 O O . LEU B 1 97 ? 1.368 -8.273 -0.816 1 98.31 97 LEU B O 1
ATOM 2950 N N . ASN B 1 98 ? 0.874 -9.961 0.547 1 97.94 98 ASN B N 1
ATOM 2951 C CA . ASN B 1 98 ? -0.213 -9.219 1.176 1 97.94 98 ASN B CA 1
ATOM 2952 C C . ASN B 1 98 ? 0.121 -8.852 2.617 1 97.94 98 ASN B C 1
ATOM 2954 O O . ASN B 1 98 ? 0.632 -9.68 3.373 1 97.94 98 ASN B O 1
ATOM 2958 N N . SER B 1 99 ? -0.22 -7.656 3.01 1 96.5 99 SER B N 1
ATOM 2959 C CA . SER B 1 99 ? 0.199 -7.109 4.297 1 96.5 99 SER B CA 1
ATOM 2960 C C . SER B 1 99 ? -0.559 -7.758 5.449 1 96.5 99 SER B C 1
ATOM 2962 O O . SER B 1 99 ? -0.171 -7.621 6.609 1 96.5 99 SER B O 1
ATOM 2964 N N . THR B 1 100 ? -1.624 -8.5 5.18 1 95.19 100 THR B N 1
ATOM 2965 C CA . THR B 1 100 ? -2.391 -9.18 6.219 1 95.19 100 THR B CA 1
ATOM 2966 C C . THR B 1 100 ? -1.638 -10.406 6.734 1 95.19 100 THR B C 1
ATOM 2968 O O . THR B 1 100 ? -1.932 -10.906 7.82 1 95.19 100 THR B O 1
ATOM 2971 N N . PHE B 1 101 ? -0.639 -10.875 5.996 1 95.62 101 PHE B N 1
ATOM 2972 C CA . PHE B 1 101 ? 0.063 -12.102 6.352 1 95.62 101 PHE B CA 1
ATOM 2973 C C . PHE B 1 101 ? 0.975 -11.875 7.551 1 95.62 101 PHE B C 1
ATOM 2975 O O . PHE B 1 101 ? 1.6 -10.82 7.672 1 95.62 101 PHE B O 1
ATOM 2982 N N . SER B 1 102 ? 1.056 -12.891 8.383 1 92.69 102 SER B N 1
ATOM 2983 C CA . SER B 1 102 ? 2.049 -12.891 9.453 1 92.69 102 SER B CA 1
ATOM 2984 C C . SER B 1 102 ? 3.459 -13.047 8.898 1 92.69 102 SER B C 1
ATOM 2986 O O . SER B 1 102 ? 3.639 -13.445 7.746 1 92.69 102 SER B O 1
ATOM 2988 N N . VAL B 1 103 ? 4.422 -12.742 9.719 1 93.12 103 VAL B N 1
ATOM 2989 C CA . VAL B 1 103 ? 5.824 -12.938 9.367 1 93.12 103 VAL B CA 1
ATOM 2990 C C . VAL B 1 103 ? 6.07 -14.398 9.016 1 93.12 103 VAL B C 1
ATOM 2992 O O . VAL B 1 103 ? 6.758 -14.703 8.039 1 93.12 103 VAL B O 1
ATOM 2995 N N . ASP B 1 104 ? 5.477 -15.32 9.773 1 92 104 ASP B N 1
ATOM 2996 C CA . ASP B 1 104 ? 5.652 -16.75 9.523 1 92 104 ASP B CA 1
ATOM 2997 C C . ASP B 1 104 ? 5.074 -17.141 8.172 1 92 104 ASP B C 1
ATOM 2999 O O . ASP B 1 104 ? 5.676 -17.938 7.441 1 92 104 ASP B O 1
ATOM 3003 N N . THR B 1 105 ? 3.889 -16.688 7.875 1 93.94 105 THR B N 1
ATOM 3004 C CA . THR B 1 105 ? 3.285 -16.953 6.57 1 93.94 105 THR B CA 1
ATOM 3005 C C . THR B 1 105 ? 4.16 -16.406 5.449 1 93.94 105 THR B C 1
ATOM 3007 O O . THR B 1 105 ? 4.391 -17.078 4.445 1 93.94 105 THR B O 1
ATOM 3010 N N . ASN B 1 106 ? 4.656 -15.172 5.598 1 95.88 106 ASN B N 1
ATOM 3011 C CA . ASN B 1 106 ? 5.555 -14.57 4.617 1 95.88 106 ASN B CA 1
ATOM 3012 C C . ASN B 1 106 ? 6.801 -15.43 4.406 1 95.88 106 ASN B C 1
ATOM 3014 O O . ASN B 1 106 ? 7.207 -15.664 3.268 1 95.88 106 ASN B O 1
ATOM 3018 N N . LYS B 1 107 ? 7.398 -15.906 5.492 1 94.25 107 LYS B N 1
ATOM 3019 C CA . LYS B 1 107 ? 8.594 -16.734 5.398 1 94.25 107 LYS B CA 1
ATOM 3020 C C . LYS B 1 107 ? 8.352 -17.969 4.535 1 94.25 107 LYS B C 1
ATOM 3022 O O . LYS B 1 107 ? 9.164 -18.297 3.676 1 94.25 107 LYS B O 1
ATOM 3027 N N . LYS B 1 108 ? 7.25 -18.562 4.797 1 93.5 108 LYS B N 1
ATOM 3028 C CA . LYS B 1 108 ? 6.906 -19.781 4.062 1 93.5 108 LYS B CA 1
ATOM 3029 C C . LYS B 1 108 ? 6.758 -19.5 2.57 1 93.5 108 LYS B C 1
ATOM 3031 O O . LYS B 1 108 ? 7.297 -20.219 1.737 1 93.5 108 LYS B O 1
ATOM 3036 N N . ILE B 1 109 ? 6.059 -18.438 2.24 1 95.12 109 ILE B N 1
ATOM 3037 C CA . ILE B 1 109 ? 5.812 -18.094 0.843 1 95.12 109 ILE B CA 1
ATOM 3038 C C . ILE B 1 109 ? 7.125 -17.688 0.177 1 95.12 109 ILE B C 1
ATOM 3040 O O . ILE B 1 109 ? 7.422 -18.109 -0.941 1 95.12 109 ILE B O 1
ATOM 3044 N N . ILE B 1 110 ? 7.902 -16.859 0.874 1 96.31 110 ILE B N 1
ATOM 3045 C CA . ILE B 1 110 ? 9.164 -16.359 0.347 1 96.31 110 ILE B CA 1
ATOM 3046 C C . ILE B 1 110 ? 10.102 -17.516 0.043 1 96.31 110 ILE B C 1
ATOM 3048 O O . ILE B 1 110 ? 10.641 -17.625 -1.063 1 96.31 110 ILE B O 1
ATOM 3052 N N . ASN B 1 111 ? 10.297 -18.391 1.011 1 93.62 111 ASN B N 1
ATOM 3053 C CA . ASN B 1 111 ? 11.18 -19.531 0.816 1 93.62 111 ASN B CA 1
ATOM 3054 C C . ASN B 1 111 ? 10.711 -20.406 -0.338 1 93.62 111 ASN B C 1
ATOM 3056 O O . ASN B 1 111 ? 11.523 -20.859 -1.148 1 93.62 111 ASN B O 1
ATOM 3060 N N . PHE B 1 112 ? 9.477 -20.656 -0.42 1 93.75 112 PHE B N 1
ATOM 3061 C CA . PHE B 1 112 ? 8.898 -21.469 -1.487 1 93.75 112 PHE B CA 1
ATOM 3062 C C . PHE B 1 112 ? 9.156 -20.828 -2.848 1 93.75 112 PHE B C 1
ATOM 3064 O O . PHE B 1 112 ? 9.578 -21.516 -3.787 1 93.75 112 PHE B O 1
ATOM 3071 N N . MET B 1 113 ? 8.875 -19.531 -2.98 1 94.94 113 MET B N 1
ATOM 3072 C CA . MET B 1 113 ? 9.016 -18.828 -4.25 1 94.94 113 MET B CA 1
ATOM 3073 C C . MET B 1 113 ? 10.469 -18.766 -4.688 1 94.94 113 MET B C 1
ATOM 3075 O O . MET B 1 113 ? 10.773 -18.891 -5.879 1 94.94 113 MET B O 1
ATOM 3079 N N . ILE B 1 114 ? 11.352 -18.516 -3.719 1 93.81 114 ILE B N 1
ATOM 3080 C CA . ILE B 1 114 ? 12.773 -18.469 -4.035 1 93.81 114 ILE B CA 1
ATOM 3081 C C . ILE B 1 114 ? 13.211 -19.812 -4.602 1 93.81 114 ILE B C 1
ATOM 3083 O O . ILE B 1 114 ? 13.984 -19.875 -5.559 1 93.81 114 ILE B O 1
ATOM 3087 N N . ASP B 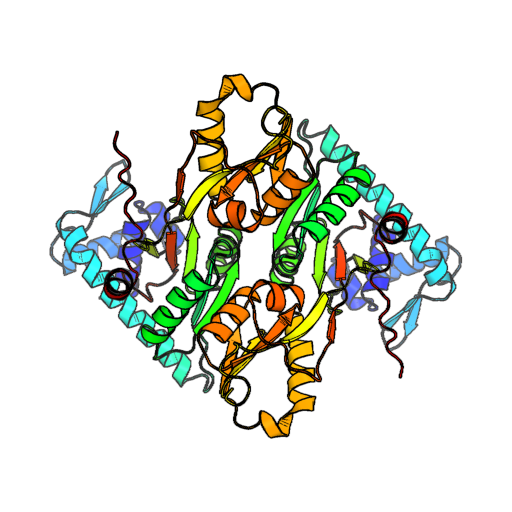1 115 ? 12.719 -20.875 -4.012 1 92.38 115 ASP B N 1
ATOM 3088 C CA . ASP B 1 115 ? 13.039 -22.219 -4.48 1 92.38 115 ASP B CA 1
ATOM 3089 C C . ASP B 1 115 ? 12.461 -22.453 -5.875 1 92.38 115 ASP B C 1
ATOM 3091 O O . ASP B 1 115 ? 13.164 -22.953 -6.766 1 92.38 115 ASP B O 1
ATOM 3095 N N . LYS B 1 116 ? 11.234 -22.125 -6.113 1 91.25 116 LYS B N 1
ATOM 3096 C CA . LYS B 1 116 ? 10.531 -22.391 -7.363 1 91.25 116 LYS B CA 1
ATOM 3097 C C . LYS B 1 116 ? 11.078 -21.531 -8.5 1 91.25 116 LYS B C 1
ATOM 3099 O O . LYS B 1 116 ? 11.055 -21.938 -9.664 1 91.25 116 LYS B O 1
ATOM 3104 N N . LEU B 1 117 ? 11.508 -20.328 -8.141 1 92.75 117 LEU B N 1
ATOM 3105 C CA . LEU B 1 117 ? 12.016 -19.391 -9.125 1 92.75 117 LEU B CA 1
ATOM 3106 C C . LEU B 1 117 ? 13.523 -19.203 -8.984 1 92.75 117 LEU B C 1
ATOM 3108 O O . LEU B 1 117 ? 14.031 -18.078 -9.062 1 92.75 117 LEU B O 1
ATOM 3112 N N . SER B 1 118 ? 14.258 -20.234 -8.719 1 90.81 118 SER B N 1
ATOM 3113 C CA . SER B 1 118 ? 15.672 -20.203 -8.383 1 90.81 118 SER B CA 1
ATOM 3114 C C . SER B 1 118 ? 16.516 -19.703 -9.555 1 90.81 118 SER B C 1
ATOM 3116 O O . SER B 1 118 ? 17.641 -19.234 -9.367 1 90.81 118 SER B O 1
ATOM 3118 N N . ASP B 1 119 ? 16.016 -19.75 -10.734 1 86.12 119 ASP B N 1
ATOM 3119 C CA . ASP B 1 119 ? 16.75 -19.328 -11.922 1 86.12 119 ASP B CA 1
ATOM 3120 C C . ASP B 1 119 ? 16.688 -17.812 -12.102 1 86.12 119 ASP B C 1
ATOM 3122 O O . ASP B 1 119 ? 17.344 -17.25 -12.961 1 86.12 119 ASP B O 1
ATOM 3126 N N . TYR B 1 120 ? 15.93 -17.188 -11.227 1 87.19 120 TYR B N 1
ATOM 3127 C CA . TYR B 1 120 ? 15.695 -15.75 -11.359 1 87.19 120 TYR B CA 1
ATOM 3128 C C . TYR B 1 120 ? 16.031 -15.023 -10.062 1 87.19 120 TYR B C 1
ATOM 3130 O O . TYR B 1 120 ? 16.016 -15.625 -8.984 1 87.19 120 TYR B O 1
ATOM 3138 N N . SER B 1 121 ? 16.359 -13.766 -10.234 1 90.06 121 SER B N 1
ATOM 3139 C CA . SER B 1 121 ? 16.344 -12.891 -9.07 1 90.06 121 SER B CA 1
ATOM 3140 C C . SER B 1 121 ? 14.922 -12.453 -8.727 1 90.06 121 SER B C 1
ATOM 3142 O O . SER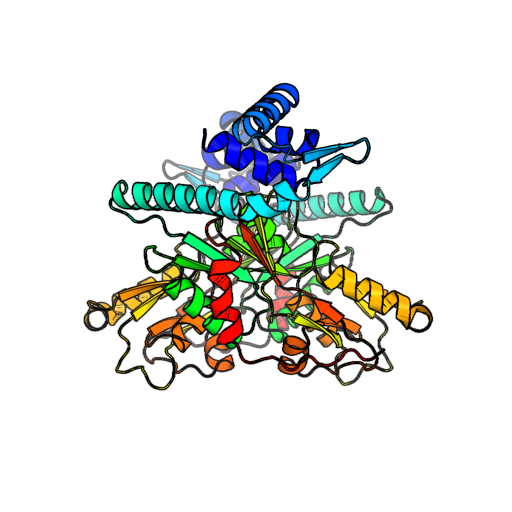 B 1 121 ? 14.125 -12.164 -9.617 1 90.06 121 SER B O 1
ATOM 3144 N N . VAL B 1 122 ? 14.625 -12.516 -7.438 1 94.38 122 VAL B N 1
ATOM 3145 C CA . VAL B 1 122 ? 13.273 -12.172 -7.008 1 94.38 122 VAL B CA 1
ATOM 3146 C C . VAL B 1 122 ? 13.336 -11.047 -5.973 1 94.38 122 VAL B C 1
ATOM 3148 O O . VAL B 1 122 ? 14.234 -11.016 -5.129 1 94.38 122 VAL B O 1
ATOM 3151 N N . ILE B 1 123 ? 12.438 -10.102 -6.047 1 96.81 123 ILE B N 1
ATOM 3152 C CA . ILE B 1 123 ? 12.258 -9.047 -5.047 1 96.81 123 ILE B CA 1
ATOM 3153 C C . ILE B 1 123 ? 10.836 -9.102 -4.492 1 96.81 123 ILE B C 1
ATOM 3155 O O . ILE B 1 123 ? 9.867 -9.102 -5.254 1 96.81 123 ILE B O 1
ATOM 3159 N N . PHE B 1 124 ? 10.75 -9.133 -3.162 1 98.12 124 PHE B N 1
ATOM 3160 C CA . PHE B 1 124 ? 9.445 -9.219 -2.514 1 98.12 124 PHE B CA 1
ATOM 3161 C C . PHE B 1 124 ? 9.047 -7.871 -1.914 1 98.12 124 PHE B C 1
ATOM 3163 O O . PHE B 1 124 ? 9.906 -7.113 -1.459 1 98.12 124 PHE B O 1
ATOM 3170 N N . SER B 1 125 ? 7.77 -7.59 -1.887 1 98 125 SER B N 1
ATOM 3171 C CA . SER B 1 125 ? 7.137 -6.484 -1.176 1 98 125 SER B CA 1
ATOM 3172 C C . SER B 1 125 ? 5.789 -6.898 -0.596 1 98 125 SER B C 1
ATOM 3174 O O . SER B 1 125 ? 5.336 -8.023 -0.811 1 98 125 SER B O 1
ATOM 3176 N N . THR B 1 126 ? 5.172 -6.027 0.209 1 97 126 THR B N 1
ATOM 3177 C CA . THR B 1 126 ? 3.822 -6.309 0.687 1 97 126 THR B CA 1
ATOM 3178 C C . THR B 1 126 ? 2.953 -5.055 0.617 1 97 126 THR B C 1
ATOM 3180 O O . THR B 1 126 ? 3.451 -3.938 0.765 1 97 126 THR B O 1
ATOM 3183 N N . SER B 1 127 ? 1.749 -5.172 0.34 1 96.94 127 SER B N 1
ATOM 3184 C CA . SER B 1 127 ? 0.674 -4.188 0.405 1 96.94 127 SER B CA 1
ATOM 3185 C C . SER B 1 127 ? -0.688 -4.863 0.534 1 96.94 127 SER B C 1
ATOM 3187 O O . SER B 1 127 ? -0.774 -6.09 0.588 1 96.94 127 SER B O 1
ATOM 3189 N N . GLU B 1 128 ? -1.728 -4.059 0.684 1 97.19 128 GLU B N 1
ATOM 3190 C CA . GLU B 1 128 ? -3.066 -4.641 0.706 1 97.19 128 GLU B CA 1
ATOM 3191 C C . GLU B 1 128 ? -3.57 -4.922 -0.707 1 97.19 128 GLU B C 1
ATOM 3193 O O . GLU B 1 128 ? -2.984 -4.453 -1.686 1 97.19 128 GLU B O 1
ATOM 3198 N N . SER B 1 129 ? -4.629 -5.672 -0.81 1 97.25 129 SER B N 1
ATOM 3199 C CA . SER B 1 129 ? -5.125 -6.184 -2.082 1 97.25 129 SER B CA 1
ATOM 3200 C C . SER B 1 129 ? -5.41 -5.051 -3.062 1 97.25 129 SER B C 1
ATOM 3202 O O . SER B 1 129 ? -5.004 -5.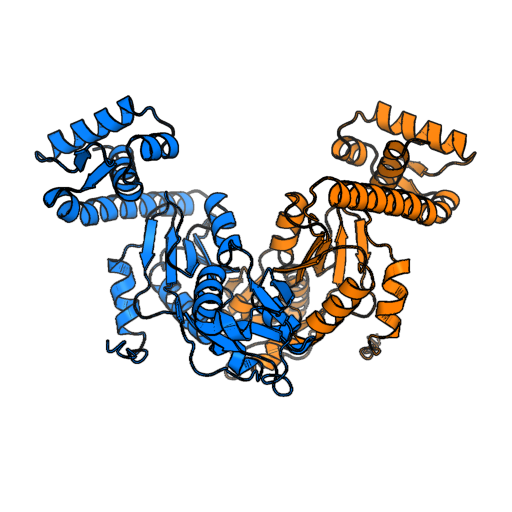113 -4.227 1 97.25 129 SER B O 1
ATOM 3204 N N . PRO B 1 130 ? -6.094 -3.943 -2.637 1 95.44 130 PRO B N 1
ATOM 3205 C CA . PRO B 1 130 ? -6.359 -2.889 -3.619 1 95.44 130 PRO B CA 1
ATOM 3206 C C . PRO B 1 130 ? -5.082 -2.279 -4.191 1 95.44 130 PRO B C 1
ATOM 3208 O O . PRO B 1 130 ? -5.004 -2.006 -5.391 1 95.44 130 PRO B O 1
ATOM 3211 N N . GLU B 1 131 ? -4.09 -2.102 -3.369 1 95.94 131 GLU B N 1
ATOM 3212 C CA . GLU B 1 131 ? -2.82 -1.559 -3.842 1 95.94 131 GLU B CA 1
ATOM 3213 C C . GLU B 1 131 ? -2.102 -2.549 -4.754 1 95.94 131 GLU B C 1
ATOM 3215 O O . GLU B 1 131 ? -1.5 -2.156 -5.754 1 95.94 131 GLU B O 1
ATOM 3220 N N . ASN B 1 132 ? -2.1 -3.816 -4.371 1 97.12 132 ASN B N 1
ATOM 3221 C CA . ASN B 1 132 ? -1.471 -4.848 -5.195 1 97.12 132 ASN B CA 1
ATOM 3222 C C . ASN B 1 132 ? -2.098 -4.914 -6.586 1 97.12 132 ASN B C 1
ATOM 3224 O O . ASN B 1 132 ? -1.396 -5.125 -7.574 1 97.12 132 ASN B O 1
ATOM 3228 N N . LEU B 1 133 ? -3.412 -4.734 -6.652 1 95.75 133 LEU B N 1
ATOM 3229 C CA . LEU B 1 133 ? -4.109 -4.754 -7.934 1 95.75 133 LEU B CA 1
ATOM 3230 C C . LEU B 1 133 ? -3.686 -3.578 -8.805 1 95.75 133 LEU B C 1
ATOM 3232 O O . LEU B 1 133 ? -3.518 -3.725 -10.016 1 95.75 133 LEU B O 1
ATOM 3236 N N . VAL B 1 134 ? -3.51 -2.451 -8.156 1 93.75 134 VAL B N 1
ATOM 3237 C CA . VAL B 1 134 ? -3.047 -1.273 -8.883 1 93.75 134 VAL B CA 1
ATOM 3238 C C . VAL B 1 134 ? -1.628 -1.51 -9.398 1 93.75 134 VAL B C 1
ATOM 3240 O O . VAL B 1 134 ? -1.33 -1.233 -10.562 1 93.75 134 VAL B O 1
ATOM 3243 N N . LYS B 1 135 ? -0.723 -2.066 -8.57 1 95.75 135 LYS B N 1
ATOM 3244 C CA . LYS B 1 135 ? 0.675 -2.299 -8.922 1 95.75 135 LYS B CA 1
ATOM 3245 C C . LYS B 1 135 ? 0.793 -3.246 -10.109 1 95.75 135 LYS B C 1
ATOM 3247 O O . LYS B 1 135 ? 1.581 -3.004 -11.023 1 95.75 135 LYS B O 1
ATOM 3252 N N . ILE B 1 136 ? -0.006 -4.273 -10.086 1 95.5 136 ILE B N 1
ATOM 3253 C CA . ILE B 1 136 ? 0.135 -5.262 -11.156 1 95.5 136 ILE B CA 1
ATOM 3254 C C . ILE B 1 136 ? -0.465 -4.711 -12.445 1 95.5 136 ILE B C 1
ATOM 3256 O O . ILE B 1 136 ? 0.039 -4.988 -13.539 1 95.5 136 ILE B O 1
ATOM 3260 N N . ALA B 1 137 ? -1.548 -3.967 -12.32 1 92.06 137 ALA B N 1
ATOM 3261 C CA . ALA B 1 137 ? -2.158 -3.342 -13.492 1 92.06 137 ALA B CA 1
ATOM 3262 C C . ALA B 1 137 ? -1.19 -2.373 -14.164 1 92.06 137 ALA B C 1
ATOM 3264 O O . ALA B 1 137 ? -1.185 -2.24 -15.391 1 92.06 137 ALA B O 1
ATOM 3265 N N . LYS B 1 138 ? -0.32 -1.77 -13.391 1 91 138 LYS B N 1
ATOM 3266 C CA . LYS B 1 138 ? 0.617 -0.766 -13.883 1 91 138 LYS B CA 1
ATOM 3267 C C . LYS B 1 138 ? 1.983 -1.384 -14.172 1 91 138 LYS B C 1
ATOM 3269 O O . LYS B 1 138 ? 2.965 -0.665 -14.375 1 91 138 LYS B O 1
ATOM 3274 N N . ASP B 1 139 ? 2.141 -2.646 -14.086 1 92.94 139 ASP B N 1
ATOM 3275 C CA . ASP B 1 139 ? 3.363 -3.398 -14.359 1 92.94 139 ASP B CA 1
ATOM 3276 C C . ASP B 1 139 ? 4.449 -3.061 -13.336 1 92.94 139 ASP B C 1
ATOM 3278 O O . ASP B 1 139 ? 5.637 -3.039 -13.672 1 92.94 139 ASP B O 1
ATOM 3282 N N . GLU B 1 140 ? 3.992 -2.729 -12.148 1 94 140 GLU B N 1
ATOM 3283 C CA . GLU B 1 140 ? 4.945 -2.434 -11.086 1 94 140 GLU B CA 1
ATOM 3284 C C . GLU B 1 140 ? 5.27 -3.686 -10.273 1 94 140 GLU B C 1
ATOM 3286 O O . GLU B 1 140 ? 6.164 -3.666 -9.43 1 94 140 GLU B O 1
ATOM 3291 N N . THR B 1 141 ? 4.555 -4.766 -10.484 1 96.31 141 THR B N 1
ATOM 3292 C CA . THR B 1 141 ? 4.828 -6.09 -9.945 1 96.31 141 THR B CA 1
ATOM 3293 C C . THR B 1 141 ? 4.441 -7.176 -10.945 1 96.31 141 THR B C 1
ATOM 3295 O O . THR B 1 141 ? 3.582 -6.957 -11.805 1 96.31 141 THR B O 1
ATOM 3298 N N . ASP B 1 142 ? 5.109 -8.312 -10.906 1 95.44 142 ASP B N 1
ATOM 3299 C CA . ASP B 1 142 ? 4.891 -9.391 -11.867 1 95.44 142 ASP B CA 1
ATOM 3300 C C . ASP B 1 142 ? 3.926 -10.43 -11.305 1 95.44 142 ASP B C 1
ATOM 3302 O O . ASP B 1 142 ? 3.195 -11.078 -12.062 1 95.44 142 ASP B O 1
ATOM 3306 N N . ILE B 1 143 ? 3.984 -10.648 -10.031 1 96.62 143 ILE B N 1
ATOM 3307 C CA . ILE B 1 143 ? 3.092 -11.531 -9.289 1 96.62 143 ILE B CA 1
ATOM 3308 C C . ILE B 1 143 ? 2.533 -10.805 -8.07 1 96.62 143 ILE B C 1
ATOM 3310 O O . ILE B 1 143 ? 3.271 -10.133 -7.348 1 96.62 143 ILE B O 1
ATOM 3314 N N . ALA B 1 144 ? 1.262 -10.859 -7.84 1 97.75 144 ALA B N 1
ATOM 3315 C CA . ALA B 1 144 ? 0.646 -10.219 -6.68 1 97.75 144 ALA B CA 1
ATOM 3316 C C . ALA B 1 144 ? -0.252 -11.195 -5.926 1 97.75 144 ALA B C 1
ATOM 3318 O O . ALA B 1 144 ? -0.88 -12.062 -6.531 1 97.75 144 ALA B O 1
ATOM 3319 N N . VAL B 1 145 ? -0.326 -11.023 -4.633 1 97.56 145 VAL B N 1
ATOM 3320 C CA . VAL B 1 145 ? -1.234 -11.797 -3.795 1 97.56 145 VAL B CA 1
ATOM 3321 C C . VAL B 1 145 ? -2.441 -10.945 -3.414 1 97.56 145 VAL B C 1
ATOM 3323 O O . VAL B 1 145 ? -2.287 -9.836 -2.898 1 97.56 145 VAL B O 1
ATOM 3326 N N . VAL B 1 146 ? -3.596 -11.445 -3.674 1 97.5 146 VAL B N 1
ATOM 3327 C CA . VAL B 1 146 ? -4.82 -10.734 -3.326 1 97.5 146 VAL B CA 1
ATOM 3328 C C . VAL B 1 146 ? -5.746 -11.648 -2.529 1 97.5 146 VAL B C 1
ATOM 3330 O O . VAL B 1 146 ? -5.664 -12.875 -2.646 1 97.5 146 VAL B O 1
ATOM 3333 N N . LEU B 1 147 ? -6.547 -11.016 -1.704 1 97.44 147 LEU B N 1
ATOM 3334 C CA . LEU B 1 147 ? -7.508 -11.742 -0.881 1 97.44 147 LEU B CA 1
ATOM 3335 C C . LEU B 1 147 ? -8.906 -11.68 -1.49 1 97.44 147 LEU B C 1
ATOM 3337 O O . LEU B 1 147 ? -9.273 -10.688 -2.115 1 97.44 147 LEU B O 1
ATOM 3341 N N . GLY B 1 148 ? -9.633 -12.688 -1.262 1 91.25 148 GLY B N 1
ATOM 3342 C CA . GLY B 1 148 ? -11.023 -12.719 -1.678 1 91.25 148 GLY B CA 1
ATOM 3343 C C . GLY B 1 148 ? -11.211 -13.203 -3.105 1 91.25 148 GLY B C 1
ATOM 3344 O O . GLY B 1 148 ? -10.234 -13.539 -3.783 1 91.25 148 GLY B O 1
ATOM 3345 N N . GLY B 1 149 ? -12.453 -13.297 -3.559 1 79.56 149 GLY B N 1
ATOM 3346 C CA . GLY B 1 149 ? -12.797 -13.93 -4.824 1 79.56 149 GLY B CA 1
ATOM 3347 C C . GLY B 1 149 ? -12.938 -12.938 -5.965 1 79.56 149 GLY B C 1
ATOM 3348 O O . GLY B 1 149 ? -13.156 -13.328 -7.113 1 79.56 149 GLY B O 1
ATOM 3349 N N . ASN B 1 150 ? -12.719 -11.68 -5.703 1 77.75 150 ASN B N 1
ATOM 3350 C CA . ASN B 1 150 ? -12.961 -10.695 -6.75 1 77.75 150 ASN B CA 1
ATOM 3351 C C . ASN B 1 150 ? -11.68 -10.312 -7.473 1 77.75 150 ASN B C 1
ATOM 3353 O O . ASN B 1 150 ? -11.234 -9.164 -7.398 1 77.75 150 ASN B O 1
ATOM 3357 N N . VAL B 1 151 ? -11.117 -11.234 -8.18 1 81.25 151 VAL B N 1
ATOM 3358 C CA . VAL B 1 151 ? -9.953 -10.945 -9.016 1 81.25 151 VAL B CA 1
ATOM 3359 C C . VAL B 1 151 ? -10.414 -10.352 -10.352 1 81.25 151 VAL B C 1
ATOM 3361 O O . VAL B 1 151 ? -11.25 -10.93 -11.039 1 81.25 151 VAL B O 1
ATOM 3364 N N . PRO B 1 152 ? -9.945 -9.188 -10.625 1 80.19 152 PRO B N 1
ATOM 3365 C CA . PRO B 1 152 ? -10.336 -8.594 -11.906 1 80.19 152 PRO B CA 1
ATOM 3366 C C . PRO B 1 152 ? -9.984 -9.484 -13.102 1 80.19 152 PRO B C 1
ATOM 3368 O O . PRO B 1 152 ? -9.023 -10.25 -13.047 1 80.19 152 PRO B O 1
ATOM 3371 N N . PRO B 1 153 ? -10.781 -9.398 -14.133 1 77.31 153 PRO B N 1
ATOM 3372 C CA . PRO B 1 153 ? -10.461 -10.156 -15.344 1 77.31 153 PRO B CA 1
ATOM 3373 C C . PRO B 1 153 ? -9.133 -9.742 -15.969 1 77.31 153 PRO B C 1
ATOM 3375 O O . PRO B 1 153 ? -8.656 -8.625 -15.727 1 77.31 153 PRO B O 1
ATOM 3378 N N . GLY B 1 154 ? -8.547 -10.625 -16.703 1 75.94 154 GLY B N 1
ATOM 3379 C CA . GLY B 1 154 ? -7.352 -10.289 -17.453 1 75.94 154 GLY B CA 1
ATOM 3380 C C . GLY B 1 154 ? -6.07 -10.766 -16.797 1 75.94 154 GLY B C 1
ATOM 3381 O O . GLY B 1 154 ? -4.984 -10.625 -17.375 1 75.94 154 GLY B O 1
ATOM 3382 N N . PHE B 1 155 ? -6.285 -11.242 -15.641 1 85.62 155 PHE B N 1
ATOM 3383 C CA . PHE B 1 155 ? -5.121 -11.781 -14.945 1 85.62 155 PHE B CA 1
ATOM 3384 C C . PHE B 1 155 ? -5.199 -13.305 -14.852 1 85.62 155 PHE B C 1
ATOM 3386 O O . PHE B 1 155 ? -6.293 -13.867 -14.734 1 85.62 155 PHE B O 1
ATOM 3393 N N . TYR B 1 156 ? -4.035 -13.961 -14.969 1 83.75 156 TYR B N 1
ATOM 3394 C CA . TYR B 1 156 ? -3.947 -15.359 -14.57 1 83.75 156 TYR B CA 1
ATOM 3395 C C . TYR B 1 156 ? -4 -15.5 -13.047 1 83.75 156 TYR B C 1
ATOM 3397 O O . TYR B 1 156 ? -3.268 -14.812 -12.336 1 83.75 156 TYR B O 1
ATOM 3405 N N . SER B 1 157 ? -4.883 -16.25 -12.594 1 88.75 157 SER B N 1
ATOM 3406 C CA . SER B 1 157 ? -5.098 -16.375 -11.156 1 88.75 157 SER B CA 1
ATOM 3407 C C . SER B 1 157 ? -4.973 -17.812 -10.688 1 88.75 157 SER B C 1
ATOM 3409 O O . SER B 1 157 ? -5.473 -18.734 -11.352 1 88.75 157 SER B O 1
ATOM 3411 N N . ILE B 1 158 ? -4.188 -18.047 -9.586 1 88.69 158 ILE B N 1
ATOM 3412 C CA . ILE B 1 158 ? -4.082 -19.344 -8.922 1 88.69 158 ILE B CA 1
ATOM 3413 C C . ILE B 1 158 ? -4.512 -19.219 -7.465 1 88.69 158 ILE B C 1
ATOM 3415 O O . ILE B 1 158 ? -3.951 -18.406 -6.715 1 88.69 158 ILE B O 1
ATOM 3419 N N . LYS B 1 159 ? -5.508 -19.953 -7.094 1 90.19 159 LYS B N 1
ATOM 3420 C CA . LYS B 1 159 ? -5.891 -20 -5.684 1 90.19 159 LYS B CA 1
ATOM 3421 C C . LYS B 1 159 ? -4.852 -20.75 -4.855 1 90.19 159 LYS B C 1
ATOM 3423 O O . LYS B 1 159 ? -4.426 -21.844 -5.23 1 90.19 159 LYS B O 1
ATOM 3428 N N . LEU B 1 160 ? -4.301 -20.141 -3.859 1 91.06 160 LEU B N 1
ATOM 3429 C CA . LEU B 1 160 ? -3.416 -20.844 -2.932 1 91.06 160 LEU B CA 1
ATOM 3430 C C . LEU B 1 160 ? -4.215 -21.688 -1.952 1 91.06 160 LEU B C 1
ATOM 3432 O O . LEU B 1 160 ? -4.578 -21.234 -0.87 1 91.06 160 LEU B O 1
ATOM 3436 N N . THR B 1 161 ? -4.285 -22.953 -2.375 1 85.69 161 THR B N 1
ATOM 3437 C CA . THR B 1 161 ? -5.098 -23.859 -1.586 1 85.69 161 THR B CA 1
ATOM 3438 C C . THR B 1 161 ? -4.441 -24.141 -0.235 1 85.69 161 THR B C 1
ATOM 3440 O O . THR B 1 161 ? -3.229 -24.344 -0.158 1 85.69 161 THR B O 1
ATOM 3443 N N . GLY B 1 162 ? -5.047 -23.938 0.84 1 83.75 162 GLY B N 1
ATOM 3444 C CA . GLY B 1 162 ? -4.527 -24.188 2.176 1 83.75 162 GLY B CA 1
ATOM 3445 C C . GLY B 1 162 ? -4.238 -22.906 2.939 1 83.75 162 GLY B C 1
ATOM 3446 O O . GLY B 1 162 ? -3.922 -22.938 4.129 1 83.75 162 GLY B O 1
ATOM 3447 N N . LEU B 1 163 ? -4.074 -21.906 2.184 1 91.44 163 LEU B N 1
ATOM 3448 C CA . LEU B 1 163 ? -3.885 -20.609 2.82 1 91.44 163 LEU B CA 1
ATOM 3449 C C . LEU B 1 163 ? -5.156 -19.766 2.73 1 91.44 163 LEU B C 1
ATOM 3451 O O . LEU B 1 163 ? -5.688 -19.547 1.639 1 91.44 163 LEU B O 1
ATOM 3455 N N . ASN B 1 164 ? -5.699 -19.438 3.791 1 94.88 164 ASN B N 1
ATOM 3456 C CA . ASN B 1 164 ? -6.871 -18.578 3.852 1 94.88 164 ASN B CA 1
ATOM 3457 C C . ASN B 1 164 ? -6.777 -17.578 5.012 1 94.88 164 ASN B C 1
ATOM 3459 O O . ASN B 1 164 ? -5.93 -17.734 5.895 1 94.88 164 ASN B O 1
ATOM 3463 N N . ILE B 1 165 ? -7.488 -16.547 4.93 1 96.81 165 ILE B N 1
ATOM 3464 C CA . ILE B 1 165 ? -7.559 -15.547 5.988 1 96.81 165 ILE B CA 1
ATOM 3465 C C . ILE B 1 165 ? -8.891 -15.672 6.727 1 96.81 165 ILE B C 1
ATOM 3467 O O . ILE B 1 165 ? -9.953 -15.492 6.137 1 96.81 165 ILE B O 1
ATOM 3471 N N . LYS B 1 166 ? -8.82 -16.078 8.016 1 97 166 LYS B N 1
ATOM 3472 C CA . LYS B 1 166 ? -10.016 -16.062 8.852 1 97 166 LYS B CA 1
ATOM 3473 C C . LYS B 1 166 ? -10.375 -14.641 9.281 1 97 166 LYS B C 1
ATOM 3475 O O . LYS B 1 166 ? -9.547 -13.938 9.867 1 97 166 LYS B O 1
ATOM 3480 N N . VAL B 1 167 ? -11.516 -14.227 8.938 1 97.81 167 VAL B N 1
ATOM 3481 C CA . VAL B 1 167 ? -12.016 -12.883 9.219 1 97.81 167 VAL B CA 1
ATOM 3482 C C . VAL B 1 167 ? -13.109 -12.953 10.281 1 97.81 167 VAL B C 1
ATOM 3484 O O . VAL B 1 167 ? -13.984 -13.82 10.227 1 97.81 167 VAL B O 1
ATOM 3487 N N . ILE B 1 168 ? -13.094 -12.016 11.289 1 97.56 168 ILE B N 1
ATOM 3488 C CA . ILE B 1 168 ? -14.008 -12.055 12.422 1 97.56 168 ILE B CA 1
ATOM 3489 C C . ILE B 1 168 ? -14.516 -10.641 12.719 1 97.56 168 ILE B C 1
ATOM 3491 O O . ILE B 1 168 ? -13.977 -9.656 12.211 1 97.56 168 ILE B O 1
ATOM 3495 N N . ALA B 1 169 ? -15.602 -10.562 13.453 1 95.88 169 ALA B N 1
ATOM 3496 C CA . ALA B 1 169 ? -16.031 -9.32 14.07 1 95.88 169 ALA B CA 1
ATOM 3497 C C . ALA B 1 169 ? -15.391 -9.125 15.438 1 95.88 169 ALA B C 1
ATOM 3499 O O . ALA B 1 169 ? -15.297 -10.078 16.219 1 95.88 169 ALA B O 1
ATOM 3500 N N . ALA B 1 170 ? -14.867 -7.973 15.664 1 95.56 170 ALA B N 1
ATOM 3501 C CA . ALA B 1 170 ? -14.18 -7.719 16.922 1 95.56 170 ALA B CA 1
ATOM 3502 C C . ALA B 1 170 ? -14.5 -6.32 17.453 1 95.56 170 ALA B C 1
ATOM 3504 O O . ALA B 1 170 ? -15.039 -5.484 16.719 1 95.56 170 ALA B O 1
ATOM 3505 N N . CYS B 1 171 ? -14.266 -6.09 18.703 1 93.56 171 CYS B N 1
ATOM 3506 C CA . CYS B 1 171 ? -14.391 -4.793 19.359 1 93.56 171 CYS B CA 1
ATOM 3507 C C . CYS B 1 171 ? -13.352 -4.633 20.453 1 93.56 171 CYS B C 1
ATOM 3509 O O . CYS B 1 171 ? -12.656 -5.59 20.797 1 93.56 171 CYS B O 1
ATOM 3511 N N . SER B 1 172 ? -13.109 -3.42 20.875 1 88.38 172 SER B N 1
ATOM 3512 C CA . SER B 1 172 ? -12.18 -3.207 21.969 1 88.38 172 SER B CA 1
ATOM 3513 C C . SER B 1 172 ? -12.805 -3.58 23.312 1 88.38 172 SER B C 1
ATOM 3515 O O . SER B 1 172 ? -14.031 -3.65 23.422 1 88.38 172 SER B O 1
ATOM 3517 N N . ALA B 1 173 ? -12.148 -4.316 24.406 1 65.56 173 ALA B N 1
ATOM 3518 C CA . ALA B 1 173 ? -12.523 -4.934 25.672 1 65.56 173 ALA B CA 1
ATOM 3519 C C . ALA B 1 173 ? -13.719 -4.23 26.297 1 65.56 173 ALA B C 1
ATOM 3521 O O . ALA B 1 173 ? -14.664 -4.883 26.75 1 65.56 173 ALA B O 1
ATOM 3522 N N . ASP B 1 174 ? -13.688 -3.037 26.641 1 59.44 174 ASP B N 1
ATOM 3523 C CA . ASP B 1 174 ? -14.648 -2.475 27.578 1 59.44 174 ASP B CA 1
ATOM 3524 C C . ASP B 1 174 ? -16 -2.25 26.922 1 59.44 174 ASP B C 1
ATOM 3526 O O . ASP B 1 174 ? -16.984 -1.912 27.594 1 59.44 174 ASP B O 1
ATOM 3530 N N . SER B 1 175 ? -16.203 -2.514 25.594 1 55.12 175 SER B N 1
ATOM 3531 C CA . SER B 1 175 ? -17.25 -1.741 24.938 1 55.12 175 SER B CA 1
ATOM 3532 C C . SER B 1 175 ? -18.234 -2.65 24.203 1 55.12 175 SER B C 1
ATOM 3534 O O . SER B 1 175 ? -19.094 -2.172 23.469 1 55.12 175 SER B O 1
ATOM 3536 N N . ALA B 1 176 ? -18.203 -4.051 24.203 1 55.62 176 ALA B N 1
ATOM 3537 C CA . ALA B 1 176 ? -19.078 -4.738 23.266 1 55.62 176 ALA B CA 1
ATOM 3538 C C . ALA B 1 176 ? -20.531 -4.289 23.453 1 55.62 176 ALA B C 1
ATOM 3540 O O . ALA B 1 176 ? -21.234 -4.047 22.469 1 55.62 176 ALA B O 1
ATOM 3541 N N . SER B 1 177 ? -20.922 -4.418 24.641 1 56.31 177 SER B N 1
ATOM 3542 C CA . SER B 1 177 ? -22.328 -4.117 24.906 1 56.31 177 SER B CA 1
ATOM 3543 C C . SER B 1 177 ? -22.656 -2.66 24.594 1 56.31 177 SER B C 1
ATOM 3545 O O . SER B 1 177 ? -23.828 -2.291 24.469 1 56.31 177 SER B O 1
ATOM 3547 N N . ALA B 1 178 ? -21.578 -1.919 24.219 1 62.88 178 ALA B N 1
ATOM 3548 C CA . ALA B 1 178 ? -21.812 -0.479 24.141 1 62.88 178 ALA B CA 1
ATOM 3549 C C . ALA B 1 178 ? -21.344 0.089 22.812 1 62.88 178 ALA B C 1
ATOM 3551 O O . ALA B 1 178 ? -21.234 1.308 22.656 1 62.88 178 ALA B O 1
ATOM 3552 N N . ALA B 1 179 ? -21.281 -0.901 21.812 1 70 179 ALA B N 1
ATOM 3553 C CA . ALA B 1 179 ? -20.734 -0.318 20.594 1 70 179 ALA B CA 1
ATOM 3554 C C . ALA B 1 179 ? -21.797 0.492 19.844 1 70 179 ALA B C 1
ATOM 3556 O O . ALA B 1 179 ? -22.891 -0.009 19.578 1 70 179 ALA B O 1
ATOM 3557 N N . THR B 1 180 ? -21.469 1.718 19.656 1 78.81 180 THR B N 1
ATOM 3558 C CA . THR B 1 180 ? -22.391 2.65 19.016 1 78.81 180 THR B CA 1
ATOM 3559 C C . THR B 1 180 ? -21.922 2.953 17.594 1 78.81 180 THR B C 1
ATOM 3561 O O . THR B 1 180 ? -22.625 3.637 16.844 1 78.81 180 THR B O 1
ATOM 3564 N N . THR B 1 181 ? -20.812 2.332 17.172 1 90.38 181 THR B N 1
ATOM 3565 C CA . THR B 1 181 ? -20.281 2.662 15.859 1 90.38 181 THR B CA 1
ATOM 3566 C C . THR B 1 181 ? -19.734 1.412 15.164 1 90.38 181 THR B C 1
ATOM 3568 O O . THR B 1 181 ? -19.219 0.505 15.82 1 90.38 181 THR B O 1
ATOM 3571 N N . LEU B 1 182 ? -19.969 1.323 13.859 1 93.12 182 LEU B N 1
ATOM 3572 C CA . LEU B 1 182 ? -19.391 0.274 13.023 1 93.12 182 LEU B CA 1
ATOM 3573 C C . LEU B 1 182 ? -18.281 0.83 12.141 1 93.12 182 LEU B C 1
ATOM 3575 O O . LEU B 1 182 ? -18.438 1.903 11.555 1 93.12 182 LEU B O 1
ATOM 3579 N N . VAL B 1 183 ? -17.188 0.152 12.141 1 95.81 183 VAL B N 1
ATOM 3580 C CA . VAL B 1 183 ? -16.109 0.522 11.219 1 95.81 183 VAL B CA 1
ATOM 3581 C C . VAL B 1 183 ? -16.281 -0.237 9.906 1 95.81 183 VAL B C 1
ATOM 3583 O O . VAL B 1 183 ? -16.094 -1.456 9.852 1 95.81 183 VAL B O 1
ATOM 3586 N N . GLN B 1 184 ? -16.641 0.427 8.883 1 96.06 184 GLN B N 1
ATOM 3587 C CA . GLN B 1 184 ? -16.906 -0.197 7.59 1 96.06 184 GLN B CA 1
ATOM 3588 C C . GLN B 1 184 ? -15.68 -0.089 6.68 1 96.06 184 GLN B C 1
ATOM 3590 O O . GLN B 1 184 ? -15.219 1.015 6.379 1 96.06 184 GLN B O 1
ATOM 3595 N N . PRO B 1 185 ? -15.102 -1.283 6.238 1 97.56 185 PRO B N 1
ATOM 3596 C CA . PRO B 1 185 ? -14.055 -1.203 5.219 1 97.56 185 PRO B CA 1
ATOM 3597 C C . PRO B 1 185 ? -14.555 -0.593 3.91 1 97.56 185 PRO B C 1
ATOM 3599 O O . PRO B 1 185 ? -15.734 -0.724 3.574 1 97.56 185 PRO B O 1
ATOM 3602 N N . LEU B 1 186 ? -13.641 0.11 3.193 1 96.31 186 LEU B N 1
ATOM 3603 C CA . LEU B 1 186 ? -14 0.629 1.877 1 96.31 186 LEU B CA 1
ATOM 3604 C C . LEU B 1 186 ? -14.383 -0.503 0.934 1 96.31 186 LEU B C 1
ATOM 3606 O O . LEU B 1 186 ? -13.984 -1.652 1.137 1 96.31 186 LEU B O 1
ATOM 3610 N N . ALA B 1 187 ? -15.086 -0.139 -0.091 1 94.31 187 ALA B N 1
ATOM 3611 C CA . ALA B 1 187 ? -15.695 -1.118 -0.983 1 94.31 187 ALA B CA 1
ATOM 3612 C C . ALA B 1 187 ? -14.641 -1.966 -1.681 1 94.31 187 ALA B C 1
ATOM 3614 O O . ALA B 1 187 ? -14.867 -3.145 -1.961 1 94.31 187 ALA B O 1
ATOM 3615 N N . GLU B 1 188 ? -13.445 -1.394 -1.942 1 93.94 188 GLU B N 1
ATOM 3616 C CA . GLU B 1 188 ? -12.406 -2.105 -2.684 1 93.94 188 GLU B CA 1
ATOM 3617 C C . GLU B 1 188 ? -11.664 -3.09 -1.783 1 93.94 188 GLU B C 1
ATOM 3619 O O . GLU B 1 188 ? -10.906 -3.93 -2.27 1 93.94 188 GLU B O 1
ATOM 3624 N N . CYS B 1 189 ? -11.867 -2.932 -0.503 1 95.88 189 CYS B N 1
ATOM 3625 C CA . CYS B 1 189 ? -11.25 -3.848 0.449 1 95.88 189 CYS B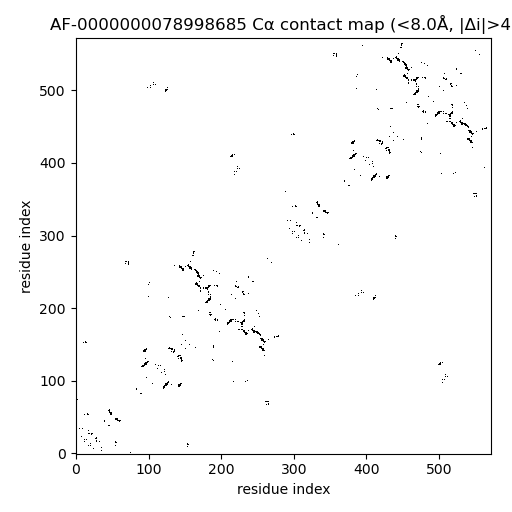 CA 1
ATOM 3626 C C . CYS B 1 189 ? -11.953 -5.199 0.444 1 95.88 189 CYS B C 1
ATOM 3628 O O . CYS B 1 189 ? -13.18 -5.262 0.552 1 95.88 189 CYS B O 1
ATOM 3630 N N . PRO B 1 190 ? -11.219 -6.297 0.405 1 96.44 190 PRO B N 1
ATOM 3631 C CA . PRO B 1 190 ? -11.828 -7.629 0.395 1 96.44 190 PRO B CA 1
ATOM 3632 C C . PRO B 1 190 ? -12.688 -7.895 1.629 1 96.44 190 PRO B C 1
ATOM 3634 O O . PRO B 1 190 ? -13.578 -8.742 1.594 1 96.44 190 PRO B O 1
ATOM 3637 N N . TYR B 1 191 ? -12.461 -7.176 2.73 1 97.19 191 TYR B N 1
ATOM 3638 C CA . TYR B 1 191 ? -13.211 -7.379 3.967 1 97.19 191 TYR B CA 1
ATOM 3639 C C . TYR B 1 191 ? -14.602 -6.773 3.869 1 97.19 191 TYR B C 1
ATOM 3641 O O . TYR B 1 191 ? -15.453 -7.016 4.727 1 97.19 191 TYR B O 1
ATOM 3649 N N . SER B 1 192 ? -14.852 -5.93 2.812 1 96.75 192 SER B N 1
ATOM 3650 C CA . SER B 1 192 ? -16.141 -5.258 2.656 1 96.75 192 SER B CA 1
ATOM 3651 C C . SER B 1 192 ? -17.266 -6.266 2.535 1 96.75 192 SER B C 1
ATOM 3653 O O . SER B 1 192 ? -18.344 -6.066 3.105 1 96.75 192 SER B O 1
ATOM 3655 N N . ALA B 1 193 ? -17.062 -7.387 1.782 1 95.44 193 ALA B N 1
ATOM 3656 C CA . ALA B 1 193 ? -18.078 -8.414 1.633 1 95.44 193 ALA B CA 1
ATOM 3657 C C . ALA B 1 193 ? -18.391 -9.078 2.971 1 95.44 193 ALA B C 1
ATOM 3659 O O . ALA B 1 193 ? -19.547 -9.375 3.273 1 95.44 193 ALA B O 1
ATOM 3660 N N . SER B 1 194 ? -17.375 -9.336 3.775 1 97 194 SER B N 1
ATOM 3661 C CA . SER B 1 194 ? -17.562 -9.914 5.102 1 97 194 SER B CA 1
ATOM 3662 C C . SER B 1 194 ? -18.344 -8.969 6.012 1 97 194 SER B C 1
ATOM 3664 O O . SER B 1 194 ? -19.172 -9.414 6.812 1 97 194 SER B O 1
ATOM 3666 N N . PHE B 1 195 ? -18.031 -7.688 5.934 1 96.56 195 PHE B N 1
ATOM 3667 C CA . PHE B 1 195 ? -18.75 -6.676 6.691 1 96.56 195 PHE B CA 1
ATOM 3668 C C . PHE B 1 195 ? -20.234 -6.707 6.348 1 96.56 195 PHE B C 1
ATOM 3670 O O . PHE B 1 195 ? -21.094 -6.676 7.238 1 96.56 195 PHE B O 1
ATOM 3677 N N . ASP B 1 196 ? -20.562 -6.812 5.023 1 95.25 196 ASP B N 1
ATOM 3678 C CA . ASP B 1 196 ? -21.938 -6.875 4.566 1 95.25 196 ASP B CA 1
ATOM 3679 C C . ASP B 1 196 ? -22.656 -8.109 5.125 1 95.25 196 ASP B C 1
ATOM 3681 O O . ASP B 1 196 ? -23.797 -8.023 5.559 1 95.25 196 ASP B O 1
ATOM 3685 N N . LYS B 1 197 ? -21.969 -9.219 5.113 1 95.19 197 LYS B N 1
ATOM 3686 C CA . LYS B 1 197 ? -22.531 -10.445 5.672 1 95.19 197 LYS B CA 1
ATOM 3687 C C . LYS B 1 197 ? -22.828 -10.281 7.16 1 95.19 197 LYS B C 1
ATOM 3689 O O . LYS B 1 197 ? -23.891 -10.703 7.637 1 95.19 197 LYS B O 1
ATOM 3694 N N . PHE B 1 198 ? -21.922 -9.656 7.891 1 95.19 198 PHE B N 1
ATOM 3695 C CA . PHE B 1 198 ? -22.078 -9.445 9.328 1 95.19 198 PHE B CA 1
ATOM 3696 C C . PHE B 1 198 ? -23.281 -8.555 9.617 1 95.19 198 PHE B C 1
ATOM 3698 O O . PHE B 1 198 ? -24.109 -8.875 10.477 1 95.19 198 PHE B O 1
ATOM 3705 N N . THR B 1 199 ? -23.297 -7.414 8.891 1 92.31 199 THR B N 1
ATOM 3706 C CA . THR B 1 199 ? -24.359 -6.445 9.156 1 92.31 199 THR B CA 1
ATOM 3707 C C . THR B 1 199 ? -25.719 -7.012 8.773 1 92.31 199 THR B C 1
ATOM 3709 O O . THR B 1 199 ? -26.734 -6.703 9.406 1 92.31 199 THR B O 1
ATOM 3712 N N . ALA B 1 200 ? -25.828 -7.801 7.699 1 91.06 200 ALA B N 1
ATOM 3713 C CA . ALA B 1 200 ? -27.078 -8.445 7.297 1 91.06 200 ALA B CA 1
ATOM 3714 C C . ALA B 1 200 ? -27.562 -9.422 8.359 1 91.06 200 ALA B C 1
ATOM 3716 O O . ALA B 1 200 ? -28.766 -9.531 8.609 1 91.06 200 ALA B O 1
ATOM 3717 N N . ARG B 1 201 ? -26.672 -10.102 9.008 1 89.19 201 ARG B N 1
ATOM 3718 C CA . ARG B 1 201 ? -26.984 -11.117 10.016 1 89.19 201 ARG B CA 1
ATOM 3719 C C . ARG B 1 201 ? -27.391 -10.469 11.336 1 89.19 201 ARG B C 1
ATOM 3721 O O . ARG B 1 201 ? -28.172 -11.031 12.102 1 89.19 201 ARG B O 1
ATOM 3728 N N . HIS B 1 202 ? -26.828 -9.234 11.594 1 85.19 202 HIS B N 1
ATOM 3729 C CA . HIS B 1 202 ? -27.031 -8.609 12.898 1 85.19 202 HIS B CA 1
ATOM 3730 C C . HIS B 1 202 ? -27.844 -7.328 12.773 1 85.19 202 HIS B C 1
ATOM 3732 O O . HIS B 1 202 ? -27.719 -6.43 13.609 1 85.19 202 HIS B O 1
ATOM 3738 N N . LYS B 1 203 ? -28.594 -7.152 11.812 1 76.56 203 LYS B N 1
ATOM 3739 C CA . LYS B 1 203 ? -29.344 -5.961 11.445 1 76.56 203 LYS B CA 1
ATOM 3740 C C . LYS B 1 203 ? -30.047 -5.352 12.656 1 76.56 203 LYS B C 1
ATOM 3742 O O . LYS B 1 203 ? -29.984 -4.141 12.883 1 76.56 203 LYS B O 1
ATOM 3747 N N . PRO B 1 204 ? -30.781 -6.039 13.461 1 67.69 204 PRO B N 1
ATOM 3748 C CA . PRO B 1 204 ? -31.516 -5.414 14.562 1 67.69 204 PRO B CA 1
ATOM 3749 C C . PRO B 1 204 ? -30.594 -4.676 15.539 1 67.69 204 PRO B C 1
ATOM 3751 O O . PRO B 1 204 ? -30.953 -3.611 16.047 1 67.69 204 PRO B O 1
ATOM 3754 N N . LEU B 1 205 ? -29.406 -5.098 15.758 1 63.75 205 LEU B N 1
ATOM 3755 C CA . LEU B 1 205 ? -28.453 -4.543 16.719 1 63.75 205 LEU B CA 1
ATOM 3756 C C . LEU B 1 205 ? -27.703 -3.357 16.125 1 63.75 205 LEU B C 1
ATOM 3758 O O . LEU B 1 205 ? -27.25 -2.48 16.859 1 63.75 205 LEU B O 1
ATOM 3762 N N . LEU B 1 206 ? -27.844 -3.322 14.805 1 69.19 206 LEU B N 1
ATOM 3763 C CA . LEU B 1 206 ? -26.906 -2.387 14.172 1 69.19 206 LEU B CA 1
ATOM 3764 C C . LEU B 1 206 ? -27.672 -1.244 13.5 1 69.19 206 LEU B C 1
ATOM 3766 O O . LEU B 1 206 ? -27.047 -0.351 12.914 1 69.19 206 LEU B O 1
ATOM 3770 N N . GLN B 1 207 ? -28.922 -1.273 13.617 1 67.69 207 GLN B N 1
ATOM 3771 C CA . GLN B 1 207 ? -29.766 -0.312 12.914 1 67.69 207 GLN B CA 1
ATOM 3772 C C . GLN B 1 207 ? -29.438 1.117 13.336 1 67.69 207 GLN B C 1
ATOM 3774 O O . GLN B 1 207 ? -29.5 2.041 12.523 1 67.69 207 GLN B O 1
ATOM 3779 N N . GLU B 1 208 ? -28.984 1.299 14.523 1 76.06 208 GLU B N 1
ATOM 3780 C CA . GLU B 1 208 ? -28.766 2.67 14.984 1 76.06 208 GLU B CA 1
ATOM 3781 C C . GLU B 1 208 ? -27.281 3 15.078 1 76.06 208 GLU B C 1
ATOM 3783 O O . GLU B 1 208 ? -26.906 4.086 15.523 1 76.06 208 GLU B O 1
ATOM 3788 N N . ALA B 1 209 ? -26.547 2.115 14.555 1 82 209 ALA B N 1
ATOM 3789 C CA . ALA B 1 209 ? -25.125 2.357 14.727 1 82 209 ALA B CA 1
ATOM 3790 C C . ALA B 1 209 ? -24.594 3.336 13.68 1 82 209 ALA B C 1
ATOM 3792 O O . ALA B 1 209 ? -25 3.289 12.523 1 82 209 ALA B O 1
ATOM 3793 N N . SER B 1 210 ? -23.828 4.281 14.133 1 88.75 210 SER B N 1
ATOM 3794 C CA . SER B 1 210 ? -23.109 5.129 13.188 1 88.75 210 SER B CA 1
ATOM 3795 C C . SER B 1 210 ? -22.016 4.352 12.469 1 88.75 210 SER B C 1
ATOM 3797 O O . SER B 1 210 ? -21.562 3.312 12.953 1 88.75 210 SER B O 1
ATOM 3799 N N . VAL B 1 211 ? -21.703 4.82 11.297 1 91.31 211 VAL B N 1
ATOM 3800 C CA . VAL B 1 211 ? -20.703 4.109 10.5 1 91.31 211 VAL B CA 1
ATOM 3801 C C . VAL B 1 211 ? -19.5 5.012 10.25 1 91.31 211 VAL B C 1
ATOM 3803 O O . VAL B 1 211 ? -19.656 6.195 9.93 1 91.31 211 VAL B O 1
ATOM 3806 N N . ILE B 1 212 ? -18.328 4.539 10.531 1 93.44 212 ILE B N 1
ATOM 3807 C CA . ILE B 1 212 ? -17.078 5.195 10.164 1 93.44 212 ILE B CA 1
ATOM 3808 C C . ILE B 1 212 ? -16.312 4.336 9.156 1 93.44 212 ILE B C 1
ATOM 3810 O O . ILE B 1 212 ? -16.188 3.125 9.344 1 93.44 212 ILE B O 1
ATOM 3814 N N . PHE B 1 213 ? -15.789 4.945 8.086 1 95.88 213 PHE B N 1
ATOM 3815 C CA . PHE B 1 213 ? -15.125 4.211 7.02 1 95.88 213 PHE B CA 1
ATOM 3816 C C . PHE B 1 213 ? -13.641 4.062 7.309 1 95.88 213 PHE B C 1
ATOM 3818 O O . PHE B 1 213 ? -13.023 4.949 7.91 1 95.88 213 PHE B O 1
ATOM 3825 N N . SER B 1 214 ? -13.109 2.934 6.926 1 97.44 214 SER B N 1
ATOM 3826 C CA . SER B 1 214 ? -11.695 2.629 7.086 1 97.44 214 SER B CA 1
ATOM 3827 C C . SER B 1 214 ? -11.086 2.141 5.777 1 97.44 214 SER B C 1
ATOM 3829 O O . SER B 1 214 ? -11.648 1.271 5.109 1 97.44 214 SER B O 1
ATOM 3831 N N . GLY B 1 215 ? -9.898 2.658 5.441 1 97.19 215 GLY B N 1
ATOM 3832 C CA . GLY B 1 215 ? -9.242 2.299 4.191 1 97.19 215 GLY B CA 1
ATOM 3833 C C . GLY B 1 215 ? -8.203 1.204 4.355 1 97.19 215 GLY B C 1
ATOM 3834 O O . GLY B 1 215 ? -7.582 0.782 3.379 1 97.19 215 GLY B O 1
ATOM 3835 N N . SER B 1 216 ? -7.93 0.755 5.566 1 97.5 216 SER B N 1
ATOM 3836 C CA . SER B 1 216 ? -6.938 -0.283 5.828 1 97.5 216 SER B CA 1
ATOM 3837 C C . SER B 1 216 ? -7.266 -1.051 7.105 1 97.5 216 SER B C 1
ATOM 3839 O O . SER B 1 216 ? -7.938 -0.529 7.996 1 97.5 216 SER B O 1
ATOM 3841 N N . GLU B 1 217 ? -6.77 -2.225 7.137 1 96.94 217 GLU B N 1
ATOM 3842 C CA . GLU B 1 217 ? -7.062 -3.074 8.289 1 96.94 217 GLU B CA 1
ATOM 3843 C C . GLU B 1 217 ? -6.473 -2.492 9.57 1 96.94 217 GLU B C 1
ATOM 3845 O O . GLU B 1 217 ? -7.125 -2.494 10.617 1 96.94 217 GLU B O 1
ATOM 3850 N N . LEU B 1 218 ? -5.254 -1.986 9.508 1 96.12 218 LEU B N 1
ATOM 3851 C CA . LEU B 1 218 ? -4.609 -1.396 10.672 1 96.12 218 LEU B CA 1
ATOM 3852 C C . LEU B 1 218 ? -5.391 -0.184 11.172 1 96.12 218 LEU B C 1
ATOM 3854 O O . LEU B 1 218 ? -5.465 0.061 12.375 1 96.12 218 LEU B O 1
ATOM 3858 N N . ILE B 1 219 ? -5.934 0.581 10.266 1 97.62 219 ILE B N 1
ATOM 3859 C CA . ILE B 1 219 ? -6.77 1.723 10.625 1 97.62 219 ILE B CA 1
ATOM 3860 C C . ILE B 1 219 ? -8.016 1.24 11.359 1 97.62 219 ILE B C 1
ATOM 3862 O O . ILE B 1 219 ? -8.445 1.851 12.344 1 97.62 219 ILE B O 1
ATOM 3866 N N . THR B 1 220 ? -8.602 0.158 10.891 1 97.56 220 THR B N 1
ATOM 3867 C CA . THR B 1 220 ? -9.773 -0.413 11.547 1 97.56 220 THR B CA 1
ATOM 3868 C C . THR B 1 220 ? -9.477 -0.722 13.008 1 97.56 220 THR B C 1
ATOM 3870 O O . THR B 1 220 ? -10.258 -0.372 13.898 1 97.56 220 THR B O 1
ATOM 3873 N N . VAL B 1 221 ? -8.359 -1.317 13.273 1 96.75 221 VAL B N 1
ATOM 3874 C CA . VAL B 1 221 ? -7.957 -1.642 14.641 1 96.75 221 VAL B CA 1
ATOM 3875 C C . VAL B 1 221 ? -7.812 -0.358 15.453 1 96.75 221 VAL B C 1
ATOM 3877 O O . VAL B 1 221 ? -8.297 -0.274 16.578 1 96.75 221 VAL B O 1
ATOM 3880 N N . SER B 1 222 ? -7.133 0.615 14.875 1 96.25 222 SER B N 1
ATOM 3881 C CA . SER B 1 222 ? -6.895 1.876 15.57 1 96.25 222 SER B CA 1
ATOM 3882 C C . SER B 1 222 ? -8.211 2.576 15.906 1 96.25 222 SER B C 1
ATOM 3884 O O . SER B 1 222 ? -8.359 3.129 17 1 96.25 222 SER B O 1
ATOM 3886 N N . LEU B 1 223 ? -9.133 2.527 14.945 1 95.44 223 LEU B N 1
ATOM 3887 C CA . LEU B 1 223 ? -10.445 3.137 15.164 1 95.44 223 LEU B CA 1
ATOM 3888 C C . LEU B 1 223 ? -11.203 2.41 16.266 1 95.44 223 LEU B C 1
ATOM 3890 O O . LEU B 1 223 ? -11.828 3.049 17.109 1 95.44 223 LEU B O 1
ATOM 3894 N N . MET B 1 224 ? -11.156 1.108 16.281 1 93.75 224 MET B N 1
ATOM 3895 C CA . MET B 1 224 ? -11.844 0.326 17.297 1 93.75 224 MET B CA 1
ATOM 3896 C C . MET B 1 224 ? -11.281 0.637 18.688 1 93.75 224 MET B C 1
ATOM 3898 O O . MET B 1 224 ? -12.023 0.647 19.672 1 93.75 224 MET B O 1
ATOM 3902 N N . LYS B 1 225 ? -10.023 0.862 18.766 1 92.56 225 LYS B N 1
ATOM 3903 C CA . LYS B 1 225 ? -9.391 1.143 20.062 1 92.56 225 LYS B CA 1
ATOM 3904 C C . LYS B 1 225 ? -9.602 2.598 20.469 1 92.56 225 LYS B C 1
ATOM 3906 O O . LYS B 1 225 ? -9.43 2.951 21.641 1 92.56 225 LYS B O 1
ATOM 3911 N N . SER B 1 226 ? -9.898 3.445 19.531 1 89.44 226 SER B N 1
ATOM 3912 C CA . SER B 1 226 ? -10.148 4.855 19.797 1 89.44 226 SER B CA 1
ATOM 3913 C C . SER B 1 226 ? -11.609 5.094 20.172 1 89.44 226 SER B C 1
ATOM 3915 O O . SER B 1 226 ? -11.914 6.023 20.922 1 89.44 226 SER B O 1
ATOM 3917 N N . PHE B 1 227 ? -12.453 4.301 19.469 1 85.5 227 PHE B N 1
ATOM 3918 C CA . PHE B 1 227 ? -13.898 4.461 19.609 1 85.5 227 PHE B CA 1
ATOM 3919 C C . PHE B 1 227 ? -14.539 3.148 20.047 1 85.5 227 PHE B C 1
ATOM 3921 O O . PHE B 1 227 ? -14.008 2.07 19.766 1 85.5 227 PHE B O 1
ATOM 3928 N N . SER B 1 228 ? -15.648 3.281 20.844 1 85.62 228 SER B N 1
ATOM 3929 C CA . SER B 1 228 ? -16.469 2.092 21.062 1 85.62 228 SER B CA 1
ATOM 3930 C C . SER B 1 228 ? -17.125 1.622 19.766 1 85.62 228 SER B C 1
ATOM 3932 O O . SER B 1 228 ? -18.203 2.084 19.406 1 85.62 228 SER B O 1
ATOM 3934 N N . SER B 1 229 ? -16.422 0.765 19.062 1 91.69 229 SER B N 1
ATOM 3935 C CA . SER B 1 229 ? -16.891 0.377 17.734 1 91.69 229 SER B CA 1
ATOM 3936 C C . SER B 1 229 ? -16.641 -1.104 17.469 1 91.69 229 SER B C 1
ATOM 3938 O O . SER B 1 229 ? -15.867 -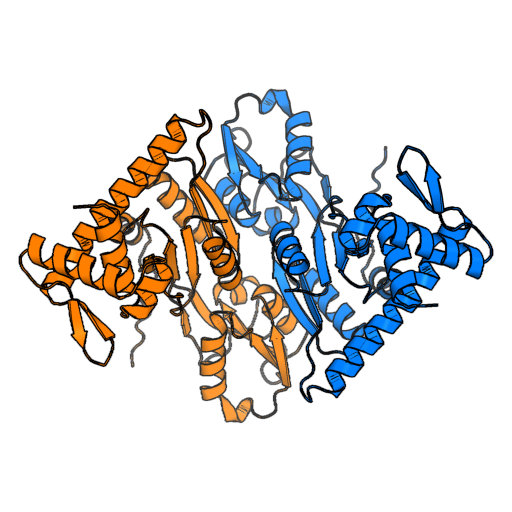1.746 18.188 1 91.69 229 SER B O 1
ATOM 3940 N N . ILE B 1 230 ? -17.391 -1.612 16.531 1 93.56 230 ILE B N 1
ATOM 3941 C CA . ILE B 1 230 ? -17.219 -2.967 16.016 1 93.56 230 ILE B CA 1
ATOM 3942 C C . ILE B 1 230 ? -16.625 -2.912 14.609 1 93.56 230 ILE B C 1
ATOM 3944 O O . ILE B 1 230 ? -17.016 -2.076 13.797 1 93.56 230 ILE B O 1
ATOM 3948 N N . GLY B 1 231 ? -15.633 -3.705 14.344 1 95.69 231 GLY B N 1
ATOM 3949 C CA . GLY B 1 231 ? -15.023 -3.803 13.023 1 95.69 231 GLY B CA 1
ATOM 3950 C C . GLY B 1 231 ? -14.797 -5.234 12.57 1 95.69 231 GLY B C 1
ATOM 3951 O O . GLY B 1 231 ? -14.906 -6.164 13.375 1 95.69 231 GLY B O 1
ATOM 3952 N N . ILE B 1 232 ? -14.648 -5.445 11.273 1 97.19 232 ILE B N 1
ATOM 3953 C CA . ILE B 1 232 ? -14.305 -6.727 10.664 1 97.19 232 ILE B CA 1
ATOM 3954 C C . ILE B 1 232 ? -12.82 -6.762 10.32 1 97.19 232 ILE B C 1
ATOM 3956 O O . ILE B 1 232 ? -12.336 -5.938 9.547 1 97.19 232 ILE B O 1
ATOM 3960 N N . ILE B 1 233 ? -12.086 -7.664 10.891 1 98.06 233 ILE B N 1
ATOM 3961 C CA . ILE B 1 233 ? -10.641 -7.758 10.688 1 98.06 233 ILE B CA 1
ATOM 3962 C C . ILE B 1 233 ? -10.211 -9.219 10.711 1 98.06 233 ILE B C 1
ATOM 3964 O O . ILE B 1 233 ? -11.016 -10.109 11.008 1 98.06 233 ILE B O 1
ATOM 3968 N N . SER B 1 234 ? -8.977 -9.469 10.258 1 97.75 234 SER B N 1
ATOM 3969 C CA . SER B 1 234 ? -8.438 -10.82 10.359 1 97.75 234 SER B CA 1
ATOM 3970 C C . SER B 1 234 ? -8.336 -11.266 11.812 1 97.75 234 SER B C 1
ATOM 3972 O O . SER B 1 234 ? -8.016 -10.461 12.695 1 97.75 234 SER B O 1
ATOM 3974 N N . GLN B 1 235 ? -8.602 -12.539 12.117 1 96.88 235 GLN B N 1
ATOM 3975 C CA . GLN B 1 235 ? -8.484 -13.094 13.461 1 96.88 235 GLN B CA 1
ATOM 3976 C C . GLN B 1 235 ? -7.082 -12.883 14.023 1 96.88 235 GLN B C 1
ATOM 3978 O O . GLN B 1 235 ? -6.922 -12.539 15.195 1 96.88 235 GLN B O 1
ATOM 3983 N N . ASP B 1 236 ? -6.051 -13.102 13.195 1 94.69 236 ASP B N 1
ATOM 3984 C CA . ASP B 1 236 ? -4.664 -12.945 13.617 1 94.69 236 ASP B CA 1
ATOM 3985 C C . ASP B 1 236 ? -4.41 -11.539 14.148 1 94.69 236 ASP B C 1
ATOM 3987 O O . ASP B 1 236 ? -3.775 -11.367 15.195 1 94.69 236 ASP B O 1
ATOM 3991 N N . LEU B 1 237 ? -4.914 -10.555 13.43 1 95.25 237 LEU B N 1
ATOM 3992 C CA . LEU B 1 237 ? -4.688 -9.172 13.836 1 95.25 237 LEU B CA 1
ATOM 3993 C C . LEU B 1 237 ? -5.469 -8.852 15.109 1 95.25 237 LEU B C 1
ATOM 3995 O O . LEU B 1 237 ? -4.98 -8.109 15.961 1 95.25 237 LEU B O 1
ATOM 3999 N N . ALA B 1 238 ? -6.727 -9.352 15.211 1 96.12 238 ALA B N 1
ATOM 4000 C CA . ALA B 1 238 ? -7.512 -9.141 16.422 1 96.12 238 ALA B CA 1
ATOM 4001 C C . ALA B 1 238 ? -6.777 -9.672 17.656 1 96.12 238 ALA B C 1
ATOM 4003 O O . ALA B 1 238 ? -6.68 -8.984 18.672 1 96.12 238 ALA B O 1
ATOM 4004 N N . GLN B 1 239 ? -6.242 -10.867 17.531 1 94.44 239 GLN B N 1
ATOM 4005 C CA . GLN B 1 239 ? -5.535 -11.516 18.625 1 94.44 239 GLN B CA 1
ATOM 4006 C C . GLN B 1 239 ? -4.25 -10.773 18.969 1 94.44 239 GLN B C 1
ATOM 4008 O O . GLN B 1 239 ? -3.945 -10.562 20.141 1 94.44 239 GLN B O 1
ATOM 4013 N N . ALA B 1 240 ? -3.525 -10.398 17.969 1 91.88 240 ALA B N 1
ATOM 4014 C CA . ALA B 1 240 ? -2.258 -9.695 18.156 1 91.88 240 ALA B CA 1
ATOM 4015 C C . ALA B 1 240 ? -2.467 -8.367 18.875 1 91.88 240 ALA B C 1
ATOM 4017 O O . ALA B 1 240 ? -1.553 -7.855 19.531 1 91.88 240 ALA B O 1
ATOM 4018 N N . ASN B 1 241 ? -3.67 -7.809 18.766 1 93.56 241 ASN B N 1
ATOM 4019 C CA . ASN B 1 241 ? -3.904 -6.488 19.344 1 93.56 241 ASN B CA 1
ATOM 4020 C C . ASN B 1 241 ? -4.832 -6.562 20.547 1 93.56 241 ASN B C 1
ATOM 4022 O O . ASN B 1 241 ? -5.32 -5.535 21.016 1 93.56 241 ASN B O 1
ATOM 4026 N N . GLY B 1 242 ? -5.148 -7.742 21.031 1 93.25 242 GLY B N 1
ATOM 4027 C CA . GLY B 1 242 ? -5.914 -7.945 22.25 1 93.25 242 GLY B CA 1
ATOM 4028 C C . GLY B 1 242 ? -7.363 -7.516 22.125 1 93.25 242 GLY B C 1
ATOM 4029 O O . GLY B 1 242 ? -7.953 -7.012 23.078 1 93.25 242 GLY B O 1
ATOM 4030 N N . LEU B 1 243 ? -7.93 -7.578 20.984 1 94.81 243 LEU B N 1
ATOM 4031 C CA . LEU B 1 243 ? -9.328 -7.227 20.781 1 94.81 243 LEU B CA 1
ATOM 4032 C C . LEU B 1 243 ? -10.242 -8.367 21.203 1 94.81 243 LEU B C 1
ATOM 4034 O O . LEU B 1 243 ? -9.828 -9.531 21.203 1 94.81 243 LEU B O 1
ATOM 4038 N N . ASN B 1 244 ? -11.43 -8.031 21.609 1 94.31 244 ASN B N 1
ATOM 4039 C CA . ASN B 1 244 ? -12.445 -9.031 21.922 1 94.31 244 ASN B CA 1
ATOM 4040 C C . ASN B 1 244 ? -13.133 -9.539 20.656 1 94.31 244 ASN B C 1
ATOM 4042 O O . ASN B 1 244 ? -13.672 -8.742 19.875 1 94.31 244 ASN B O 1
ATOM 4046 N N . ILE B 1 245 ? -13.109 -10.789 20.484 1 94.81 245 ILE B N 1
ATOM 4047 C CA . ILE B 1 245 ? -13.766 -11.391 19.328 1 94.81 245 ILE B CA 1
ATOM 4048 C C . ILE B 1 245 ? -15.25 -11.586 19.625 1 94.81 245 ILE B C 1
ATOM 4050 O O . ILE B 1 245 ? -15.609 -12.18 20.656 1 94.81 245 ILE B O 1
ATOM 4054 N N . LEU B 1 246 ? -16.078 -11.016 18.797 1 91.69 246 LEU B N 1
ATOM 4055 C CA . LEU B 1 246 ? -17.516 -11.195 18.969 1 91.69 246 LEU B CA 1
ATOM 4056 C C . LEU B 1 246 ? -17.969 -12.562 18.453 1 91.69 246 LEU B C 1
ATOM 4058 O O . LEU B 1 246 ? -17.672 -12.922 17.312 1 91.69 246 LEU B O 1
ATOM 4062 N N . PRO B 1 247 ? -18.656 -13.273 19.281 1 89.75 247 PRO B N 1
ATOM 4063 C CA . PRO B 1 247 ? -19.109 -14.594 18.844 1 89.75 247 PRO B CA 1
ATOM 4064 C C . PRO B 1 247 ? -20.172 -14.523 17.75 1 89.75 247 PRO B C 1
ATOM 4066 O O . PRO B 1 247 ? -20.828 -13.492 17.594 1 89.75 247 PRO B O 1
ATOM 4069 N N . GLY B 1 248 ? -20.297 -15.57 16.953 1 88.5 248 GLY B N 1
ATOM 4070 C CA . GLY B 1 248 ? -21.406 -15.727 16.047 1 88.5 248 GLY B CA 1
ATOM 4071 C C . GLY B 1 248 ? -21.094 -15.297 14.625 1 88.5 248 GLY B C 1
ATOM 4072 O O . GLY B 1 248 ? -21.969 -15.305 13.758 1 88.5 248 GLY B O 1
ATOM 4073 N N . PHE B 1 249 ? -19.906 -14.773 14.453 1 94.12 249 PHE B N 1
ATOM 4074 C CA . PHE B 1 249 ? -19.578 -14.43 13.078 1 94.12 249 PHE B CA 1
ATOM 4075 C C . PHE B 1 249 ? -18.141 -14.805 12.742 1 94.12 249 PHE B C 1
ATOM 4077 O O . PHE B 1 249 ? -17.219 -14.398 13.438 1 94.12 249 PHE B O 1
ATOM 4084 N N . GLU B 1 250 ? -17.953 -15.477 11.695 1 95.88 250 GLU B N 1
ATOM 4085 C CA . GLU B 1 250 ? -16.672 -15.812 11.078 1 95.88 250 GLU B CA 1
ATOM 4086 C C . GLU B 1 250 ? -16.812 -15.945 9.562 1 95.88 250 GLU B C 1
ATOM 4088 O O . GLU B 1 250 ? -17.828 -16.422 9.062 1 95.88 250 GLU B O 1
ATOM 4093 N N . ASP B 1 251 ? -15.875 -15.445 8.914 1 96.75 251 ASP B N 1
ATOM 4094 C CA . ASP B 1 251 ? -15.781 -15.578 7.469 1 96.75 251 ASP B CA 1
ATOM 4095 C C . ASP B 1 251 ? -14.367 -15.969 7.043 1 96.75 251 ASP B C 1
ATOM 4097 O O . ASP B 1 251 ? -13.43 -15.891 7.84 1 96.75 251 ASP B O 1
ATOM 4101 N N . VAL B 1 252 ? -14.266 -16.594 5.898 1 96.56 252 VAL B N 1
ATOM 4102 C CA . VAL B 1 252 ? -12.969 -17.031 5.387 1 96.56 252 VAL B CA 1
ATOM 4103 C C . VAL B 1 252 ? -12.742 -16.453 3.988 1 96.56 252 VAL B C 1
ATOM 4105 O O . VAL B 1 252 ? -13.609 -16.578 3.117 1 96.56 252 VAL B O 1
ATOM 4108 N N . LEU B 1 253 ? -11.672 -15.805 3.811 1 96.69 253 LEU B N 1
ATOM 4109 C CA . LEU B 1 253 ? -11.305 -15.281 2.502 1 96.69 253 LEU B CA 1
ATOM 4110 C C . LEU B 1 253 ? -10.219 -16.141 1.858 1 96.69 253 LEU B C 1
ATOM 4112 O O . LEU B 1 253 ? -9.195 -16.422 2.484 1 96.69 253 LEU B O 1
ATOM 4116 N N . ASP B 1 254 ? -10.461 -16.516 0.629 1 95.31 254 ASP B N 1
ATOM 4117 C CA . ASP B 1 254 ? -9.453 -17.219 -0.149 1 95.31 254 ASP B CA 1
ATOM 4118 C C . ASP B 1 254 ? -8.281 -16.312 -0.505 1 95.31 254 ASP B C 1
ATOM 4120 O O . ASP B 1 254 ? -8.422 -15.086 -0.503 1 95.31 254 ASP B O 1
ATOM 4124 N N . VAL B 1 255 ? -7.133 -16.891 -0.742 1 96.06 255 VAL B N 1
ATOM 4125 C CA . VAL B 1 255 ? -5.93 -16.188 -1.164 1 96.06 255 VAL B CA 1
ATOM 4126 C C . VAL B 1 255 ? -5.574 -16.578 -2.596 1 96.06 255 VAL B C 1
ATOM 4128 O O . VAL B 1 255 ? -5.551 -17.766 -2.934 1 96.06 255 VAL B O 1
ATOM 4131 N N . HIS B 1 256 ? -5.32 -15.586 -3.459 1 95.38 256 HIS B N 1
ATOM 4132 C CA . HIS B 1 256 ? -5.004 -15.844 -4.859 1 95.38 256 HIS B CA 1
ATOM 4133 C C . HIS B 1 256 ? -3.672 -15.219 -5.25 1 95.38 256 HIS B C 1
ATOM 4135 O O . HIS B 1 256 ? -3.359 -14.102 -4.828 1 95.38 256 HIS B O 1
ATOM 4141 N N . LEU B 1 257 ? -2.914 -15.961 -6 1 95.12 257 LEU B N 1
ATOM 4142 C CA . LEU B 1 257 ? -1.801 -15.414 -6.766 1 95.12 257 LEU B CA 1
ATOM 4143 C C . LEU B 1 257 ? -2.266 -14.945 -8.141 1 95.12 257 LEU B C 1
ATOM 4145 O O . LEU B 1 257 ? -2.861 -15.719 -8.898 1 95.12 257 LEU B O 1
ATOM 4149 N N . ILE B 1 258 ? -2.033 -13.695 -8.453 1 94.88 258 ILE B N 1
ATOM 4150 C CA . ILE B 1 258 ? -2.447 -13.211 -9.766 1 94.88 258 ILE B CA 1
ATOM 4151 C C . ILE B 1 258 ? -1.223 -12.758 -10.562 1 94.88 258 ILE B C 1
ATOM 4153 O O . ILE B 1 258 ? -0.26 -12.242 -9.984 1 94.88 258 ILE B O 1
ATOM 4157 N N . MET B 1 259 ? -1.258 -12.938 -11.859 1 92.5 259 MET B N 1
ATOM 4158 C CA . MET B 1 259 ? -0.162 -12.617 -12.773 1 92.5 259 MET B CA 1
ATOM 4159 C C . MET B 1 259 ? -0.696 -12.133 -14.117 1 92.5 259 MET B C 1
ATOM 4161 O O . MET B 1 259 ? -1.764 -12.57 -14.555 1 92.5 259 MET B O 1
ATOM 4165 N N . LYS B 1 260 ? 0.028 -11.234 -14.766 1 83.06 260 LYS B N 1
ATOM 4166 C CA . LYS B 1 260 ? -0.344 -10.859 -16.125 1 83.06 260 LYS B CA 1
ATOM 4167 C C . LYS B 1 260 ? 0.04 -11.945 -17.125 1 83.06 260 LYS B C 1
ATOM 4169 O O . LYS B 1 260 ? -0.681 -12.195 -18.094 1 83.06 260 LYS B O 1
ATOM 4174 N N . GLU B 1 261 ? 1.246 -12.5 -16.891 1 79.75 261 GLU B N 1
ATOM 4175 C CA . GLU B 1 261 ? 1.733 -13.656 -17.625 1 79.75 261 GLU B CA 1
ATOM 4176 C C . GLU B 1 261 ? 1.939 -14.852 -16.703 1 79.75 261 GLU B C 1
ATOM 4178 O O . GLU B 1 261 ? 2.365 -14.703 -15.562 1 79.75 261 GLU B O 1
ATOM 4183 N N . PRO B 1 262 ? 1.628 -16.016 -17.25 1 82.75 262 PRO B N 1
ATOM 4184 C CA . PRO B 1 262 ? 1.721 -17.203 -16.375 1 82.75 262 PRO B CA 1
ATOM 4185 C C . PRO B 1 262 ? 3.162 -17.609 -16.094 1 82.75 262 PRO B C 1
ATOM 4187 O O . PRO B 1 262 ? 3.699 -18.5 -16.75 1 82.75 262 PRO B O 1
ATOM 4190 N N . ILE B 1 263 ? 3.754 -17.047 -15.094 1 85.69 263 ILE B N 1
ATOM 4191 C CA . ILE B 1 263 ? 5.094 -17.391 -14.633 1 85.69 263 ILE B CA 1
ATOM 4192 C C . ILE B 1 263 ? 5.043 -18.688 -13.828 1 85.69 263 ILE B C 1
ATOM 4194 O O . ILE B 1 263 ? 5.996 -19.469 -13.836 1 85.69 263 ILE B O 1
ATOM 4198 N N . LEU B 1 264 ? 3.988 -18.859 -13.125 1 88.69 264 LEU B N 1
ATOM 4199 C CA . LEU B 1 264 ? 3.686 -20.047 -12.344 1 88.69 264 LEU B CA 1
ATOM 4200 C C . LEU B 1 264 ? 2.334 -20.641 -12.742 1 88.69 264 LEU B C 1
ATOM 4202 O O . LEU B 1 264 ? 1.455 -19.922 -13.211 1 88.69 264 LEU B O 1
ATOM 4206 N N . THR B 1 265 ? 2.213 -21.922 -12.562 1 84.19 265 THR B N 1
ATOM 4207 C CA . THR B 1 265 ? 0.938 -22.609 -12.766 1 84.19 265 THR B CA 1
ATOM 4208 C C . THR B 1 265 ? 0.521 -23.359 -11.5 1 84.19 265 THR B C 1
ATOM 4210 O O . THR B 1 265 ? 1.283 -23.422 -10.531 1 84.19 265 THR B O 1
ATOM 4213 N N . GLU B 1 266 ? -0.687 -23.859 -11.523 1 82.19 266 GLU B N 1
ATOM 4214 C CA . GLU B 1 266 ? -1.191 -24.625 -10.391 1 82.19 266 GLU B CA 1
ATOM 4215 C C . GLU B 1 266 ? -0.275 -25.797 -10.062 1 82.19 266 GLU B C 1
ATOM 4217 O O . GLU B 1 266 ? -0.092 -26.156 -8.898 1 82.19 266 GLU B O 1
ATOM 4222 N N . HIS B 1 267 ? 0.305 -26.344 -11.047 1 81.44 267 HIS B N 1
ATOM 4223 C CA . HIS B 1 267 ? 1.188 -27.5 -10.867 1 81.44 267 HIS B CA 1
ATOM 4224 C C . HIS B 1 267 ? 2.432 -27.109 -10.078 1 81.44 267 HIS B C 1
ATOM 4226 O O . HIS B 1 267 ? 2.922 -27.906 -9.258 1 81.44 267 HIS B O 1
ATOM 4232 N N . ASP B 1 268 ? 2.953 -25.969 -10.328 1 85.88 268 ASP B N 1
ATOM 4233 C CA . ASP B 1 268 ? 4.133 -25.484 -9.609 1 85.88 268 ASP B CA 1
ATOM 4234 C C . ASP B 1 268 ? 3.85 -25.328 -8.117 1 85.88 268 ASP B C 1
ATOM 4236 O O . ASP B 1 268 ? 4.766 -25.406 -7.297 1 85.88 268 ASP B O 1
ATOM 4240 N N . LEU B 1 269 ? 2.592 -25.109 -7.781 1 86.88 269 LEU B N 1
ATOM 4241 C CA . LEU B 1 269 ? 2.234 -24.781 -6.406 1 86.88 269 LEU B CA 1
ATOM 4242 C C . LEU B 1 269 ? 1.83 -26.031 -5.633 1 86.88 269 LEU B C 1
ATOM 4244 O O . LEU B 1 269 ? 1.584 -25.969 -4.43 1 86.88 269 LEU B O 1
ATOM 4248 N N . GLU B 1 270 ? 1.742 -27.188 -6.215 1 80.94 270 GLU B N 1
ATOM 4249 C CA . GLU B 1 270 ? 1.321 -28.438 -5.578 1 80.94 270 GLU B CA 1
ATOM 4250 C C . GLU B 1 270 ? 2.197 -28.766 -4.375 1 80.94 270 GLU B C 1
ATOM 4252 O O . GLU B 1 270 ? 1.702 -29.25 -3.355 1 80.94 270 GLU B O 1
ATOM 4257 N N . SER B 1 271 ? 3.506 -28.469 -4.477 1 77.62 271 SER B N 1
ATOM 4258 C CA . SER B 1 271 ? 4.434 -28.781 -3.396 1 77.62 271 SER B CA 1
ATOM 4259 C C . SER B 1 271 ? 4.281 -27.812 -2.23 1 77.62 271 SER B C 1
ATOM 4261 O O . SER B 1 271 ? 4.73 -28.094 -1.118 1 77.62 271 SER B O 1
ATOM 4263 N N . PHE B 1 272 ? 3.727 -26.625 -2.514 1 80.94 272 PHE B N 1
ATOM 4264 C CA . PHE B 1 272 ? 3.469 -25.672 -1.45 1 80.94 272 PHE B CA 1
ATOM 4265 C C . PHE B 1 272 ? 2.471 -26.219 -0.444 1 80.94 272 PHE B C 1
ATOM 4267 O O . PHE B 1 272 ? 2.641 -26.062 0.766 1 80.94 272 PHE B O 1
ATOM 4274 N N . TYR B 1 273 ? 1.468 -26.922 -0.905 1 69.81 273 TYR B N 1
ATOM 4275 C CA . TYR B 1 273 ? 0.364 -27.453 -0.113 1 69.81 273 TYR B CA 1
ATOM 4276 C C . TYR B 1 273 ? 0.806 -28.672 0.691 1 69.81 273 TYR B C 1
ATOM 4278 O O . TYR B 1 273 ? 0.294 -28.922 1.786 1 69.81 273 TYR B O 1
ATOM 4286 N N . ASN B 1 274 ? 1.672 -29.406 0.12 1 58.5 274 ASN B N 1
ATOM 4287 C CA . ASN B 1 274 ? 2.137 -30.609 0.797 1 58.5 274 ASN B CA 1
ATOM 4288 C C . ASN B 1 274 ? 3.035 -30.281 1.984 1 58.5 274 ASN B C 1
ATOM 4290 O O . ASN B 1 274 ? 3.094 -31.031 2.955 1 58.5 274 ASN B O 1
ATOM 4294 N N . ASN B 1 275 ? 3.842 -29.234 1.922 1 48.5 275 ASN B N 1
ATOM 4295 C CA . ASN B 1 275 ? 4.738 -28.844 3.002 1 48.5 275 ASN B CA 1
ATOM 4296 C C . ASN B 1 275 ? 4.039 -27.922 4 1 48.5 275 ASN B C 1
ATOM 4298 O O . ASN B 1 275 ? 4.594 -27.609 5.055 1 48.5 275 ASN B O 1
ATOM 4302 N N . VAL B 1 276 ? 3.084 -27.141 3.629 1 43.47 276 VAL B N 1
ATOM 4303 C CA . VAL B 1 276 ? 2.309 -26.297 4.539 1 43.47 276 VAL B CA 1
ATOM 4304 C C . VAL B 1 276 ? 1.32 -27.156 5.32 1 43.47 276 VAL B C 1
ATOM 4306 O O . VAL B 1 276 ? 0.478 -27.844 4.73 1 43.47 276 VAL B O 1
ATOM 4309 N N . VAL B 1 277 ? 1.596 -27.641 6.477 1 35.44 277 VAL B N 1
ATOM 4310 C CA . VAL B 1 277 ? 0.726 -28.375 7.395 1 35.44 277 VAL B CA 1
ATOM 4311 C C . VAL B 1 277 ? -0.709 -27.875 7.254 1 35.44 277 VAL B C 1
ATOM 4313 O O . VAL B 1 277 ? -0.941 -26.672 7.059 1 35.44 277 VAL B O 1
ATOM 4316 N N . HIS B 1 278 ? -1.714 -28.797 7.055 1 33.84 278 HIS B N 1
ATOM 4317 C CA . HIS B 1 278 ? -3.164 -28.656 7.137 1 33.84 278 HIS B CA 1
ATOM 4318 C C . HIS B 1 278 ? -3.557 -27.594 8.164 1 33.84 278 HIS B C 1
ATOM 4320 O O . HIS B 1 278 ? -3.26 -27.734 9.352 1 33.84 278 HIS B O 1
ATOM 4326 N N . LEU B 1 279 ? -3.553 -26.406 7.883 1 31.81 279 LEU B N 1
ATOM 4327 C CA . LEU B 1 279 ? -4.41 -25.719 8.844 1 31.81 279 LEU B CA 1
ATOM 4328 C C . LEU B 1 279 ? -5.703 -26.484 9.07 1 31.81 279 LEU B C 1
ATOM 4330 O O . LEU B 1 279 ? -6.25 -27.078 8.133 1 31.81 279 LEU B O 1
ATOM 4334 N N . PRO B 1 280 ? -5.961 -26.938 10.25 1 27.31 280 PRO B N 1
ATOM 4335 C CA . PRO B 1 280 ? -7.176 -27.734 10.438 1 27.31 280 PRO B CA 1
ATOM 4336 C C . PRO B 1 280 ? -8.367 -27.188 9.664 1 27.31 280 PRO B C 1
ATOM 4338 O O . PRO B 1 280 ? -8.562 -25.969 9.617 1 27.31 280 PRO B O 1
ATOM 4341 N N . GLU B 1 281 ? -8.773 -27.859 8.633 1 29.61 281 GLU B N 1
ATOM 4342 C CA . GLU B 1 281 ? -10.117 -27.672 8.094 1 29.61 281 GLU B CA 1
ATOM 4343 C C . GLU B 1 281 ? -11.133 -27.453 9.211 1 29.61 281 GLU B C 1
ATOM 4345 O O . GLU B 1 281 ? -11.289 -28.312 10.086 1 29.61 281 GLU B O 1
ATOM 4350 N N . ILE B 1 282 ? -11.211 -26.375 9.781 1 26.98 282 ILE B N 1
ATOM 4351 C CA . ILE B 1 282 ? -12.391 -26.375 10.641 1 26.98 282 ILE B CA 1
ATOM 4352 C C . ILE B 1 282 ? -13.633 -26.719 9.812 1 26.98 282 ILE B C 1
ATOM 4354 O O . ILE B 1 282 ? -13.938 -26.016 8.844 1 26.98 282 ILE B O 1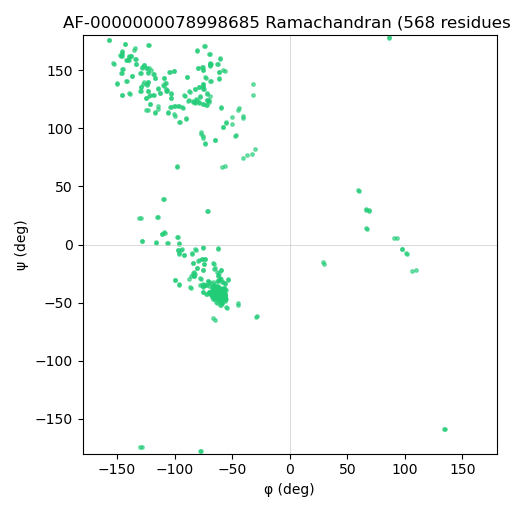
ATOM 4358 N N . PRO B 1 283 ? -14.117 -27.953 10 1 26.22 283 PRO B N 1
ATOM 4359 C CA . PRO B 1 283 ? -15.352 -28.406 9.352 1 26.22 283 PRO B CA 1
ATOM 4360 C C . PRO B 1 283 ? -16.5 -27.391 9.492 1 26.22 283 PRO B C 1
ATOM 4362 O O . PRO B 1 283 ? -16.781 -26.922 10.594 1 26.22 283 PRO B O 1
ATOM 4365 N N . LEU B 1 284 ? -16.719 -26.531 8.594 1 21.89 284 LEU B N 1
ATOM 4366 C CA . LEU B 1 284 ? -18 -25.844 8.625 1 21.89 284 LEU B CA 1
ATOM 4367 C C . LEU B 1 284 ? -19.156 -26.828 8.516 1 21.89 284 LEU B C 1
ATOM 4369 O O . LEU B 1 284 ? -19.297 -27.516 7.5 1 21.89 284 LEU B O 1
ATOM 4373 N N . THR B 1 285 ? -19.391 -27.719 9.547 1 19.56 285 THR B N 1
ATOM 4374 C CA . THR B 1 285 ? -20.688 -28.375 9.656 1 19.56 285 THR B CA 1
ATOM 4375 C C . THR B 1 285 ? -21.828 -27.375 9.578 1 19.56 285 THR B C 1
ATOM 4377 O O . THR B 1 285 ? -21.875 -26.422 10.367 1 19.56 285 THR B O 1
ATOM 4380 N N . ALA B 1 286 ? -22.531 -27.438 8.484 1 17.72 286 ALA B N 1
ATOM 4381 C CA . ALA B 1 286 ? -23.984 -27.219 8.523 1 17.72 286 ALA B CA 1
ATOM 4382 C C . ALA B 1 286 ? -24.719 -28.5 8.914 1 17.72 286 ALA B C 1
ATOM 4384 O O . ALA B 1 286 ? -24.344 -29.594 8.484 1 17.72 286 ALA B O 1
#

Nearest PDB structures (foldseek):
  6g4r-assembly1_E  TM=4.980E-01  e=2.316E-16  Corynebacterium glutamicum
  4x6g-assembly1_C  TM=4.455E-01  e=1.633E-17  Pseudomonas aeruginosa PAO1
  4x6g-assembly1_D  TM=4.248E-01  e=1.182E-17  Pseudomonas aeruginosa PAO1
  1ixc-assembly1_B-2  TM=4.647E-01  e=4.421E-16  Cupriavidus necator
  7d98-assembly1_Q  TM=4.404E-01  e=5.727E-16  Cupriavidus necator

InterPro domains:
  IPR000847 LysR, HTH, N-terminal domain [PF00126] (5-62)
  IPR000847 LysR, HTH, N-terminal domain [PS50931] (1-58)
  IPR036388 Winged helix-like DNA-binding domain superfamily [G3DSA:1.10.10.10] (1-91)
  IPR036390 Winged helix DNA-binding domain superfamily [SSF46785] (1-84)
  IPR050950 HTH-type LysR transcriptional regulators [PTHR30419] (1-184)

Foldseek 3Di:
DDLLLLLLLLLQQQVQALCVSCVLSVHDSVVNVVSQVVVCVVVVHHQWDQDPVGIHGDPVNVVCNVVSQVVLLVVVVVVQVVVCVPVVHRPAAEEEEEPQDDPVRVVLVVVLCCVLPVVGHYDYHYYAQVVQLVCQVVVVHFKYKYKADDDDRLKDKDWQPQDKFKKFKWAAPPAPVPQQEEEAEDPSHRCNVLVVVVCVVVVVVCVRHHYHYDDDQVVRVVVRVVGGYMYMHTPVVCVVSVIGTDPDGMDMIIMMMIGNTPNDDNVSCVVSNVPNPRPDPPPPDD/DDLLLLLLLLLQQQVQALCVSCVLSVHDSVVNVVSQVVVCVVVVHHQWDQDPVGIHGDPVNVVCNVVSQVVLLVVVVVVQVVVCVPVVHRPAAEEEEEPQDDPVRVVLVVVLCCVLPVVGHYDYHYYAQVVQLVCQVVVVHFKYKYKADDDDRLKDKDWQPQDKFKKFKWAAPPAPVPQQEEEAEDPSHRCNVLVVVVCVVVVVVPVRHHYHYDDDQVVRVVCRVVGGYMYMHTPVVCVVSVIGTDPDGMDMIIMMMIGNTPNDDNVSCVVSNVPNPRPDPPPPDD